Protein AF-0000000076117410 (afdb_homodimer)

Sequence (414 aa):
MFAVKLFKQPFDNLEGISAEAGLLKMLETTGITPKLFGILQRTSEGNHPGIVQELVQNSITLYQLIVGQPHFITKQKWYNIAYQLAFGLKSINEKGVLINDLKSDNVLVNINTDECRLTFIDMGHASYMHGKRFPMTTEEAIIYNHLAPEIKHGEETSESSEVFALGWIFKNIPLQELSFISHKCLSSIPLLRPSVYDILNFVEEIMMFAVKLFKQPFDNLEGISAEAGLLKMLETTGITPKLFGILQRTSEGNHPGIVQELVQNSITLYQLIVGQPHFITKQKWYNIAYQLAFGLKSINEKGVLINDLKSDNVLVNINTDECRLTFIDMGHASYMHGKRFPMTTEEAIIYNHLAPEIKHGEETSESSEVFALGWIFKNIPLQELSFISHKCLSSIPLLRPSVYDILNFVEEIM

Nearest PDB structures (foldseek):
  3a2c-assembly1_K  TM=7.048E-01  e=7.125E-08  Homo sapiens
  7nry-assembly1_X  TM=6.931E-01  e=5.122E-08  Homo sapiens
  8xu4-assembly8_H  TM=7.207E-01  e=1.379E-07  Homo sapiens
  8xu4-assembly9_I  TM=7.254E-01  e=2.026E-07  Homo sapiens
  6ru7-assembly2_B  TM=6.114E-01  e=2.978E-07  Homo sapiens

InterPro domains:
  IPR000719 Protein kinase domain [PF00069] (2-181)
  IPR000719 Protein kinase domain [PS50011] (1-207)
  IPR011009 Protein kinase-like domain superfamily [SSF56112] (2-205)
  IPR050167 Serine/threonine-protein kinase [PTHR23257] (35-170)

pLDDT: mean 84.95, std 16.06, range [35.19, 98.75]

Foldseek 3Di:
DKDKDFDDDAPPCVVLQVQLLVLQCVCVVVVQAWAWPDWADQDPVRRGIITITHDDPQKDFQVCCLVVVDPVCDPQLLLLVLLLLLSSLVSSVVSQKDQLDDARRQWIFNPVDPSRRIHGHDSSQMDGQPDDGDDDDLVRLVVDPLFAPVVNVPDDDDQLRVLSSSLVSLCSRPDPQSPVLSVQSNDNDSVSHDGSVVSSVSSVVVD/DKDKAFDPDDPPCVVLQVQLLVLQCVCVVVVQAWAWPDWADQDPVRRGIITITDDDPQKDFQVCCLVVVDPPCDPQLLLLVLLQLLSSLVSSVVSQKDQLDDARRQWIFNPVDPSRRIHGHDSSQMDGQPDDGDDDDLVRLVVDPLFAPVVNVPDDDDQLRVLSSSLVSLCSRPDPQSPVLSVQSNDNDSVSHDGSVVSSVSSVVVD

Structure (mmCIF, N/CA/C/O backbone):
data_AF-0000000076117410-model_v1
#
loop_
_entity.id
_entity.type
_entity.pdbx_description
1 polymer 'Protein kinase domain-containing protein'
#
loop_
_atom_site.group_PDB
_atom_site.id
_atom_site.type_symbol
_atom_site.label_atom_id
_atom_site.label_alt_id
_atom_site.label_comp_id
_atom_site.label_asym_id
_atom_site.label_entity_id
_atom_site.label_seq_id
_atom_site.pdbx_PDB_ins_code
_atom_site.Cartn_x
_atom_site.Cartn_y
_atom_site.Cartn_z
_atom_site.occupancy
_atom_site.B_iso_or_equiv
_atom_site.auth_seq_id
_atom_site.auth_comp_id
_atom_site.auth_asym_id
_atom_site.auth_atom_id
_atom_site.pdbx_PDB_model_num
ATOM 1 N N . MET A 1 1 ? 15.68 -8.969 9.734 1 35.19 1 MET A N 1
ATOM 2 C CA . MET A 1 1 ? 14.648 -7.992 10.07 1 35.19 1 MET A CA 1
ATOM 3 C C . MET A 1 1 ? 13.258 -8.625 10.031 1 35.19 1 MET A C 1
ATOM 5 O O . MET A 1 1 ? 13.031 -9.578 9.273 1 35.19 1 MET A O 1
ATOM 9 N N . PHE A 1 2 ? 12.602 -8.656 11.234 1 39.31 2 PHE A N 1
ATOM 10 C CA . PHE A 1 2 ? 11.32 -9.352 11.32 1 39.31 2 PHE A CA 1
ATOM 11 C C . PHE A 1 2 ? 10.156 -8.367 11.211 1 39.31 2 PHE A C 1
ATOM 13 O O . PHE A 1 2 ? 10.32 -7.18 11.5 1 39.31 2 PHE A O 1
ATOM 20 N N . ALA A 1 3 ? 9.164 -8.758 10.398 1 49.78 3 ALA A N 1
ATOM 21 C CA . ALA A 1 3 ? 7.891 -8.047 10.414 1 49.78 3 ALA A CA 1
ATOM 22 C C . ALA A 1 3 ? 6.84 -8.828 11.211 1 49.78 3 ALA A C 1
ATOM 24 O O . ALA A 1 3 ? 6.84 -10.062 11.203 1 49.78 3 ALA A O 1
ATOM 25 N N . VAL A 1 4 ? 6.27 -8.164 12.195 1 46.56 4 VAL A N 1
ATOM 26 C CA . VAL A 1 4 ? 5.16 -8.797 12.906 1 46.56 4 VAL A CA 1
ATOM 27 C C . VAL A 1 4 ? 3.834 -8.211 12.422 1 46.56 4 VAL A C 1
ATOM 29 O O . VAL A 1 4 ? 3.666 -6.992 12.375 1 46.56 4 VAL A O 1
ATOM 32 N N . LYS A 1 5 ? 3.129 -9.133 11.812 1 50.12 5 LYS A N 1
ATOM 33 C CA . LYS A 1 5 ? 1.744 -8.766 11.531 1 50.12 5 LYS A CA 1
ATOM 34 C C . LYS A 1 5 ? 0.828 -9.141 12.695 1 50.12 5 LYS A C 1
ATOM 36 O O . LYS A 1 5 ? 0.752 -10.305 13.078 1 50.12 5 LYS A O 1
ATOM 41 N N . LEU A 1 6 ? 0.407 -8.125 13.562 1 46.66 6 LEU A N 1
ATOM 42 C CA . LEU A 1 6 ? -0.492 -8.414 14.672 1 46.66 6 LEU A CA 1
ATOM 43 C C . LEU A 1 6 ? -1.949 -8.266 14.242 1 46.66 6 LEU A C 1
ATOM 45 O O . LEU A 1 6 ? -2.264 -7.469 13.359 1 46.66 6 LEU A O 1
ATOM 49 N N . PHE A 1 7 ? -2.77 -9.32 14.664 1 41.53 7 PHE A N 1
ATOM 50 C CA . PHE A 1 7 ? -4.191 -9.375 14.344 1 41.53 7 PHE A CA 1
ATOM 51 C C . PHE A 1 7 ? -5.016 -8.68 15.414 1 41.53 7 PHE A C 1
ATOM 53 O O . PHE A 1 7 ? -4.645 -8.68 16.594 1 41.53 7 PHE A O 1
ATOM 60 N N . LYS A 1 8 ? -6.016 -7.855 14.969 1 36.28 8 LYS A N 1
ATOM 61 C CA . LYS A 1 8 ? -6.938 -7.047 15.758 1 36.28 8 LYS A CA 1
ATOM 62 C C . LYS A 1 8 ? -7.414 -7.805 17 1 36.28 8 LYS A C 1
ATOM 64 O O . LYS A 1 8 ? -7.461 -7.242 18.094 1 36.28 8 LYS A O 1
ATOM 69 N N . GLN A 1 9 ? -8.75 -8.641 16.969 1 38.09 9 GLN A N 1
ATOM 70 C CA . GLN A 1 9 ? -9.664 -9.031 18.047 1 38.09 9 GLN A CA 1
ATOM 71 C C . GLN A 1 9 ? -9.086 -10.172 18.875 1 38.09 9 GLN A C 1
ATOM 73 O O . GLN A 1 9 ? -8.523 -11.117 18.328 1 38.09 9 GLN A O 1
ATOM 78 N N . PRO A 1 10 ? -9.211 -9.977 20.188 1 36.97 10 PRO A N 1
ATOM 79 C CA . PRO A 1 10 ? -8.93 -10.922 21.281 1 36.97 10 PRO A CA 1
ATOM 80 C C . PRO A 1 10 ? -9.242 -12.367 20.891 1 36.97 10 PRO A C 1
ATOM 82 O O . PRO A 1 10 ? -8.422 -13.258 21.109 1 36.97 10 PRO A O 1
ATOM 85 N N . PHE A 1 11 ? -10.531 -12.688 21.156 1 37.31 11 PHE A N 1
ATOM 86 C CA . PHE A 1 11 ? -11.18 -13.992 21.219 1 37.31 11 PHE A CA 1
ATOM 87 C C . PHE A 1 11 ? -11.203 -14.648 19.844 1 37.31 11 PHE A C 1
ATOM 89 O O . PHE A 1 11 ? -11.039 -15.867 19.719 1 37.31 11 PHE A O 1
ATOM 96 N N . ASP A 1 12 ? -11.906 -14.031 18.828 1 45.28 12 ASP A N 1
ATOM 97 C CA . ASP A 1 12 ? -12.359 -14.625 17.562 1 45.28 12 ASP A CA 1
ATOM 98 C C . ASP A 1 12 ? -11.195 -14.812 16.594 1 45.28 12 ASP A C 1
ATOM 100 O O . ASP A 1 12 ? -11.273 -15.633 15.68 1 45.28 12 ASP A O 1
ATOM 104 N N . ASN A 1 13 ? -9.914 -14.352 16.781 1 53.75 13 ASN A N 1
ATOM 105 C CA . ASN A 1 13 ? -8.906 -14.109 15.75 1 53.75 13 ASN A CA 1
ATOM 106 C C . ASN A 1 13 ? -7.695 -15.016 15.922 1 53.75 13 ASN A C 1
ATOM 108 O O . ASN A 1 13 ? -6.754 -14.961 15.125 1 53.75 13 ASN A O 1
ATOM 112 N N . LEU A 1 14 ? -7.832 -15.516 17.078 1 61.03 14 LEU A N 1
ATOM 113 C CA . LEU A 1 14 ? -6.777 -16.516 17.156 1 61.03 14 LEU A CA 1
ATOM 114 C C . LEU A 1 14 ? -6.902 -17.547 16.031 1 61.03 14 LEU A C 1
ATOM 116 O O . LEU A 1 14 ? -5.895 -18.016 15.508 1 61.03 14 LEU A O 1
ATOM 120 N N . GLU A 1 15 ? -8.203 -17.875 15.93 1 67.81 15 GLU A N 1
ATOM 121 C CA . GLU A 1 15 ? -8.414 -18.797 14.82 1 67.81 15 GLU A CA 1
ATOM 122 C C . GLU A 1 15 ? -7.879 -18.219 13.516 1 67.81 15 GLU A C 1
ATOM 124 O O . GLU A 1 15 ? -7.246 -18.938 12.727 1 67.81 15 GLU A O 1
ATOM 129 N N . GLY A 1 16 ? -8.141 -16.969 13.414 1 70.12 16 GLY A N 1
ATOM 130 C CA . GLY A 1 16 ? -7.617 -16.312 12.227 1 70.12 16 GLY A CA 1
ATOM 131 C C . GLY A 1 16 ? -6.102 -16.266 12.188 1 70.12 16 GLY A C 1
ATOM 132 O O . GLY A 1 16 ? -5.492 -16.5 11.148 1 70.12 16 GLY A O 1
ATOM 133 N N . ILE A 1 17 ? -5.605 -16.109 13.352 1 72.31 17 ILE A N 1
ATOM 134 C CA . ILE A 1 17 ? -4.152 -16.031 13.461 1 72.31 17 ILE A CA 1
ATOM 135 C C . ILE A 1 17 ? -3.537 -17.406 13.188 1 72.31 17 ILE A C 1
ATOM 137 O O . ILE A 1 17 ? -2.559 -17.516 12.445 1 72.31 17 ILE A O 1
ATOM 141 N N . SER A 1 18 ? -4.172 -18.344 13.766 1 76 18 SER A N 1
ATOM 142 C CA . SER A 1 18 ? -3.67 -19.703 13.594 1 76 18 SER A CA 1
ATOM 143 C C . SER A 1 18 ? -3.797 -20.141 12.141 1 76 18 SER A C 1
ATOM 145 O O . SER A 1 18 ? -2.908 -20.812 11.609 1 76 18 SER A O 1
ATOM 147 N N . ALA A 1 19 ? -4.891 -19.781 11.555 1 77.88 19 ALA A N 1
ATOM 148 C CA . ALA A 1 19 ? -5.102 -20.141 10.156 1 77.88 19 ALA A CA 1
ATOM 149 C C . ALA A 1 19 ? -4.062 -19.484 9.258 1 77.88 19 ALA A C 1
ATOM 151 O O . ALA A 1 19 ? -3.482 -20.141 8.391 1 77.88 19 ALA A O 1
ATOM 152 N N . GLU A 1 20 ? -3.875 -18.234 9.461 1 78.12 20 GLU A N 1
ATOM 153 C CA . GLU A 1 20 ? -2.877 -17.516 8.672 1 78.12 20 GLU A CA 1
ATOM 154 C C . GLU A 1 20 ? -1.48 -18.094 8.898 1 78.12 20 GLU A C 1
ATOM 156 O O . GLU A 1 20 ? -0.727 -18.297 7.941 1 78.12 20 GLU A O 1
ATOM 161 N N . ALA A 1 21 ? -1.205 -18.312 10.133 1 80.19 21 ALA A N 1
ATOM 162 C CA . ALA A 1 21 ? 0.096 -18.906 10.453 1 80.19 21 ALA A CA 1
ATOM 163 C C . ALA A 1 21 ? 0.272 -20.25 9.773 1 80.19 21 ALA A C 1
ATOM 165 O O . ALA A 1 21 ? 1.346 -20.562 9.242 1 80.19 21 ALA A O 1
ATOM 166 N N . GLY A 1 22 ? -0.758 -21.078 9.867 1 84.56 22 GLY A N 1
ATOM 167 C CA . GLY A 1 22 ? -0.725 -22.359 9.211 1 84.56 22 GLY A CA 1
ATOM 168 C C . GLY A 1 22 ? -0.5 -22.266 7.711 1 84.56 22 GLY A C 1
ATOM 169 O O . GLY A 1 22 ? 0.298 -23.016 7.145 1 84.56 22 GLY A O 1
ATOM 170 N N . LEU A 1 23 ? -1.146 -21.359 7.129 1 85.5 23 LEU A N 1
ATOM 171 C CA . LEU A 1 23 ? -1.013 -21.156 5.691 1 85.5 23 LEU A CA 1
ATOM 172 C C . LEU A 1 23 ? 0.391 -20.672 5.344 1 85.5 23 LEU A C 1
ATOM 174 O O . LEU A 1 23 ? 0.996 -21.156 4.383 1 85.5 23 LEU A O 1
ATOM 178 N N . LEU A 1 24 ? 0.879 -19.703 6.117 1 85.06 24 LEU A N 1
ATOM 179 C CA . LEU A 1 24 ? 2.219 -19.172 5.867 1 85.06 24 LEU A CA 1
ATOM 180 C C . LEU A 1 24 ? 3.264 -20.281 5.988 1 85.06 24 LEU A C 1
ATOM 182 O O . LEU A 1 24 ? 4.211 -20.328 5.199 1 85.06 24 LEU A O 1
ATOM 186 N N . LYS A 1 25 ? 3.082 -21.078 6.961 1 88.25 25 LYS A N 1
ATOM 187 C CA . LYS A 1 25 ? 4.004 -22.203 7.133 1 88.25 25 LYS A CA 1
ATOM 188 C C . LYS A 1 25 ? 3.996 -23.109 5.91 1 88.25 25 LYS A C 1
ATOM 190 O O . LYS A 1 25 ? 5.055 -23.516 5.426 1 88.25 25 LYS A O 1
ATOM 195 N N . MET A 1 26 ? 2.857 -23.391 5.457 1 88.75 26 MET A N 1
ATOM 196 C CA . MET A 1 26 ? 2.699 -24.25 4.289 1 88.75 26 MET A CA 1
ATOM 197 C C . MET A 1 26 ? 3.322 -23.609 3.053 1 88.75 26 MET A C 1
ATOM 199 O O . MET A 1 26 ? 3.918 -24.297 2.225 1 88.75 26 MET A O 1
ATOM 203 N N . LEU A 1 27 ? 3.271 -22.328 2.953 1 91.19 27 LEU A N 1
ATOM 204 C CA . LEU A 1 27 ? 3.707 -21.625 1.757 1 91.19 27 LEU A CA 1
ATOM 205 C C . LEU A 1 27 ? 5.203 -21.328 1.813 1 91.19 27 LEU A C 1
ATOM 207 O O . LEU A 1 27 ? 5.797 -20.906 0.814 1 91.19 27 LEU A O 1
ATOM 211 N N . GLU A 1 28 ? 5.785 -21.562 2.918 1 87.94 28 GLU A N 1
ATOM 212 C CA . GLU A 1 28 ? 7.207 -21.281 3.092 1 87.94 28 GLU A CA 1
ATOM 213 C C . GLU A 1 28 ? 8.039 -22 2.041 1 87.94 28 GLU A C 1
ATOM 215 O O . GLU A 1 28 ? 9.039 -21.469 1.56 1 87.94 28 GLU A O 1
ATOM 220 N N . THR A 1 29 ? 7.641 -23.109 1.704 1 87.38 29 THR A N 1
ATOM 221 C CA . THR A 1 29 ? 8.398 -23.953 0.787 1 87.38 29 THR A CA 1
ATOM 222 C C . THR A 1 29 ? 8.43 -23.344 -0.61 1 87.38 29 THR A C 1
ATOM 224 O O . THR A 1 29 ? 9.281 -23.703 -1.431 1 87.38 29 THR A O 1
ATOM 227 N N . THR A 1 30 ? 7.531 -22.5 -0.924 1 87.19 30 THR A N 1
ATOM 228 C CA . THR A 1 30 ? 7.488 -21.859 -2.24 1 87.19 30 THR A CA 1
ATOM 229 C C . THR A 1 30 ? 8.57 -20.797 -2.365 1 87.19 30 THR A C 1
ATOM 231 O O . THR A 1 30 ? 8.969 -20.438 -3.475 1 87.19 30 THR A O 1
ATOM 234 N N . GLY A 1 31 ? 8.984 -20.219 -1.237 1 88.06 31 GLY A N 1
ATOM 235 C CA . GLY A 1 31 ? 9.992 -19.172 -1.23 1 88.06 31 GLY A CA 1
ATOM 236 C C . GLY A 1 31 ? 9.453 -17.828 -1.673 1 88.06 31 GLY A C 1
ATOM 237 O O . GLY A 1 31 ? 10.219 -16.891 -1.903 1 88.06 31 GLY A O 1
ATOM 238 N N . ILE A 1 32 ? 8.117 -17.719 -1.751 1 90.19 32 ILE A N 1
ATOM 239 C CA . ILE A 1 32 ? 7.562 -16.5 -2.322 1 90.19 32 ILE A CA 1
ATOM 240 C C . ILE A 1 32 ? 6.789 -15.734 -1.25 1 90.19 32 ILE A C 1
ATOM 242 O O . ILE A 1 32 ? 6.121 -14.742 -1.548 1 90.19 32 ILE A O 1
ATOM 246 N N . THR A 1 33 ? 6.746 -16.172 -0.029 1 89.12 33 THR A N 1
ATOM 247 C CA . THR A 1 33 ? 6.148 -15.508 1.121 1 89.12 33 THR A CA 1
ATOM 248 C C . THR A 1 33 ? 7.164 -15.359 2.25 1 89.12 33 THR A C 1
ATOM 250 O O . THR A 1 33 ? 8.188 -16.047 2.266 1 89.12 33 THR A O 1
ATOM 253 N N . PRO A 1 34 ? 6.871 -14.453 3.135 1 83.5 34 PRO A N 1
ATOM 254 C CA . PRO A 1 34 ? 7.797 -14.328 4.262 1 83.5 34 PRO A CA 1
ATOM 255 C C . PRO A 1 34 ? 7.84 -15.586 5.133 1 83.5 34 PRO A C 1
ATOM 257 O O . PRO A 1 34 ? 6.82 -16.266 5.305 1 83.5 34 PRO A O 1
ATOM 260 N N . LYS A 1 35 ? 8.938 -15.766 5.656 1 82.56 35 LYS A N 1
ATOM 261 C CA . LYS A 1 35 ? 9.086 -16.875 6.594 1 82.56 35 LYS A CA 1
ATOM 262 C C . LYS A 1 35 ? 8.344 -16.594 7.898 1 82.56 35 LYS A C 1
ATOM 264 O O . LYS A 1 35 ? 8.375 -15.477 8.406 1 82.56 35 LYS A O 1
ATOM 269 N N . LEU A 1 36 ? 7.699 -17.609 8.344 1 80.44 36 LEU A N 1
ATOM 270 C CA . LEU A 1 36 ? 7.004 -17.516 9.625 1 80.44 36 LEU A CA 1
ATOM 271 C C . LEU A 1 36 ? 7.938 -17.891 10.773 1 80.44 36 LEU A C 1
ATOM 273 O O . LEU A 1 36 ? 8.594 -18.922 10.734 1 80.44 36 LEU A O 1
ATOM 277 N N . PHE A 1 37 ? 8.031 -17.031 11.75 1 72.81 37 PHE A N 1
ATOM 278 C CA . PHE A 1 37 ? 8.867 -17.328 12.898 1 72.81 37 PHE A CA 1
ATOM 279 C C . PHE A 1 37 ? 8.016 -17.812 14.07 1 72.81 37 PHE A C 1
ATOM 281 O O . PHE A 1 37 ? 8.5 -18.547 14.93 1 72.81 37 PHE A O 1
ATOM 288 N N . GLY A 1 38 ? 6.754 -17.453 14.094 1 72.44 38 GLY A N 1
ATOM 289 C CA . GLY A 1 38 ? 5.891 -17.953 15.148 1 72.44 38 GLY A CA 1
ATOM 290 C C . GLY A 1 38 ? 4.707 -17.047 15.43 1 72.44 38 GLY A C 1
ATOM 291 O O . GLY A 1 38 ? 4.414 -16.141 14.648 1 72.44 38 GLY A O 1
ATOM 292 N N . ILE A 1 39 ? 3.875 -17.531 16.359 1 70.81 39 ILE A N 1
ATOM 293 C CA . ILE A 1 39 ? 2.723 -16.75 16.797 1 70.81 39 ILE A CA 1
ATOM 294 C C . ILE A 1 39 ? 2.988 -16.172 18.188 1 70.81 39 ILE A C 1
ATOM 296 O O . ILE A 1 39 ? 3.539 -16.859 19.062 1 70.81 39 ILE A O 1
ATOM 300 N N . LEU A 1 40 ? 2.783 -14.867 18.234 1 64.75 40 LEU A N 1
ATOM 301 C CA . LEU A 1 40 ? 2.844 -14.234 19.547 1 64.75 40 LEU A CA 1
ATOM 302 C C . LEU A 1 40 ? 1.569 -14.5 20.328 1 64.75 40 LEU A C 1
ATOM 304 O O . LEU A 1 40 ? 0.464 -14.258 19.844 1 64.75 40 LEU A O 1
ATOM 308 N N . GLN A 1 41 ? 1.776 -15.219 21.375 1 60.38 41 GLN A N 1
ATOM 309 C CA . GLN A 1 41 ? 0.633 -15.523 22.219 1 60.38 41 GLN A CA 1
ATOM 310 C C . GLN A 1 41 ? 0.373 -14.391 23.219 1 60.38 41 GLN A C 1
ATOM 312 O O . GLN A 1 41 ? 1.288 -13.641 23.562 1 60.38 41 GLN A O 1
ATOM 317 N N . ARG A 1 42 ? -0.976 -14.203 23.422 1 55.44 42 ARG A N 1
ATOM 318 C CA . ARG A 1 42 ? -1.396 -13.219 24.422 1 55.44 42 ARG A CA 1
ATOM 319 C C . ARG A 1 42 ? -0.493 -13.258 25.641 1 55.44 42 ARG A C 1
ATOM 321 O O . ARG A 1 42 ? -0.119 -14.336 26.109 1 55.44 42 ARG A O 1
ATOM 328 N N . THR A 1 43 ? 0.28 -12.078 25.875 1 50.59 43 THR A N 1
ATOM 329 C CA . THR A 1 43 ? 0.988 -12.062 27.156 1 50.59 43 THR A CA 1
ATOM 330 C C . THR A 1 43 ? 0.015 -11.852 28.312 1 50.59 43 THR A C 1
ATOM 332 O O . THR A 1 43 ? -1.15 -11.508 28.094 1 50.59 43 THR A O 1
ATOM 335 N N . SER A 1 44 ? 0.338 -12.414 29.453 1 46.66 44 SER A N 1
ATOM 336 C CA . SER A 1 44 ? -0.4 -12.203 30.688 1 46.66 44 SER A CA 1
ATOM 337 C C . SER A 1 44 ? -0.846 -10.75 30.828 1 46.66 44 SER A C 1
ATOM 339 O O . SER A 1 44 ? -1.842 -10.461 31.5 1 46.66 44 SER A O 1
ATOM 341 N N . GLU A 1 45 ? -0.094 -9.875 30.328 1 47.84 45 GLU A N 1
ATOM 342 C CA . GLU A 1 45 ? -0.392 -8.461 30.547 1 47.84 45 GLU A CA 1
ATOM 343 C C . GLU A 1 45 ? -1.404 -7.941 29.531 1 47.84 45 GLU A C 1
ATOM 345 O O . GLU A 1 45 ? -1.652 -6.738 29.453 1 47.84 45 GLU A O 1
ATOM 350 N N . GLY A 1 46 ? -2.088 -8.922 28.875 1 48.84 46 GLY A N 1
ATOM 351 C CA . GLY A 1 46 ? -3.188 -8.492 28.031 1 48.84 46 GLY A CA 1
ATOM 352 C C . GLY A 1 46 ? -2.766 -8.219 26.594 1 48.84 46 GLY A C 1
ATOM 353 O O . GLY A 1 46 ? -3.445 -7.484 25.875 1 48.84 46 GLY A O 1
ATOM 354 N N . ASN A 1 47 ? -1.494 -8.805 26.391 1 53.59 47 ASN A N 1
ATOM 355 C CA . ASN A 1 47 ? -1.009 -8.461 25.062 1 53.59 47 ASN A CA 1
ATOM 356 C C . ASN A 1 47 ? -1.685 -9.297 23.969 1 53.59 47 ASN A C 1
ATOM 358 O O . ASN A 1 47 ? -2.131 -10.414 24.234 1 53.59 47 ASN A O 1
ATOM 362 N N . HIS A 1 48 ? -2.045 -8.703 22.797 1 58.16 48 HIS A N 1
ATOM 363 C CA . HIS A 1 48 ? -2.781 -9.281 21.672 1 58.16 48 HIS A CA 1
ATOM 364 C C . HIS A 1 48 ? -1.912 -10.266 20.891 1 58.16 48 HIS A C 1
ATOM 366 O O . HIS A 1 48 ? -0.705 -10.055 20.75 1 58.16 48 HIS A O 1
ATOM 372 N N . PRO A 1 49 ? -2.486 -11.492 20.656 1 63.88 49 PRO A N 1
ATOM 373 C CA . PRO A 1 49 ? -1.76 -12.453 19.828 1 63.88 49 PRO A CA 1
ATOM 374 C C . PRO A 1 49 ? -1.397 -11.883 18.453 1 63.88 49 PRO A C 1
ATOM 376 O O . PRO A 1 49 ? -1.997 -10.898 18.016 1 63.88 49 PRO A O 1
ATOM 379 N N . GLY A 1 50 ? -0.319 -12.336 17.922 1 69.62 50 GLY A N 1
ATOM 380 C CA . GLY A 1 50 ? 0.117 -11.906 16.609 1 69.62 50 GLY A CA 1
ATOM 381 C C . GLY A 1 50 ? 0.99 -12.93 15.906 1 69.62 50 GLY A C 1
ATOM 382 O O . GLY A 1 50 ? 1.271 -13.992 16.453 1 69.62 50 GLY A O 1
ATOM 383 N N . ILE A 1 51 ? 1.234 -12.617 14.555 1 72.06 51 ILE A N 1
ATOM 384 C CA . ILE A 1 51 ? 2.098 -13.461 13.734 1 72.06 51 ILE A CA 1
ATOM 385 C C . ILE A 1 51 ? 3.473 -12.812 13.594 1 72.06 51 ILE A C 1
ATOM 387 O O . ILE A 1 51 ? 3.576 -11.609 13.352 1 72.06 51 ILE A O 1
ATOM 391 N N . VAL A 1 52 ? 4.461 -13.523 13.977 1 70.62 52 VAL A N 1
ATOM 392 C CA . VAL A 1 52 ? 5.84 -13.078 13.797 1 70.62 52 VAL A CA 1
ATOM 393 C C . VAL A 1 52 ? 6.41 -13.648 12.5 1 70.62 52 VAL A C 1
ATOM 395 O O . VAL A 1 52 ? 6.512 -14.875 12.352 1 70.62 52 VAL A O 1
ATOM 398 N N . GLN A 1 53 ? 6.758 -12.727 11.562 1 74.56 53 GLN A N 1
ATOM 399 C CA . GLN A 1 53 ? 7.242 -13.195 10.273 1 74.56 53 GLN A CA 1
ATOM 400 C C . GLN A 1 53 ? 8.477 -12.414 9.828 1 74.56 53 GLN A C 1
ATOM 402 O O . GLN A 1 53 ? 8.859 -11.438 10.469 1 74.56 53 GLN A O 1
ATOM 407 N N . GLU A 1 54 ? 9.148 -12.891 8.844 1 74 54 GLU A N 1
ATOM 408 C CA . GLU A 1 54 ? 10.312 -12.266 8.227 1 74 54 GLU A CA 1
ATOM 409 C C . GLU A 1 54 ? 9.992 -10.859 7.742 1 74 54 GLU A C 1
ATOM 411 O O . GLU A 1 54 ? 8.93 -10.617 7.164 1 74 54 GLU A O 1
ATOM 416 N N . LEU A 1 55 ? 10.922 -9.977 8.117 1 70.19 55 LEU A N 1
ATOM 417 C CA . LEU A 1 55 ? 10.859 -8.641 7.535 1 70.19 55 LEU A CA 1
ATOM 418 C C . LEU A 1 55 ? 11.617 -8.586 6.215 1 70.19 55 LEU A C 1
ATOM 420 O O . LEU A 1 55 ? 12.836 -8.766 6.188 1 70.19 55 LEU A O 1
ATOM 424 N N . VAL A 1 56 ? 10.914 -8.383 5.211 1 74.38 56 VAL A N 1
ATOM 425 C CA . VAL A 1 56 ? 11.555 -8.297 3.902 1 74.38 56 VAL A CA 1
ATOM 426 C C . VAL A 1 56 ? 12.227 -6.934 3.744 1 74.38 56 VAL A C 1
ATOM 428 O O . VAL A 1 56 ? 11.555 -5.898 3.719 1 74.38 56 VAL A O 1
ATOM 431 N N . GLN A 1 57 ? 13.508 -6.918 3.727 1 70.56 57 GLN A N 1
ATOM 432 C CA . GLN A 1 57 ? 14.281 -5.684 3.67 1 70.56 57 GLN A CA 1
ATOM 433 C C . GLN A 1 57 ? 14.602 -5.301 2.227 1 70.56 57 GLN A C 1
ATOM 435 O O . GLN A 1 57 ? 14.492 -6.129 1.321 1 70.56 57 GLN A O 1
ATOM 440 N N . ASN A 1 58 ? 14.922 -4.051 2.111 1 76.25 58 ASN A N 1
ATOM 441 C CA . ASN A 1 58 ? 15.422 -3.527 0.844 1 76.25 58 ASN A CA 1
ATOM 442 C C . ASN A 1 58 ? 14.469 -3.836 -0.306 1 76.25 58 ASN A C 1
ATOM 444 O O . ASN A 1 58 ? 14.883 -4.34 -1.349 1 76.25 58 ASN A O 1
ATOM 448 N N . SER A 1 59 ? 13.258 -3.676 0.038 1 86.31 59 SER A N 1
ATOM 449 C CA . SER A 1 59 ? 12.25 -3.951 -0.979 1 86.31 59 SER A CA 1
ATOM 450 C C . SER A 1 59 ? 11.25 -2.805 -1.091 1 86.31 59 SER A C 1
ATOM 452 O O . SER A 1 59 ? 11.086 -2.025 -0.15 1 86.31 59 SER A O 1
ATOM 454 N N . ILE A 1 60 ? 10.758 -2.664 -2.25 1 87.56 60 ILE A N 1
ATOM 455 C CA . ILE A 1 60 ? 9.664 -1.742 -2.52 1 87.56 60 ILE A CA 1
ATOM 456 C C . ILE A 1 60 ? 8.445 -2.518 -3.027 1 87.56 60 ILE A C 1
ATOM 458 O O . ILE A 1 60 ? 8.57 -3.668 -3.453 1 87.56 60 ILE A O 1
ATOM 462 N N . THR A 1 61 ? 7.27 -1.913 -2.904 1 91.12 61 THR A N 1
ATOM 463 C CA . THR A 1 61 ? 6.105 -2.602 -3.451 1 91.12 61 THR A CA 1
ATOM 464 C C . THR A 1 61 ? 6.148 -2.609 -4.977 1 91.12 61 THR A C 1
ATOM 466 O O . THR A 1 61 ? 6.699 -1.694 -5.59 1 91.12 61 THR A O 1
ATOM 469 N N . LEU A 1 62 ? 5.605 -3.639 -5.535 1 95.44 62 LEU A N 1
ATOM 470 C CA . LEU A 1 62 ? 5.496 -3.703 -6.988 1 95.44 62 LEU A CA 1
ATOM 471 C C . LEU A 1 62 ? 4.723 -2.506 -7.527 1 95.44 62 LEU A C 1
ATOM 473 O O . LEU A 1 62 ? 5.047 -1.983 -8.594 1 95.44 62 LEU A O 1
ATOM 477 N N . TYR A 1 63 ? 3.789 -2.062 -6.863 1 92.44 63 TYR A N 1
ATOM 478 C CA . TYR A 1 63 ? 3.031 -0.88 -7.254 1 92.44 63 TYR A CA 1
ATOM 479 C C . TYR A 1 63 ? 3.949 0.323 -7.434 1 92.44 63 TYR A C 1
ATOM 481 O O . TYR A 1 63 ? 3.912 0.992 -8.469 1 92.44 63 TYR A O 1
ATOM 489 N N . GLN A 1 64 ? 4.762 0.548 -6.418 1 90.81 64 GLN A N 1
ATOM 490 C CA . GLN A 1 64 ? 5.68 1.681 -6.48 1 90.81 64 GLN A CA 1
ATOM 491 C C . GLN A 1 64 ? 6.645 1.542 -7.656 1 90.81 64 GLN A C 1
ATOM 493 O O . GLN A 1 64 ? 6.984 2.531 -8.305 1 90.81 64 GLN A O 1
ATOM 498 N N . LEU A 1 65 ? 7.066 0.385 -7.84 1 94.81 65 LEU A N 1
ATOM 499 C CA . LEU A 1 65 ? 7.98 0.133 -8.945 1 94.81 65 LEU A CA 1
ATOM 500 C C . LEU A 1 65 ? 7.309 0.424 -10.289 1 94.81 65 LEU A C 1
ATOM 502 O O . LEU A 1 65 ? 7.91 1.045 -11.164 1 94.81 65 LEU A O 1
ATOM 506 N N . ILE A 1 66 ? 6.062 -0.006 -10.383 1 95.38 66 ILE A N 1
ATOM 507 C CA . ILE A 1 66 ? 5.309 0.18 -11.625 1 95.38 66 ILE A CA 1
ATOM 508 C C . ILE A 1 66 ? 5.082 1.669 -11.867 1 95.38 66 ILE A C 1
ATOM 510 O O . ILE A 1 66 ? 5.266 2.154 -12.984 1 95.38 66 ILE A O 1
ATOM 514 N N . VAL A 1 67 ? 4.754 2.346 -10.844 1 90.56 67 VAL A N 1
ATOM 515 C CA . VAL A 1 67 ? 4.461 3.771 -10.969 1 90.56 67 VAL A CA 1
ATOM 516 C C . VAL A 1 67 ? 5.754 4.543 -11.219 1 90.56 67 VAL A C 1
ATOM 518 O O . VAL A 1 67 ? 5.773 5.488 -12.016 1 90.56 67 VAL A O 1
ATOM 521 N N . GLY A 1 68 ? 6.805 4.16 -10.594 1 91.94 68 GLY A N 1
ATOM 522 C CA . GLY A 1 68 ? 8.07 4.859 -10.711 1 91.94 68 GLY A CA 1
ATOM 523 C C . GLY A 1 68 ? 8.758 4.621 -12.047 1 91.94 68 GLY A C 1
ATOM 524 O O . GLY A 1 68 ? 9.469 5.5 -12.547 1 91.94 68 GLY A O 1
ATOM 525 N N . GLN A 1 69 ? 8.633 3.486 -12.523 1 93.31 69 GLN A N 1
ATOM 526 C CA . GLN A 1 69 ? 9.227 3.053 -13.781 1 93.31 69 GLN A CA 1
ATOM 527 C C . GLN A 1 69 ? 10.664 3.539 -13.906 1 93.31 69 GLN A C 1
ATOM 529 O O . GLN A 1 69 ? 11.023 4.188 -14.891 1 93.31 69 GLN A O 1
ATOM 534 N N . PRO A 1 70 ? 11.445 3.152 -12.984 1 92.88 70 PRO A N 1
ATOM 535 C CA . PRO A 1 70 ? 12.836 3.602 -13.047 1 92.88 70 PRO A CA 1
ATOM 536 C C . PRO A 1 70 ? 13.594 3.018 -14.234 1 92.88 70 PRO A C 1
ATOM 538 O O . PRO A 1 70 ? 13.367 1.865 -14.617 1 92.88 70 PRO A O 1
ATOM 541 N N . HIS A 1 71 ? 14.594 3.74 -14.711 1 91.81 71 HIS A N 1
ATOM 542 C CA . HIS A 1 71 ? 15.32 3.363 -15.922 1 91.81 71 HIS A CA 1
ATOM 543 C C . HIS A 1 71 ? 16.219 2.154 -15.672 1 91.81 71 HIS A C 1
ATOM 545 O O . HIS A 1 71 ? 16.578 1.441 -16.609 1 91.81 71 HIS A O 1
ATOM 551 N N . PHE A 1 72 ? 16.562 1.937 -14.438 1 92.5 72 PHE A N 1
ATOM 552 C CA . PHE A 1 72 ? 17.531 0.874 -14.18 1 92.5 72 PHE A CA 1
ATOM 553 C C . PHE A 1 72 ? 16.844 -0.483 -14.125 1 92.5 72 PHE A C 1
ATOM 555 O O . PHE A 1 72 ? 17.5 -1.521 -14.055 1 92.5 72 PHE A O 1
ATOM 562 N N . ILE A 1 73 ? 15.57 -0.481 -14.141 1 95.56 73 ILE A N 1
ATOM 563 C CA . ILE A 1 73 ? 14.852 -1.737 -14.336 1 95.56 73 ILE A CA 1
ATOM 564 C C . ILE A 1 73 ? 14.711 -2.029 -15.828 1 95.56 73 ILE A C 1
ATOM 566 O O . ILE A 1 73 ? 13.875 -1.428 -16.5 1 95.56 73 ILE A O 1
ATOM 570 N N . THR A 1 74 ? 15.453 -2.938 -16.281 1 95.38 74 THR A N 1
ATOM 571 C CA . THR A 1 74 ? 15.5 -3.279 -17.688 1 95.38 74 THR A CA 1
ATOM 572 C C . THR A 1 74 ? 14.281 -4.098 -18.094 1 95.38 74 THR A C 1
ATOM 574 O O . THR A 1 74 ? 13.516 -4.551 -17.234 1 95.38 74 THR A O 1
ATOM 577 N N . LYS A 1 75 ? 14.141 -4.262 -19.375 1 95.94 75 LYS A N 1
ATOM 578 C CA . LYS A 1 75 ? 13.07 -5.102 -19.906 1 95.94 75 LYS A CA 1
ATOM 579 C C . LYS A 1 75 ? 13.156 -6.52 -19.344 1 95.94 75 LYS A C 1
ATOM 581 O O . LYS A 1 75 ? 12.141 -7.117 -18.984 1 95.94 75 LYS A O 1
ATOM 586 N N . GLN A 1 76 ? 14.352 -7.027 -19.266 1 96.5 76 GLN A N 1
ATOM 587 C CA . GLN A 1 76 ? 14.562 -8.375 -18.75 1 96.5 76 GLN A CA 1
ATOM 588 C C . GLN A 1 76 ? 14.086 -8.492 -17.297 1 96.5 76 GLN A C 1
ATOM 590 O O . GLN A 1 76 ? 13.5 -9.5 -16.922 1 96.5 76 GLN A O 1
ATOM 595 N N . LYS A 1 77 ? 14.328 -7.465 -16.516 1 96.75 77 LYS A N 1
ATOM 596 C CA . LYS A 1 77 ? 13.883 -7.48 -15.117 1 96.75 77 LYS A CA 1
ATOM 597 C C . LYS A 1 77 ? 12.359 -7.473 -15.031 1 96.75 77 LYS A C 1
ATOM 599 O O . LYS A 1 77 ? 11.781 -8.141 -14.172 1 96.75 77 LYS A O 1
ATOM 604 N N . TRP A 1 78 ? 11.695 -6.766 -15.914 1 97.69 78 TRP A N 1
ATOM 605 C CA . TRP A 1 78 ? 10.242 -6.77 -15.961 1 97.69 78 TRP A CA 1
ATOM 606 C C . TRP A 1 78 ? 9.711 -8.141 -16.344 1 97.69 78 TRP A C 1
ATOM 608 O O . TRP A 1 78 ? 8.695 -8.602 -15.812 1 97.69 78 TRP A O 1
ATOM 618 N N . TYR A 1 79 ? 10.445 -8.812 -17.281 1 97.62 79 TYR A N 1
ATOM 619 C CA . TYR A 1 79 ? 10.078 -10.18 -17.625 1 97.62 79 TYR A CA 1
ATOM 620 C C . TYR A 1 79 ? 10.188 -11.102 -16.406 1 97.62 79 TYR A C 1
ATOM 622 O O . TYR A 1 79 ? 9.305 -11.922 -16.172 1 97.62 79 TYR A O 1
ATOM 630 N N . ASN A 1 80 ? 11.234 -10.922 -15.719 1 97.69 80 ASN A N 1
ATOM 631 C CA . ASN A 1 80 ? 11.43 -11.727 -14.523 1 97.69 80 ASN A CA 1
ATOM 632 C C . ASN A 1 80 ? 10.312 -11.523 -13.508 1 97.69 80 ASN A C 1
ATOM 634 O O . ASN A 1 80 ? 9.836 -12.477 -12.891 1 97.69 80 ASN A O 1
ATOM 638 N N . ILE A 1 81 ? 9.93 -10.305 -13.352 1 97.81 81 ILE A N 1
ATOM 639 C CA . ILE A 1 81 ? 8.859 -9.953 -12.43 1 97.81 81 ILE A CA 1
ATOM 640 C C . ILE A 1 81 ? 7.555 -10.625 -12.875 1 97.81 81 ILE A C 1
ATOM 642 O O . ILE A 1 81 ? 6.871 -11.258 -12.07 1 97.81 81 ILE A O 1
ATOM 646 N N . ALA A 1 82 ? 7.273 -10.539 -14.156 1 98.44 82 ALA A N 1
ATOM 647 C CA . ALA A 1 82 ? 6.062 -11.148 -14.695 1 98.44 82 ALA A CA 1
ATOM 648 C C . ALA A 1 82 ? 6.074 -12.664 -14.484 1 98.44 82 ALA A C 1
ATOM 650 O O . ALA A 1 82 ? 5.066 -13.25 -14.086 1 98.44 82 ALA A O 1
ATOM 651 N N . TYR A 1 83 ? 7.188 -13.242 -14.719 1 98.12 83 TYR A N 1
ATOM 652 C CA . TYR A 1 83 ? 7.352 -14.68 -14.539 1 98.12 83 TYR A CA 1
ATOM 653 C C . TYR A 1 83 ? 7.113 -15.086 -13.086 1 98.12 83 TYR A C 1
ATOM 655 O O . TYR A 1 83 ? 6.363 -16.031 -12.812 1 98.12 83 TYR A O 1
ATOM 663 N N . GLN A 1 84 ? 7.734 -14.414 -12.234 1 97.69 84 GLN A N 1
ATOM 664 C CA . GLN A 1 84 ? 7.629 -14.734 -10.812 1 97.69 84 GLN A CA 1
ATOM 665 C C . GLN A 1 84 ? 6.199 -14.562 -10.312 1 97.69 84 GLN A C 1
ATOM 667 O O . GLN A 1 84 ? 5.75 -15.297 -9.438 1 97.69 84 GLN A O 1
ATOM 672 N N . LEU A 1 85 ? 5.449 -13.57 -10.844 1 98.25 85 LEU A N 1
ATOM 673 C CA . LEU A 1 85 ? 4.047 -13.391 -10.484 1 98.25 85 LEU A CA 1
ATOM 674 C 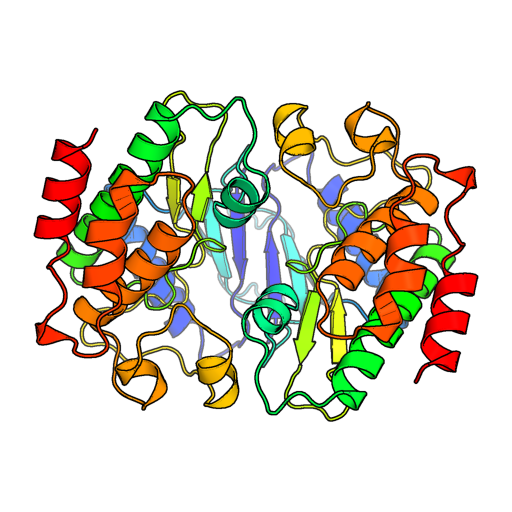C . LEU A 1 85 ? 3.225 -14.617 -10.883 1 98.25 85 LEU A C 1
ATOM 676 O O . LEU A 1 85 ? 2.496 -15.172 -10.062 1 98.25 85 LEU A O 1
ATOM 680 N N . ALA A 1 86 ? 3.395 -15.008 -12.125 1 98.31 86 ALA A N 1
ATOM 681 C CA . ALA A 1 86 ? 2.652 -16.156 -12.633 1 98.31 86 ALA A CA 1
ATOM 682 C C . ALA A 1 86 ? 3.066 -17.438 -11.906 1 98.31 86 ALA A C 1
ATOM 684 O O . ALA A 1 86 ? 2.217 -18.219 -11.492 1 98.31 86 ALA A O 1
ATOM 685 N N . PHE A 1 87 ? 4.336 -17.609 -11.766 1 97.75 87 PHE A N 1
ATOM 686 C CA . PHE A 1 87 ? 4.879 -18.781 -11.102 1 97.75 87 PHE A CA 1
ATOM 687 C C . PHE A 1 87 ? 4.43 -18.844 -9.648 1 97.75 87 PHE A C 1
ATOM 689 O O . PHE A 1 87 ? 4.059 -19.906 -9.141 1 97.75 87 PHE A O 1
ATOM 696 N N . GLY A 1 88 ? 4.512 -17.703 -9 1 97.19 88 GLY A N 1
ATOM 697 C CA . GLY A 1 88 ? 4.07 -17.641 -7.613 1 97.19 88 GLY A CA 1
ATOM 698 C C . GLY A 1 88 ? 2.609 -18 -7.438 1 97.19 88 GLY A C 1
ATOM 699 O O . GLY A 1 88 ? 2.268 -18.797 -6.555 1 97.19 88 GLY A O 1
ATOM 700 N N . LEU A 1 89 ? 1.775 -17.406 -8.25 1 97.12 89 LEU A N 1
ATOM 701 C CA . LEU A 1 89 ? 0.353 -17.719 -8.188 1 97.12 89 LEU A CA 1
ATOM 702 C C . LEU A 1 89 ? 0.111 -19.203 -8.422 1 97.12 89 LEU A C 1
ATOM 704 O O . LEU A 1 89 ? -0.642 -19.844 -7.688 1 97.12 89 LEU A O 1
ATOM 708 N N . LYS A 1 90 ? 0.741 -19.75 -9.414 1 97.12 90 LYS A N 1
ATOM 709 C CA . LYS A 1 90 ? 0.635 -21.188 -9.703 1 97.12 90 LYS A CA 1
ATOM 710 C C . LYS A 1 90 ? 1.029 -22.016 -8.484 1 97.12 90 LYS A C 1
ATOM 712 O O . LYS A 1 90 ? 0.313 -22.953 -8.109 1 97.12 90 LYS A O 1
ATOM 717 N N . SER A 1 91 ? 2.133 -21.688 -7.891 1 96.25 91 SER A N 1
ATOM 718 C CA . SER A 1 91 ? 2.672 -22.438 -6.762 1 96.25 91 SER A CA 1
ATOM 719 C C . SER A 1 91 ? 1.719 -22.406 -5.574 1 96.25 91 SER A C 1
ATOM 721 O O . SER A 1 91 ? 1.537 -23.422 -4.891 1 96.25 91 SER A O 1
ATOM 723 N N . ILE A 1 92 ? 1.141 -21.312 -5.344 1 94.81 92 ILE A N 1
ATOM 724 C CA . ILE A 1 92 ? 0.21 -21.156 -4.23 1 94.81 92 ILE A CA 1
ATOM 725 C C . ILE A 1 92 ? -1.072 -21.938 -4.52 1 94.81 92 ILE A C 1
ATOM 727 O O . ILE A 1 92 ? -1.573 -22.656 -3.66 1 94.81 92 ILE A O 1
ATOM 731 N N . ASN A 1 93 ? -1.567 -21.797 -5.754 1 94.62 93 ASN A N 1
ATOM 732 C CA . ASN A 1 93 ? -2.771 -22.516 -6.152 1 94.62 93 ASN A CA 1
ATOM 733 C C . ASN A 1 93 ? -2.57 -24.031 -6.074 1 94.62 93 ASN A C 1
ATOM 735 O O . ASN A 1 93 ? -3.475 -24.75 -5.66 1 94.62 93 ASN A O 1
ATOM 739 N N . GLU A 1 94 ? -1.444 -24.484 -6.426 1 94.62 94 GLU A N 1
ATOM 740 C CA . GLU A 1 94 ? -1.137 -25.906 -6.414 1 94.62 94 GLU A CA 1
ATOM 741 C C . GLU A 1 94 ? -1.175 -26.469 -4.996 1 94.62 94 GLU A C 1
ATOM 743 O O . GLU A 1 94 ? -1.353 -27.672 -4.805 1 94.62 94 GLU A O 1
ATOM 748 N N . LYS A 1 95 ? -1.031 -25.641 -4.035 1 92.81 95 LYS A N 1
ATOM 749 C CA . LYS A 1 95 ? -1.104 -26.062 -2.639 1 92.81 95 LYS A CA 1
ATOM 750 C C . LYS A 1 95 ? -2.533 -25.984 -2.113 1 92.81 95 LYS A C 1
ATOM 752 O O . LYS A 1 95 ? -2.775 -26.188 -0.922 1 92.81 95 LYS A O 1
ATOM 757 N N . GLY A 1 96 ? -3.436 -25.625 -2.998 1 92.25 96 GLY A N 1
ATOM 758 C CA . GLY A 1 96 ? -4.84 -25.531 -2.625 1 92.25 96 GLY A CA 1
ATOM 759 C C . GLY A 1 96 ? -5.184 -24.25 -1.896 1 92.25 96 GLY A C 1
ATOM 760 O O . GLY A 1 96 ? -6.129 -24.219 -1.104 1 92.25 96 GLY A O 1
ATOM 761 N N . VAL A 1 97 ? -4.391 -23.25 -2.074 1 92.38 97 VAL A N 1
ATOM 762 C CA . VAL A 1 97 ? -4.578 -22 -1.371 1 92.38 97 VAL A CA 1
ATOM 763 C C . VAL A 1 97 ? -4.941 -20.891 -2.367 1 92.38 97 VAL A C 1
ATOM 765 O O . VAL A 1 97 ? -4.375 -20.828 -3.463 1 92.38 97 VAL A O 1
ATOM 768 N N . LEU A 1 98 ? -5.871 -20.094 -2.027 1 92.94 98 LEU A N 1
ATOM 769 C CA . LEU A 1 98 ? -6.184 -18.859 -2.727 1 92.94 98 LEU A CA 1
ATOM 770 C C . LEU A 1 98 ? -5.664 -17.641 -1.953 1 92.94 98 LEU A C 1
ATOM 772 O O . LEU A 1 98 ? -5.77 -17.594 -0.726 1 92.94 98 LEU A O 1
ATOM 776 N N . ILE A 1 99 ? -5.105 -16.703 -2.646 1 90.44 99 ILE A N 1
ATOM 777 C CA . ILE A 1 99 ? -4.516 -15.523 -2.025 1 90.44 99 ILE A CA 1
ATOM 778 C C . ILE A 1 99 ? -5.621 -14.57 -1.575 1 90.44 99 ILE A C 1
ATOM 780 O O . ILE A 1 99 ? -5.512 -13.938 -0.521 1 90.44 99 ILE A O 1
ATOM 784 N N . ASN A 1 100 ? -6.688 -14.422 -2.455 1 89.31 100 ASN A N 1
ATOM 785 C CA . ASN A 1 100 ? -7.898 -13.641 -2.211 1 89.31 100 ASN A CA 1
ATOM 786 C C . ASN A 1 100 ? -7.641 -12.141 -2.361 1 89.31 100 ASN A C 1
ATOM 788 O O . ASN A 1 100 ? -8.562 -11.375 -2.654 1 89.31 100 ASN A O 1
ATOM 792 N N . ASP A 1 101 ? -6.449 -11.648 -2.188 1 88.5 101 ASP A N 1
ATOM 793 C CA . ASP A 1 101 ? -6.176 -10.219 -2.309 1 88.5 101 ASP A CA 1
ATOM 794 C C . ASP A 1 101 ? -4.879 -9.977 -3.072 1 88.5 101 ASP A C 1
ATOM 796 O O . ASP A 1 101 ? -4.023 -9.203 -2.623 1 88.5 101 ASP A O 1
ATOM 800 N N . LEU A 1 102 ? -4.758 -10.602 -4.16 1 93.69 102 LEU A N 1
ATOM 801 C CA . LEU A 1 102 ? -3.6 -10.414 -5.027 1 93.69 102 LEU A CA 1
ATOM 802 C C . LEU A 1 102 ? -3.664 -9.055 -5.723 1 93.69 102 LEU A C 1
ATOM 804 O O . LEU A 1 102 ? -4.594 -8.789 -6.488 1 93.69 102 LEU A O 1
ATOM 808 N N . LYS A 1 103 ? -2.68 -8.219 -5.402 1 93.38 103 LYS A N 1
ATOM 809 C CA . LYS A 1 103 ? -2.51 -6.902 -6.012 1 93.38 103 LYS A CA 1
ATOM 810 C C . LYS A 1 103 ? -1.069 -6.418 -5.883 1 93.38 103 LYS A C 1
ATOM 812 O O . LYS A 1 103 ? -0.29 -6.973 -5.105 1 93.38 103 LYS A O 1
ATOM 817 N N . SER A 1 104 ? -0.736 -5.406 -6.652 1 95.06 104 SER A N 1
ATOM 818 C CA . SER A 1 104 ? 0.65 -4.957 -6.746 1 95.06 104 SER A CA 1
ATOM 819 C C . SER A 1 104 ? 1.129 -4.363 -5.426 1 95.06 104 SER A C 1
ATOM 821 O O . SER A 1 104 ? 2.324 -4.395 -5.125 1 95.06 104 SER A O 1
ATOM 823 N N . ASP A 1 105 ? 0.167 -3.838 -4.578 1 89.19 105 ASP A N 1
ATOM 824 C CA . ASP A 1 105 ? 0.552 -3.268 -3.291 1 89.19 105 ASP A CA 1
ATOM 825 C C . ASP A 1 105 ? 0.943 -4.363 -2.301 1 89.19 105 ASP A C 1
ATOM 827 O O . ASP A 1 105 ? 1.599 -4.09 -1.293 1 89.19 105 ASP A O 1
ATOM 831 N N . ASN A 1 106 ? 0.595 -5.594 -2.607 1 89.19 106 ASN A N 1
ATOM 832 C CA . ASN A 1 106 ? 0.871 -6.711 -1.715 1 89.19 106 ASN A CA 1
ATOM 833 C C . ASN A 1 106 ? 2.031 -7.562 -2.223 1 89.19 106 ASN A C 1
ATOM 835 O O . ASN A 1 106 ? 2.174 -8.727 -1.836 1 89.19 106 ASN A O 1
ATOM 839 N N . VAL A 1 107 ? 2.82 -7.008 -3.074 1 94.12 107 VAL A N 1
ATOM 840 C CA . VAL A 1 107 ? 4.004 -7.68 -3.604 1 94.12 107 VAL A CA 1
ATOM 841 C C . VAL A 1 107 ? 5.23 -6.793 -3.412 1 94.12 107 VAL A C 1
ATOM 843 O O . VAL A 1 107 ? 5.258 -5.648 -3.875 1 94.12 107 VAL A O 1
ATOM 846 N N . LEU A 1 108 ? 6.172 -7.355 -2.715 1 93.12 108 LEU A N 1
ATOM 847 C CA . LEU A 1 108 ? 7.445 -6.656 -2.555 1 93.12 108 LEU A CA 1
ATOM 848 C C . LEU A 1 108 ? 8.453 -7.113 -3.604 1 93.12 108 LEU A C 1
ATOM 850 O O . LEU A 1 108 ? 8.469 -8.289 -3.988 1 93.12 108 LEU A O 1
ATOM 854 N N . VAL A 1 109 ? 9.266 -6.172 -4.027 1 94.56 109 VAL A N 1
ATOM 855 C CA . VAL A 1 109 ? 10.305 -6.438 -5.016 1 94.56 109 VAL A CA 1
ATOM 856 C C . VAL A 1 109 ? 11.664 -6.039 -4.453 1 94.56 109 VAL A C 1
ATOM 858 O O . VAL A 1 109 ? 11.859 -4.898 -4.031 1 94.56 109 VAL A O 1
ATOM 861 N N . ASN A 1 110 ? 12.539 -6.98 -4.418 1 93.06 110 ASN A N 1
ATOM 862 C CA . ASN A 1 110 ? 13.93 -6.652 -4.129 1 93.06 110 ASN A CA 1
ATOM 863 C C . ASN A 1 110 ? 14.672 -6.203 -5.383 1 93.06 110 ASN A C 1
ATOM 865 O O . ASN A 1 110 ? 15.102 -7.035 -6.184 1 93.06 110 ASN A O 1
ATOM 869 N N . ILE A 1 111 ? 14.844 -4.953 -5.516 1 89.94 111 ILE A N 1
ATOM 870 C CA . ILE A 1 111 ? 15.352 -4.383 -6.758 1 89.94 111 ILE A CA 1
ATOM 871 C C . ILE A 1 111 ? 16.875 -4.477 -6.785 1 89.94 111 ILE A C 1
ATOM 873 O O . ILE A 1 111 ? 17.516 -4.164 -7.797 1 89.94 111 ILE A O 1
ATOM 877 N N . ASN A 1 112 ? 17.438 -4.918 -5.68 1 87.5 112 ASN A N 1
ATOM 878 C CA . ASN A 1 112 ? 18.891 -5.016 -5.598 1 87.5 112 ASN A CA 1
ATOM 879 C C . ASN A 1 112 ? 19.406 -6.348 -6.145 1 87.5 112 ASN A C 1
ATOM 881 O O . ASN A 1 112 ? 20.609 -6.562 -6.246 1 87.5 112 ASN A O 1
ATOM 885 N N . THR A 1 113 ? 18.531 -7.23 -6.438 1 88.5 113 THR A N 1
ATOM 886 C CA . THR A 1 113 ? 18.906 -8.508 -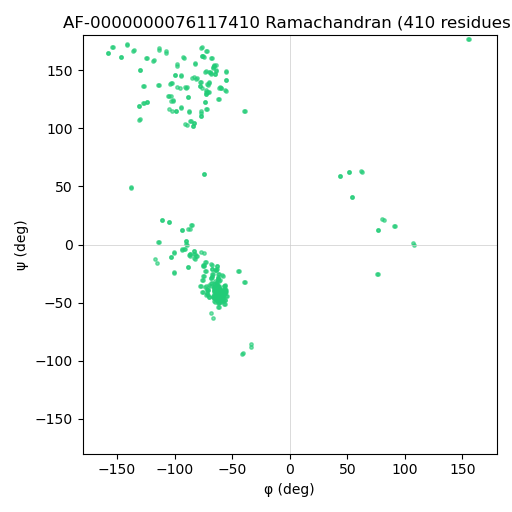7.031 1 88.5 113 THR A CA 1
ATOM 887 C C . THR A 1 113 ? 18.734 -8.477 -8.547 1 88.5 113 THR A C 1
ATOM 889 O O . THR A 1 113 ? 17.859 -7.777 -9.055 1 88.5 113 THR A O 1
ATOM 892 N N . ASP A 1 114 ? 19.453 -9.25 -9.18 1 89 114 ASP A N 1
ATOM 893 C CA . ASP A 1 114 ? 19.375 -9.32 -10.641 1 89 114 ASP A CA 1
ATOM 894 C C . ASP A 1 114 ? 18 -9.805 -11.102 1 89 114 ASP A C 1
ATOM 896 O O . ASP A 1 114 ? 17.5 -9.359 -12.133 1 89 114 ASP A O 1
ATOM 900 N N . GLU A 1 115 ? 17.406 -10.609 -10.352 1 92.5 115 GLU A N 1
ATOM 901 C CA . GLU A 1 115 ? 16.141 -11.211 -10.758 1 92.5 115 GLU A CA 1
ATOM 902 C C . GLU A 1 115 ? 14.961 -10.406 -10.242 1 92.5 115 GLU A C 1
ATOM 904 O O . GLU A 1 115 ? 13.812 -10.703 -10.57 1 92.5 115 GLU A O 1
ATOM 909 N N . CYS A 1 116 ? 15.195 -9.32 -9.422 1 93.94 116 CYS A N 1
ATOM 910 C CA . CYS A 1 116 ? 14.094 -8.594 -8.797 1 93.94 116 CYS A CA 1
ATOM 911 C C . CYS A 1 116 ? 13.156 -9.547 -8.07 1 93.94 116 CYS A C 1
ATOM 913 O O . CYS A 1 116 ? 11.969 -9.625 -8.398 1 93.94 116 CYS A O 1
ATOM 915 N N . ARG A 1 117 ? 13.68 -10.195 -7.109 1 94.44 117 ARG A N 1
ATOM 916 C CA . ARG A 1 117 ? 12.945 -11.25 -6.406 1 94.44 117 ARG A CA 1
ATOM 917 C C . ARG A 1 117 ? 11.672 -10.703 -5.773 1 94.44 117 ARG A C 1
ATOM 919 O O . ARG A 1 117 ? 11.703 -9.664 -5.113 1 94.44 117 ARG A O 1
ATOM 926 N N . LEU A 1 118 ? 10.57 -11.445 -5.957 1 96.19 118 LEU A N 1
ATOM 927 C CA . LEU A 1 118 ? 9.273 -11.031 -5.434 1 96.19 118 LEU A CA 1
ATOM 928 C C . LEU A 1 118 ? 8.953 -11.766 -4.137 1 96.19 118 LEU A C 1
ATOM 930 O O . LEU A 1 118 ? 9.352 -12.922 -3.959 1 96.19 118 LEU A O 1
ATOM 934 N N . THR A 1 119 ? 8.289 -11.102 -3.24 1 92.88 119 THR A N 1
ATOM 935 C CA . THR A 1 119 ? 7.699 -11.703 -2.047 1 92.88 119 THR A CA 1
ATOM 936 C C . THR A 1 119 ? 6.25 -11.258 -1.885 1 92.88 119 THR A C 1
ATOM 938 O O . THR A 1 119 ? 5.961 -10.062 -1.839 1 92.88 119 THR A O 1
ATOM 941 N N . PHE A 1 120 ? 5.316 -12.211 -1.896 1 92.56 120 PHE A N 1
ATOM 942 C CA . PHE A 1 120 ? 3.92 -11.906 -1.604 1 92.56 120 PHE A CA 1
ATOM 943 C C . PHE A 1 120 ? 3.723 -11.641 -0.116 1 92.56 120 PHE A C 1
ATOM 945 O O . PHE A 1 120 ? 4.07 -12.484 0.719 1 92.56 120 PHE A O 1
ATOM 952 N N . ILE A 1 121 ? 3.197 -10.453 0.09 1 84.94 121 ILE A N 1
ATOM 953 C CA . ILE A 1 121 ? 2.969 -10.102 1.487 1 84.94 121 ILE A CA 1
ATOM 954 C C . ILE A 1 121 ? 1.468 -9.992 1.752 1 84.94 121 ILE A C 1
ATOM 956 O O . ILE A 1 121 ? 0.659 -10.078 0.825 1 84.94 121 ILE A O 1
ATOM 960 N N . ASP A 1 122 ? 1.04 -9.898 3.014 1 77.62 122 ASP A N 1
ATOM 961 C CA . ASP A 1 122 ? -0.343 -9.773 3.463 1 77.62 122 ASP A CA 1
ATOM 962 C C . ASP A 1 122 ? -1.165 -10.992 3.062 1 77.62 122 ASP A C 1
ATOM 964 O O . ASP A 1 122 ? -2.143 -10.875 2.32 1 77.62 122 ASP A O 1
ATOM 968 N N . MET A 1 123 ? -0.832 -12.078 3.547 1 79.31 123 MET A N 1
ATOM 969 C CA . MET A 1 123 ? -1.53 -13.336 3.314 1 79.31 123 MET A CA 1
ATOM 970 C C . MET A 1 123 ? -2.646 -13.539 4.336 1 79.31 123 MET A C 1
ATOM 972 O O . MET A 1 123 ? -3.148 -14.648 4.504 1 79.31 123 MET A O 1
ATOM 976 N N . GLY A 1 124 ? -2.943 -12.516 5 1 75.56 124 GLY A N 1
ATOM 977 C CA . GLY A 1 124 ? -3.994 -12.562 6.004 1 75.56 124 GLY A CA 1
ATOM 978 C C . GLY A 1 124 ? -5.359 -12.875 5.426 1 75.56 124 GLY A C 1
ATOM 979 O O . GLY A 1 124 ? -6.246 -13.352 6.137 1 75.56 124 GLY A O 1
ATOM 980 N N . HIS A 1 125 ? -5.523 -12.695 4.152 1 79.25 125 HIS A N 1
ATOM 981 C CA . HIS A 1 125 ? -6.797 -12.961 3.488 1 79.25 125 HIS A CA 1
ATOM 982 C C . HIS A 1 125 ? -6.781 -14.305 2.781 1 79.25 125 HIS A C 1
ATOM 984 O O . HIS A 1 125 ? -7.809 -14.75 2.258 1 79.25 125 HIS A O 1
ATOM 990 N N . ALA A 1 126 ? -5.648 -14.914 2.775 1 84.62 126 ALA A N 1
ATOM 991 C CA . ALA A 1 126 ? -5.535 -16.188 2.08 1 84.62 126 ALA A CA 1
ATOM 992 C C . ALA A 1 126 ? -6.402 -17.25 2.744 1 84.62 126 ALA A C 1
ATOM 994 O O . ALA A 1 126 ? -6.648 -17.203 3.951 1 84.62 126 ALA A O 1
ATOM 995 N N . SER A 1 127 ? -6.891 -18.109 1.921 1 85.5 127 SER A N 1
ATOM 996 C CA . SER A 1 127 ? -7.723 -19.219 2.402 1 85.5 127 SER A CA 1
ATOM 997 C C . SER A 1 127 ? -7.535 -20.469 1.552 1 85.5 127 SER A C 1
ATOM 999 O O . SER A 1 127 ? -7.023 -20.391 0.432 1 85.5 127 SER A O 1
ATOM 1001 N N . TYR A 1 128 ? -7.941 -21.469 2.186 1 78.31 128 TYR A N 1
ATOM 1002 C CA . TYR A 1 128 ? -8.023 -22.688 1.385 1 78.31 128 TYR A CA 1
ATOM 1003 C C . TYR A 1 128 ? -9.156 -22.594 0.368 1 78.31 128 TYR A C 1
ATOM 1005 O O . TYR A 1 128 ? -10.18 -21.953 0.622 1 78.31 128 TYR A O 1
ATOM 1013 N N . MET A 1 129 ? -9.062 -23.016 -0.83 1 71.12 129 MET A N 1
ATOM 1014 C CA . MET A 1 129 ? -9.969 -22.938 -1.973 1 71.12 129 MET A CA 1
ATOM 1015 C C . MET A 1 129 ? -11.398 -23.281 -1.56 1 71.12 129 MET A C 1
ATOM 1017 O O . MET A 1 129 ? -12.359 -22.75 -2.123 1 71.12 129 MET A O 1
ATOM 1021 N N . HIS A 1 130 ? -11.539 -23.922 -0.594 1 66.25 130 HIS A N 1
ATOM 1022 C CA . HIS A 1 130 ? -12.891 -24.25 -0.171 1 66.25 130 HIS A CA 1
ATOM 1023 C C . HIS A 1 130 ? -13.266 -23.516 1.113 1 66.25 130 HIS A C 1
ATOM 1025 O O . HIS A 1 130 ? -14.305 -23.797 1.71 1 66.25 130 HIS A O 1
ATOM 1031 N N . GLY A 1 131 ? -12.57 -22.484 1.333 1 62.47 131 GLY A N 1
ATOM 1032 C CA . GLY A 1 131 ? -12.82 -21.734 2.559 1 62.47 131 GLY A CA 1
ATOM 1033 C C . GLY A 1 131 ? -13.516 -20.406 2.322 1 62.47 131 GLY A C 1
ATOM 1034 O O . GLY A 1 131 ? -13.75 -20.016 1.177 1 62.47 131 GLY A O 1
ATOM 1035 N N . LYS A 1 132 ? -14.047 -19.859 3.49 1 59 132 LYS A N 1
ATOM 1036 C CA . LYS A 1 132 ? -14.781 -18.594 3.443 1 59 132 LYS A CA 1
ATOM 1037 C C . LYS A 1 132 ? -13.844 -17.422 3.203 1 59 132 LYS A C 1
ATOM 1039 O O . LYS A 1 132 ? -12.734 -17.391 3.738 1 59 132 LYS A O 1
ATOM 1044 N N . ARG A 1 133 ? -14.266 -16.594 2.209 1 59.69 133 ARG A N 1
ATOM 1045 C CA . ARG A 1 133 ? -13.531 -15.375 1.883 1 59.69 133 ARG A CA 1
ATOM 1046 C C . ARG A 1 133 ? -13.586 -14.375 3.037 1 59.69 133 ARG A C 1
ATOM 1048 O O . ARG A 1 133 ? -14.5 -14.422 3.859 1 59.69 133 ARG A O 1
ATOM 1055 N N . PHE A 1 134 ? -12.57 -13.555 3.037 1 60.81 134 PHE A N 1
ATOM 1056 C CA . PHE A 1 134 ? -12.625 -12.398 3.926 1 60.81 134 PHE A CA 1
ATOM 1057 C C . PHE A 1 134 ? -13.812 -11.508 3.582 1 60.81 134 PHE A C 1
ATOM 1059 O O . PHE A 1 134 ? -14.125 -11.305 2.408 1 60.81 134 PHE A O 1
ATOM 1066 N N . PRO A 1 135 ? -14.438 -11.125 4.602 1 63.81 135 PRO A N 1
ATOM 1067 C CA . PRO A 1 135 ? -15.578 -10.234 4.375 1 63.81 135 PRO A CA 1
ATOM 1068 C C . PRO A 1 135 ? -15.172 -8.906 3.73 1 63.81 135 PRO A C 1
ATOM 1070 O O . PRO A 1 135 ? -14.125 -8.352 4.066 1 63.81 135 PRO A O 1
ATOM 1073 N N . MET A 1 136 ? -15.758 -8.602 2.684 1 75 136 MET A N 1
ATOM 1074 C CA . MET A 1 136 ? -15.617 -7.312 2.008 1 75 136 MET A CA 1
ATOM 1075 C C . MET A 1 136 ? -16.984 -6.68 1.766 1 75 136 MET A C 1
ATOM 1077 O O . MET A 1 136 ? -17.938 -7.371 1.406 1 75 136 MET A O 1
ATOM 1081 N N . THR A 1 137 ? -17 -5.328 2.053 1 79.12 137 THR A N 1
ATOM 1082 C CA . THR A 1 137 ? -18.266 -4.637 1.803 1 79.12 137 THR A CA 1
ATOM 1083 C C . THR A 1 137 ? -18.469 -4.418 0.307 1 79.12 137 THR A C 1
ATOM 1085 O O . THR A 1 137 ? -17.531 -4.523 -0.479 1 79.12 137 THR A O 1
ATOM 1088 N N . THR A 1 138 ? -19.672 -4.16 -0.024 1 83.06 138 THR A N 1
ATOM 1089 C CA . THR A 1 138 ? -20 -3.85 -1.409 1 83.06 138 THR A CA 1
ATOM 1090 C C . THR A 1 138 ? -19.25 -2.613 -1.882 1 83.06 138 THR A C 1
ATOM 1092 O O . THR A 1 138 ? -18.766 -2.566 -3.018 1 83.06 138 THR A O 1
ATOM 1095 N N . GLU A 1 139 ? -19.109 -1.627 -1.04 1 84.75 139 GLU A N 1
ATOM 1096 C CA . GLU A 1 139 ? -18.406 -0.393 -1.374 1 84.75 139 GLU A CA 1
ATOM 1097 C C . GLU A 1 139 ? -16.922 -0.656 -1.646 1 84.75 139 GLU A C 1
ATOM 1099 O O . GLU A 1 139 ? -16.359 -0.121 -2.602 1 84.75 139 GLU A O 1
ATOM 1104 N N . GLU A 1 140 ? -16.359 -1.472 -0.813 1 85.94 140 GLU A N 1
ATOM 1105 C CA . GLU A 1 140 ? -14.953 -1.825 -1.002 1 85.94 140 GLU A CA 1
ATOM 1106 C C . GLU A 1 140 ? -14.742 -2.58 -2.312 1 85.94 140 GLU A C 1
ATOM 1108 O O . GLU A 1 140 ? -13.773 -2.326 -3.035 1 85.94 140 GLU A O 1
ATOM 1113 N N . ALA A 1 141 ? -15.664 -3.461 -2.58 1 86.56 141 ALA A N 1
ATOM 1114 C CA . ALA A 1 141 ? -15.586 -4.258 -3.803 1 86.56 141 ALA A CA 1
ATOM 1115 C C . ALA A 1 141 ? -15.625 -3.365 -5.039 1 86.56 141 ALA A C 1
ATOM 1117 O O . ALA A 1 141 ? -14.922 -3.623 -6.02 1 86.56 141 ALA A O 1
ATOM 1118 N N . ILE A 1 142 ? -16.375 -2.338 -5 1 88.44 142 ILE A N 1
ATOM 1119 C CA . ILE A 1 142 ? -16.5 -1.402 -6.113 1 88.44 142 ILE A CA 1
ATOM 1120 C C . ILE A 1 142 ? -15.188 -0.65 -6.309 1 88.44 142 ILE A C 1
ATOM 1122 O O . ILE A 1 142 ? -14.797 -0.356 -7.441 1 88.44 142 ILE A O 1
ATOM 1126 N N . ILE A 1 143 ? -14.484 -0.403 -5.266 1 91 143 ILE A N 1
ATOM 1127 C CA . ILE A 1 143 ? -13.266 0.404 -5.285 1 91 143 ILE A CA 1
ATOM 1128 C C . ILE A 1 143 ? -12.109 -0.42 -5.848 1 91 143 ILE A C 1
ATOM 1130 O O . ILE A 1 143 ? -11.258 0.102 -6.57 1 91 143 ILE A O 1
ATOM 1134 N N . TYR A 1 144 ? -12.109 -1.673 -5.547 1 91.31 144 TYR A N 1
ATOM 1135 C CA . TYR A 1 144 ? -10.969 -2.523 -5.871 1 91.31 144 TYR A CA 1
ATOM 1136 C C . TYR A 1 144 ? -11.047 -3.018 -7.309 1 91.31 144 TYR A C 1
ATOM 1138 O O . TYR A 1 144 ? -11.734 -3.998 -7.598 1 91.31 144 TYR A O 1
ATOM 1146 N N . ASN A 1 145 ? -10.273 -2.461 -8.156 1 91.56 145 ASN A N 1
ATOM 1147 C CA . ASN A 1 145 ? -10.336 -2.742 -9.586 1 91.56 145 ASN A CA 1
ATOM 1148 C C . ASN A 1 145 ? -9.727 -4.098 -9.922 1 91.56 145 ASN A C 1
ATOM 1150 O O . ASN A 1 145 ? -9.984 -4.66 -10.984 1 91.56 145 ASN A O 1
ATOM 1154 N N . HIS A 1 146 ? -8.938 -4.594 -8.984 1 93.5 146 HIS A N 1
ATOM 1155 C CA . HIS A 1 146 ? -8.281 -5.867 -9.266 1 93.5 146 HIS A CA 1
ATOM 1156 C C . HIS A 1 146 ? -9.227 -7.039 -9.016 1 93.5 146 HIS A C 1
ATOM 1158 O O . HIS A 1 146 ? -8.906 -8.18 -9.352 1 93.5 146 HIS A O 1
ATOM 1164 N N . LEU A 1 147 ? -10.383 -6.785 -8.414 1 94 147 LEU A N 1
ATOM 1165 C CA . LEU A 1 147 ? -11.352 -7.848 -8.164 1 94 147 LEU A CA 1
ATOM 1166 C C . LEU A 1 147 ? -12.109 -8.195 -9.438 1 94 147 LEU A C 1
ATOM 1168 O O . LEU A 1 147 ? -12.547 -7.309 -10.172 1 94 147 LEU A O 1
ATOM 1172 N N . ALA A 1 148 ? -12.258 -9.43 -9.633 1 95.31 148 ALA A N 1
ATOM 1173 C CA . ALA A 1 148 ? -13.023 -9.914 -10.781 1 95.31 148 ALA A CA 1
ATOM 1174 C C . ALA A 1 148 ? -14.492 -9.531 -10.656 1 95.31 148 ALA A C 1
ATOM 1176 O O . ALA A 1 148 ? -15.023 -9.406 -9.555 1 95.31 148 ALA A O 1
ATOM 1177 N N . PRO A 1 149 ? -15.164 -9.414 -11.852 1 95.44 149 PRO A N 1
ATOM 1178 C CA . PRO A 1 149 ? -16.578 -9.023 -11.844 1 95.44 149 PRO A CA 1
ATOM 1179 C C . PRO A 1 149 ? -17.438 -9.961 -11 1 95.44 149 PRO A C 1
ATOM 1181 O O . PRO A 1 149 ? -18.312 -9.508 -10.25 1 95.44 149 PRO A O 1
ATOM 1184 N N . GLU A 1 150 ? -17.219 -11.289 -11.047 1 94.25 150 GLU A N 1
ATOM 1185 C CA . GLU A 1 150 ? -18.031 -12.234 -10.289 1 94.25 150 GLU A CA 1
ATOM 1186 C C . GLU A 1 150 ? -17.812 -12.078 -8.789 1 94.25 150 GLU A C 1
ATOM 1188 O O . GLU A 1 150 ? -18.719 -12.352 -7.996 1 94.25 150 GLU A O 1
ATOM 1193 N N . ILE A 1 151 ? -16.656 -11.633 -8.375 1 91.5 151 ILE A N 1
ATOM 1194 C CA . ILE A 1 151 ? -16.391 -11.383 -6.961 1 91.5 151 ILE A CA 1
ATOM 1195 C C . ILE A 1 151 ? -17.156 -10.148 -6.5 1 91.5 151 ILE A C 1
ATOM 1197 O O . ILE A 1 151 ? -17.75 -10.148 -5.414 1 91.5 151 ILE A O 1
ATOM 1201 N N . LYS A 1 152 ? -17.156 -9.141 -7.324 1 90.38 152 LYS A N 1
ATOM 1202 C CA . LYS A 1 152 ? -17.891 -7.918 -7.016 1 90.38 152 LYS A CA 1
ATOM 1203 C C . LYS A 1 152 ? -19.391 -8.195 -6.895 1 90.38 152 LYS A C 1
ATOM 1205 O O . LYS A 1 152 ? -20.094 -7.488 -6.184 1 90.38 152 LYS A O 1
ATOM 1210 N N . HIS A 1 153 ? -19.812 -9.234 -7.547 1 89.44 153 HIS A N 1
ATOM 1211 C CA . HIS A 1 153 ? -21.219 -9.617 -7.52 1 89.44 153 HIS A CA 1
ATOM 1212 C C . HIS A 1 153 ? -21.516 -10.578 -6.371 1 89.44 153 HIS A C 1
ATOM 1214 O O . HIS A 1 153 ? -22.641 -11.07 -6.238 1 89.44 153 HIS A O 1
ATOM 1220 N N . GLY A 1 154 ? -20.516 -10.891 -5.629 1 86.19 154 GLY A N 1
ATOM 1221 C CA . GLY A 1 154 ? -20.766 -11.625 -4.398 1 86.19 154 GLY A CA 1
ATOM 1222 C C . GLY A 1 154 ? -20.344 -13.078 -4.473 1 86.19 154 GLY A C 1
ATOM 1223 O O . GLY A 1 154 ? -20.516 -13.836 -3.518 1 86.19 154 GLY A O 1
ATOM 1224 N N . GLU A 1 155 ? -19.797 -13.508 -5.582 1 88.19 155 GLU A N 1
ATOM 1225 C CA . GLU A 1 155 ? -19.328 -14.891 -5.684 1 88.19 155 GLU A CA 1
ATOM 1226 C C . GLU A 1 155 ? -18.047 -15.094 -4.871 1 88.19 155 GLU A C 1
ATOM 1228 O O . GLU A 1 155 ? -17.438 -14.133 -4.414 1 88.19 155 GLU A O 1
ATOM 1233 N N . GLU A 1 156 ? -17.75 -16.328 -4.703 1 87.31 156 GLU A N 1
ATOM 1234 C CA . GLU A 1 156 ? -16.516 -16.672 -3.988 1 87.31 156 GLU A CA 1
ATOM 1235 C C . GLU A 1 156 ? -15.305 -16.609 -4.906 1 87.31 156 GLU A C 1
ATOM 1237 O O . GLU A 1 156 ? -15.43 -16.781 -6.121 1 87.31 156 GLU A O 1
ATOM 1242 N N . THR A 1 157 ? -14.195 -16.406 -4.266 1 90.19 157 THR A N 1
ATOM 1243 C CA . THR A 1 157 ? -12.953 -16.359 -5.023 1 90.19 157 THR A CA 1
ATOM 1244 C C . THR A 1 157 ? -12.602 -17.734 -5.594 1 90.19 157 THR A C 1
ATOM 1246 O O . THR A 1 157 ? -12.953 -18.75 -5.008 1 90.19 157 THR A O 1
ATOM 1249 N N . SER A 1 158 ? -12 -17.75 -6.715 1 93 158 SER A N 1
ATOM 1250 C CA . SER A 1 158 ? -11.539 -18.953 -7.418 1 93 158 SER A CA 1
ATOM 1251 C C . SER A 1 158 ? -10.188 -18.719 -8.078 1 93 158 SER A C 1
ATOM 1253 O O . SER A 1 158 ? -9.656 -17.609 -8.039 1 93 158 SER A O 1
ATOM 1255 N N . GLU A 1 159 ? -9.672 -19.797 -8.578 1 95.69 159 GLU A N 1
ATOM 1256 C CA . GLU A 1 159 ? -8.438 -19.656 -9.352 1 95.69 159 GLU A CA 1
ATOM 1257 C C . GLU A 1 159 ? -8.625 -18.672 -10.508 1 95.69 159 GLU A C 1
ATOM 1259 O O . GLU A 1 159 ? -7.734 -17.875 -10.805 1 95.69 159 GLU A O 1
ATOM 1264 N N . SER A 1 160 ? -9.773 -18.781 -11.109 1 96.62 160 SER A N 1
ATOM 1265 C CA . SER A 1 160 ? -10.07 -17.906 -12.242 1 96.62 160 SER A CA 1
ATOM 1266 C C . SER A 1 160 ? -10.133 -16.438 -11.82 1 96.62 160 SER A C 1
ATOM 1268 O O . SER A 1 160 ? -9.688 -15.562 -12.562 1 96.62 160 SER A O 1
ATOM 1270 N N . SER A 1 161 ? -10.703 -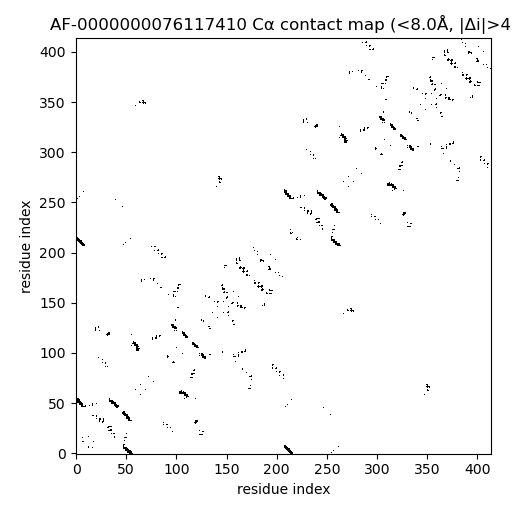16.141 -10.672 1 95.5 161 SER A N 1
ATOM 1271 C CA . SER A 1 161 ? -10.773 -14.758 -10.203 1 95.5 161 SER A CA 1
ATOM 1272 C C . SER A 1 161 ? -9.383 -14.234 -9.844 1 95.5 161 SER A C 1
ATOM 1274 O O . SER A 1 161 ? -9.125 -13.031 -9.945 1 95.5 161 SER A O 1
ATOM 1276 N N . GLU A 1 162 ? -8.484 -15.125 -9.438 1 96.5 162 GLU A N 1
ATOM 1277 C CA . GLU A 1 162 ? -7.117 -14.703 -9.141 1 96.5 162 GLU A CA 1
ATOM 1278 C C . GLU A 1 162 ? -6.328 -14.453 -10.422 1 96.5 162 GLU A C 1
ATOM 1280 O O . GLU A 1 162 ? -5.457 -13.586 -10.461 1 96.5 162 GLU A O 1
ATOM 1285 N N . VAL A 1 163 ? -6.695 -15.172 -11.398 1 98.5 163 VAL A N 1
ATOM 1286 C CA . VAL A 1 163 ? -6.137 -14.898 -12.719 1 98.5 163 VAL A CA 1
ATOM 1287 C C . VAL A 1 163 ? -6.535 -13.5 -13.18 1 98.5 163 VAL A C 1
ATOM 1289 O O . VAL A 1 163 ? -5.727 -12.773 -13.758 1 98.5 163 VAL A O 1
ATOM 1292 N N . PHE A 1 164 ? -7.746 -13.133 -12.922 1 98.56 164 PHE A N 1
ATOM 1293 C CA . PHE A 1 164 ? -8.188 -11.773 -13.211 1 98.56 164 PHE A CA 1
ATOM 1294 C C . PHE A 1 164 ? -7.32 -10.758 -12.484 1 98.56 164 PHE A C 1
ATOM 1296 O O . PHE A 1 164 ? -6.852 -9.789 -13.086 1 98.56 164 PHE A O 1
ATOM 1303 N N . ALA A 1 165 ? -7.102 -10.969 -11.195 1 97.62 165 ALA A N 1
ATOM 1304 C CA . ALA A 1 165 ? -6.258 -10.078 -10.398 1 97.62 165 ALA A CA 1
ATOM 1305 C C . ALA A 1 165 ? -4.852 -9.992 -10.984 1 97.62 165 ALA A C 1
ATOM 1307 O O . ALA A 1 165 ? -4.277 -8.898 -11.062 1 97.62 165 ALA A O 1
ATOM 1308 N N . LEU A 1 166 ? -4.328 -11.109 -11.375 1 98.62 166 LEU A N 1
ATOM 1309 C CA . LEU A 1 166 ? -3.018 -11.133 -12.016 1 98.62 166 LEU A CA 1
ATOM 1310 C C . LEU A 1 166 ? -3.027 -10.312 -13.305 1 98.62 166 LEU A C 1
ATOM 1312 O O . LEU A 1 166 ? -2.09 -9.555 -13.57 1 98.62 166 LEU A O 1
ATOM 1316 N N . GLY A 1 167 ? -4.039 -10.484 -14.102 1 98.56 167 GLY A N 1
ATOM 1317 C CA . GLY A 1 167 ? -4.191 -9.695 -15.32 1 98.56 167 GLY A CA 1
ATOM 1318 C C . GLY A 1 167 ? -4.176 -8.203 -15.07 1 98.56 167 GLY A C 1
ATOM 1319 O O . GLY A 1 167 ? -3.6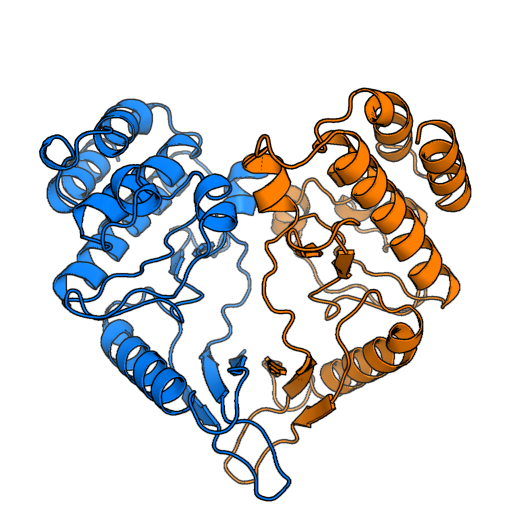04 -7.441 -15.852 1 98.56 167 GLY A O 1
ATOM 1320 N N . TRP A 1 168 ? -4.797 -7.836 -14 1 97.69 168 TRP A N 1
ATOM 1321 C CA . TRP A 1 168 ? -4.824 -6.422 -13.633 1 97.69 168 TRP A CA 1
ATOM 1322 C C . TRP A 1 168 ? -3.42 -5.91 -13.336 1 97.69 168 TRP A C 1
ATOM 1324 O O . TRP A 1 168 ? -3.066 -4.793 -13.711 1 97.69 168 TRP A O 1
ATOM 1334 N N . ILE A 1 169 ? -2.621 -6.707 -12.664 1 98.19 169 ILE A N 1
ATOM 1335 C CA . ILE A 1 169 ? -1.236 -6.328 -12.406 1 98.19 169 ILE A CA 1
ATOM 1336 C C . ILE A 1 169 ? -0.473 -6.238 -13.727 1 98.19 169 ILE A C 1
ATOM 1338 O O . ILE A 1 169 ? 0.229 -5.258 -13.977 1 98.19 169 ILE A O 1
ATOM 1342 N N . PHE A 1 170 ? -0.646 -7.246 -14.578 1 98.5 170 PHE A N 1
ATOM 1343 C CA . PHE A 1 170 ? 0.05 -7.316 -15.859 1 98.5 170 PHE A CA 1
ATOM 1344 C C . PHE A 1 170 ? -0.251 -6.09 -16.703 1 98.5 170 PHE A C 1
ATOM 1346 O O . PHE A 1 170 ? 0.634 -5.566 -17.391 1 98.5 170 PHE A O 1
ATOM 1353 N N . LYS A 1 171 ? -1.435 -5.656 -16.656 1 97.5 171 LYS A N 1
ATOM 1354 C CA . LYS A 1 171 ? -1.881 -4.52 -17.453 1 97.5 171 LYS A CA 1
ATOM 1355 C C . LYS A 1 171 ? -1.054 -3.275 -17.156 1 97.5 171 LYS A C 1
ATOM 1357 O O . LYS A 1 171 ? -0.857 -2.428 -18.031 1 97.5 171 LYS A O 1
ATOM 1362 N N . ASN A 1 172 ? -0.514 -3.178 -16.016 1 95.75 172 ASN A N 1
ATOM 1363 C CA . ASN A 1 172 ? 0.164 -1.959 -15.586 1 95.75 172 ASN A CA 1
ATOM 1364 C C . ASN A 1 172 ? 1.682 -2.107 -15.656 1 95.75 172 ASN A C 1
ATOM 1366 O O . ASN A 1 172 ? 2.414 -1.135 -15.461 1 95.75 172 ASN A O 1
ATOM 1370 N N . ILE A 1 173 ? 2.162 -3.314 -15.859 1 97.31 173 ILE A N 1
ATOM 1371 C CA . ILE A 1 173 ? 3.592 -3.527 -16.062 1 97.31 173 ILE A CA 1
ATOM 1372 C C . ILE A 1 173 ? 4.012 -2.975 -17.422 1 97.31 173 ILE A C 1
ATOM 1374 O O . ILE A 1 173 ? 3.346 -3.221 -18.422 1 97.31 173 ILE A O 1
ATOM 1378 N N . PRO A 1 174 ? 5.113 -2.16 -17.453 1 96.5 174 PRO A N 1
ATOM 1379 C CA . PRO A 1 174 ? 5.508 -1.522 -18.719 1 96.5 174 PRO A CA 1
ATOM 1380 C C . PRO A 1 174 ? 6.164 -2.496 -19.688 1 96.5 174 PRO A C 1
ATOM 1382 O O . PRO A 1 174 ? 7.312 -2.287 -20.094 1 96.5 174 PRO A O 1
ATOM 1385 N N . LEU A 1 175 ? 5.488 -3.488 -20.078 1 96.44 175 LEU A N 1
ATOM 1386 C CA . LEU A 1 175 ? 5.84 -4.48 -21.094 1 96.44 175 LEU A CA 1
ATOM 1387 C C . LEU A 1 175 ? 4.699 -4.672 -22.094 1 96.44 175 LEU A C 1
ATOM 1389 O O . LEU A 1 175 ? 3.668 -5.258 -21.75 1 96.44 175 LEU A O 1
ATOM 1393 N N . GLN A 1 176 ? 4.898 -4.188 -23.219 1 95.69 176 GLN A N 1
ATOM 1394 C CA . GLN A 1 176 ? 3.854 -4.25 -24.234 1 95.69 176 GLN A CA 1
ATOM 1395 C 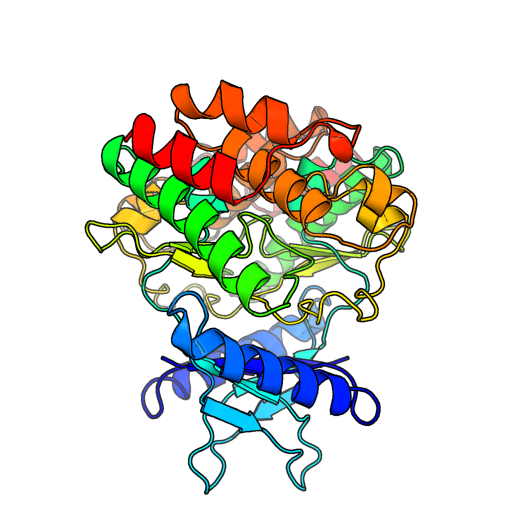C . GLN A 1 176 ? 3.473 -5.691 -24.562 1 95.69 176 GLN A C 1
ATOM 1397 O O . GLN A 1 176 ? 2.311 -5.984 -24.844 1 95.69 176 GLN A O 1
ATOM 1402 N N . GLU A 1 177 ? 4.398 -6.598 -24.453 1 96.12 177 GLU A N 1
ATOM 1403 C CA . GLU A 1 177 ? 4.207 -8 -24.797 1 96.12 177 GLU A CA 1
ATOM 1404 C C . GLU A 1 177 ? 3.176 -8.656 -23.875 1 96.12 177 GLU A C 1
ATOM 1406 O O . GLU A 1 177 ? 2.584 -9.68 -24.219 1 96.12 177 GLU A O 1
ATOM 1411 N N . LEU A 1 178 ? 2.951 -8.07 -22.688 1 97.5 178 LEU A N 1
ATOM 1412 C CA . LEU A 1 178 ? 2.041 -8.664 -21.719 1 97.5 178 LEU A CA 1
ATOM 1413 C C . LEU A 1 178 ? 0.595 -8.297 -22.031 1 97.5 178 LEU A C 1
ATOM 1415 O O . LEU A 1 178 ? -0.334 -8.875 -21.469 1 97.5 178 LEU A O 1
ATOM 1419 N N . SER A 1 179 ? 0.386 -7.34 -22.922 1 96.75 179 SER A N 1
ATOM 1420 C CA . SER A 1 179 ? -0.942 -6.801 -23.203 1 96.75 179 SER A CA 1
ATOM 1421 C C . SER A 1 179 ? -1.907 -7.902 -23.625 1 96.75 179 SER A C 1
ATOM 1423 O O . SER A 1 179 ? -3.053 -7.941 -23.172 1 96.75 179 SER A O 1
ATOM 1425 N N . PHE A 1 180 ? -1.418 -8.797 -24.438 1 97.12 180 PHE A N 1
ATOM 1426 C CA . PHE A 1 180 ? -2.258 -9.867 -24.969 1 97.12 180 PHE A CA 1
ATOM 1427 C C . PHE A 1 180 ? -2.791 -10.75 -23.844 1 97.12 180 PHE A C 1
ATOM 1429 O O . PHE A 1 180 ? -4.004 -10.93 -23.719 1 97.12 180 PHE A O 1
ATOM 1436 N N . ILE A 1 181 ? -1.919 -11.234 -23.062 1 98.06 181 ILE A N 1
ATOM 1437 C CA . ILE A 1 181 ? -2.316 -12.172 -22.031 1 98.06 181 ILE A CA 1
ATOM 1438 C C . ILE A 1 181 ? -3.094 -11.445 -20.938 1 98.06 181 ILE A C 1
ATOM 1440 O O . ILE A 1 181 ? -4.02 -12 -20.344 1 98.06 181 ILE A O 1
ATOM 1444 N N . SER A 1 182 ? -2.678 -10.242 -20.594 1 98.25 182 SER A N 1
ATOM 1445 C CA . SER A 1 182 ? -3.412 -9.438 -19.625 1 98.25 182 SER A CA 1
ATOM 1446 C C . SER A 1 182 ? -4.867 -9.266 -20.031 1 98.25 182 SER A C 1
ATOM 1448 O O . SER A 1 182 ? -5.777 -9.422 -19.219 1 98.25 182 SER A O 1
ATOM 1450 N N . HIS A 1 183 ? -5.117 -8.977 -21.281 1 98.06 183 HIS A N 1
ATOM 1451 C CA . HIS A 1 183 ? -6.473 -8.797 -21.797 1 98.06 183 HIS A CA 1
ATOM 1452 C C . HIS A 1 183 ? -7.297 -10.07 -21.625 1 98.06 183 HIS A C 1
ATOM 1454 O O . HIS A 1 183 ? -8.469 -10.016 -21.25 1 98.06 183 HIS A O 1
ATOM 1460 N N . LYS A 1 184 ? -6.703 -11.203 -21.922 1 98.5 184 LYS A N 1
ATOM 1461 C CA . LYS A 1 184 ? -7.391 -12.484 -21.766 1 98.5 184 LYS A CA 1
ATOM 1462 C C . LYS A 1 184 ? -7.738 -12.75 -20.297 1 98.5 184 LYS A C 1
ATOM 1464 O O . LYS A 1 184 ? -8.828 -13.227 -19.984 1 98.5 184 LYS A O 1
ATOM 1469 N N . CYS A 1 185 ? -6.824 -12.43 -19.422 1 98.75 185 CYS A N 1
ATOM 1470 C CA . CYS A 1 185 ? -7.031 -12.617 -18 1 98.75 185 CYS A CA 1
ATOM 1471 C C . CYS A 1 185 ? -8.195 -11.773 -17.5 1 98.75 185 CYS A C 1
ATOM 1473 O O . CYS A 1 185 ? -8.898 -12.164 -16.562 1 98.75 185 CYS A O 1
ATOM 1475 N N . LEU A 1 186 ? -8.445 -10.625 -18.141 1 98.38 186 LEU A N 1
ATOM 1476 C CA . LEU A 1 186 ? -9.391 -9.625 -17.641 1 98.38 186 LEU A CA 1
ATOM 1477 C C . LEU A 1 186 ? -10.773 -9.836 -18.25 1 98.38 186 LEU A C 1
ATOM 1479 O O . LEU A 1 186 ? -11.641 -8.969 -18.125 1 98.38 186 LEU A O 1
ATOM 1483 N N . SER A 1 187 ? -10.961 -10.984 -18.891 1 98.44 187 SER A N 1
ATOM 1484 C CA . SER A 1 187 ? -12.297 -11.297 -19.391 1 98.44 187 SER A CA 1
ATOM 1485 C C . SER A 1 187 ? -13.336 -11.25 -18.281 1 98.44 187 SER A C 1
ATOM 1487 O O . SER A 1 187 ? -13.094 -11.719 -17.172 1 98.44 187 SER A O 1
ATOM 1489 N N . SER A 1 188 ? -14.531 -10.727 -18.625 1 97.44 188 SER A N 1
ATOM 1490 C CA . SER A 1 188 ? -15.625 -10.68 -17.656 1 97.44 188 SER A CA 1
ATOM 1491 C C . SER A 1 188 ? -16.234 -12.062 -17.438 1 97.44 188 SER A C 1
ATOM 1493 O O . SER A 1 188 ? -16.953 -12.281 -16.469 1 97.44 188 SER A O 1
ATOM 1495 N N . ILE A 1 189 ? -15.953 -12.938 -18.375 1 97.44 189 ILE A N 1
ATOM 1496 C CA . ILE A 1 189 ? -16.438 -14.312 -18.297 1 97.44 189 ILE A CA 1
ATOM 1497 C C . ILE A 1 189 ? -15.336 -15.219 -17.766 1 97.44 189 ILE A C 1
ATOM 1499 O O . ILE A 1 189 ? -14.336 -15.469 -18.438 1 97.44 189 ILE A O 1
ATOM 1503 N N . PRO A 1 190 ? -15.492 -15.797 -16.641 1 97.38 190 PRO A N 1
ATOM 1504 C CA . PRO A 1 190 ? -14.43 -16.562 -15.984 1 97.38 190 PRO A CA 1
ATOM 1505 C C . PRO A 1 190 ? -13.922 -17.719 -16.844 1 97.38 190 PRO A C 1
ATOM 1507 O O . PRO A 1 190 ? -12.711 -17.938 -16.922 1 97.38 190 PRO A O 1
ATOM 1510 N N . LEU A 1 191 ? -14.773 -18.406 -17.547 1 96.81 191 LEU A N 1
ATOM 1511 C CA . LEU A 1 191 ? -14.414 -19.594 -18.312 1 96.81 191 LEU A CA 1
ATOM 1512 C C . LEU A 1 191 ? -13.523 -19.234 -19.5 1 96.81 191 LEU A C 1
ATOM 1514 O O . LEU A 1 191 ? -12.859 -20.094 -20.078 1 96.81 191 LEU A O 1
ATOM 1518 N N . LEU A 1 192 ? -13.5 -17.969 -19.859 1 98.06 192 LEU A N 1
ATOM 1519 C CA . LEU A 1 192 ? -12.711 -17.531 -21 1 98.06 192 LEU A CA 1
ATOM 1520 C C . LEU A 1 192 ? -11.312 -17.109 -20.562 1 98.06 192 LEU A C 1
ATOM 1522 O O . LEU A 1 192 ? -10.453 -16.828 -21.406 1 98.06 192 LEU A O 1
ATOM 1526 N N . ARG A 1 193 ? -11.047 -17.109 -19.328 1 98.56 193 ARG A N 1
ATOM 1527 C CA . ARG A 1 193 ? -9.719 -16.75 -18.828 1 98.56 193 ARG A CA 1
ATOM 1528 C C . ARG A 1 193 ? -8.758 -17.922 -18.938 1 98.56 193 ARG A C 1
ATOM 1530 O O . ARG A 1 193 ? -9.156 -19.078 -18.766 1 98.56 193 ARG A O 1
ATOM 1537 N N . PRO A 1 194 ? -7.543 -17.625 -19.25 1 98.62 194 PRO A N 1
ATOM 1538 C CA . PRO A 1 194 ? -6.559 -18.719 -19.266 1 98.62 194 PRO A CA 1
ATOM 1539 C C . PRO A 1 194 ? -6.262 -19.281 -17.891 1 98.62 194 PRO A C 1
ATOM 1541 O O . PRO A 1 194 ? -6.566 -18.641 -16.875 1 98.62 194 PRO A O 1
ATOM 1544 N N . SER A 1 195 ? -5.711 -20.5 -17.859 1 97.94 195 SER A N 1
ATOM 1545 C CA . SER A 1 195 ? -5.207 -21.031 -16.594 1 97.94 195 SER A CA 1
ATOM 1546 C C . SER A 1 195 ? -3.877 -20.391 -16.219 1 97.94 195 SER A C 1
ATOM 1548 O O . SER A 1 195 ? -3.207 -19.797 -17.062 1 97.94 195 SER A O 1
ATOM 1550 N N . VAL A 1 196 ? -3.5 -20.5 -14.984 1 97.5 196 VAL A N 1
ATOM 1551 C CA . VAL A 1 196 ? -2.219 -19.953 -14.539 1 97.5 196 VAL A CA 1
ATOM 1552 C C . VAL A 1 196 ? -1.079 -20.656 -15.281 1 97.5 196 VAL A C 1
ATOM 1554 O O . VAL A 1 196 ? -0.043 -20.047 -15.555 1 97.5 196 VAL A O 1
ATOM 1557 N N . TYR A 1 197 ? -1.263 -21.891 -15.703 1 97.44 197 TYR A N 1
ATOM 1558 C CA . TYR A 1 197 ? -0.275 -22.625 -16.484 1 97.44 197 TYR A CA 1
ATOM 1559 C C . TYR A 1 197 ? -0.098 -22 -17.859 1 97.44 197 TYR A C 1
ATOM 1561 O O . TYR A 1 197 ? 1.028 -21.828 -18.344 1 97.44 197 TYR A O 1
ATOM 1569 N N . ASP A 1 198 ? -1.227 -21.688 -18.438 1 98.12 198 ASP A N 1
ATOM 1570 C CA . ASP A 1 198 ? -1.185 -21.016 -19.734 1 98.12 198 ASP A CA 1
ATOM 1571 C C . ASP A 1 198 ? -0.442 -19.688 -19.641 1 98.12 198 ASP A C 1
ATOM 1573 O O . ASP A 1 198 ? 0.334 -19.344 -20.531 1 98.12 198 ASP A O 1
ATOM 1577 N N . ILE A 1 199 ? -0.676 -19 -18.609 1 98.56 199 ILE A N 1
ATOM 1578 C CA . ILE A 1 199 ? -0.055 -17.688 -18.391 1 98.56 199 ILE A CA 1
ATOM 1579 C C . ILE A 1 199 ? 1.454 -17.859 -18.234 1 98.56 199 ILE A C 1
ATOM 1581 O O . ILE A 1 199 ? 2.238 -17.141 -18.844 1 98.56 199 ILE A O 1
ATOM 1585 N N . LEU A 1 200 ? 1.849 -18.797 -17.375 1 98.19 200 LEU A N 1
ATOM 1586 C CA . LEU A 1 200 ? 3.264 -19.062 -17.125 1 98.19 200 LEU A CA 1
ATOM 1587 C C . LEU A 1 200 ? 3.975 -19.438 -18.422 1 98.19 200 LEU A C 1
ATOM 1589 O O . LEU A 1 200 ? 5.051 -18.906 -18.719 1 98.19 200 LEU A O 1
ATOM 1593 N N . ASN A 1 201 ? 3.334 -20.297 -19.219 1 97.81 201 ASN A N 1
ATOM 1594 C CA . ASN A 1 201 ? 3.898 -20.688 -20.5 1 97.81 201 ASN A CA 1
ATOM 1595 C C . ASN A 1 201 ? 4.059 -19.484 -21.438 1 97.81 201 ASN A C 1
ATOM 1597 O O . ASN A 1 201 ? 5.078 -19.359 -22.109 1 97.81 201 ASN A O 1
ATOM 1601 N N . PHE A 1 202 ? 3.086 -18.672 -21.469 1 98.38 202 PHE A N 1
ATOM 1602 C CA . PHE A 1 202 ? 3.135 -17.484 -22.312 1 98.38 202 PHE A CA 1
ATOM 1603 C C . PHE A 1 202 ? 4.293 -16.578 -21.906 1 98.38 202 PHE A C 1
ATOM 1605 O O . PHE A 1 202 ? 5.059 -16.125 -22.75 1 98.38 202 PHE A O 1
ATOM 1612 N N . VAL A 1 203 ? 4.422 -16.328 -20.578 1 98 203 VAL A N 1
ATOM 1613 C CA . VAL A 1 203 ? 5.469 -15.43 -20.094 1 98 203 VAL A CA 1
ATOM 1614 C C . VAL A 1 203 ? 6.84 -16.016 -20.422 1 98 203 VAL A C 1
ATOM 1616 O O . VAL A 1 203 ? 7.758 -15.289 -20.812 1 98 203 VAL A O 1
ATOM 1619 N N . GLU A 1 204 ? 6.977 -17.281 -20.297 1 97.06 204 GLU A N 1
ATOM 1620 C CA . GLU A 1 204 ? 8.227 -17.953 -20.625 1 97.06 204 GLU A CA 1
ATOM 1621 C C . GLU A 1 204 ? 8.57 -17.766 -22.109 1 97.06 204 GLU A C 1
ATOM 1623 O O . GLU A 1 204 ? 9.734 -17.578 -22.453 1 97.06 204 GLU A O 1
ATOM 1628 N N . GLU A 1 205 ? 7.59 -17.781 -22.906 1 96.88 205 GLU A N 1
ATOM 1629 C CA . GLU A 1 205 ? 7.781 -17.672 -24.344 1 96.88 205 GLU A CA 1
ATOM 1630 C C . GLU A 1 205 ? 8.266 -16.281 -24.75 1 96.88 205 GLU A C 1
ATOM 1632 O O . GLU A 1 205 ? 9.062 -16.141 -25.672 1 96.88 205 GLU A O 1
ATOM 1637 N N . ILE A 1 206 ? 7.809 -15.281 -24.078 1 95.12 206 ILE A N 1
ATOM 1638 C CA . ILE A 1 206 ? 8.133 -13.922 -24.5 1 95.12 206 ILE A CA 1
ATOM 1639 C C . ILE A 1 206 ? 9.445 -13.477 -23.844 1 95.12 206 ILE A C 1
ATOM 1641 O O . ILE A 1 206 ? 10.031 -12.469 -24.234 1 95.12 206 ILE A O 1
ATOM 1645 N N . MET A 1 207 ? 9.82 -14.164 -22.781 1 91.88 207 MET A N 1
ATOM 1646 C CA . MET A 1 207 ? 11.062 -13.844 -22.078 1 91.88 207 MET A CA 1
ATOM 1647 C C . MET A 1 207 ? 12.273 -14.164 -22.953 1 91.88 207 MET A C 1
ATOM 1649 O O . MET A 1 207 ? 13.258 -13.43 -22.953 1 91.88 207 MET A O 1
ATOM 1653 N N . MET B 1 1 ? -10.125 -3.223 17.375 1 36.41 1 MET B N 1
ATOM 1654 C CA . MET B 1 1 ? -9.195 -3.998 16.562 1 36.41 1 MET B CA 1
ATOM 1655 C C . MET B 1 1 ? -7.812 -3.355 16.562 1 36.41 1 MET B C 1
ATOM 1657 O O . MET B 1 1 ? -7.688 -2.139 16.703 1 36.41 1 MET B O 1
ATOM 1661 N N . PHE B 1 2 ? -6.801 -4.113 17.078 1 40.56 2 PHE B N 1
ATOM 1662 C CA . PHE B 1 2 ? -5.473 -3.527 17.219 1 40.56 2 PHE B CA 1
ATOM 1663 C C . PHE B 1 2 ? -4.551 -4.004 16.109 1 40.56 2 PHE B C 1
ATOM 1665 O O . PHE B 1 2 ? -4.785 -5.059 15.516 1 40.56 2 PHE B O 1
ATOM 1672 N N . ALA B 1 3 ? -3.752 -3.059 15.594 1 50.94 3 ALA B N 1
ATOM 1673 C CA . ALA B 1 3 ? -2.645 -3.398 14.703 1 50.94 3 ALA B CA 1
ATOM 1674 C C . ALA B 1 3 ? -1.309 -3.328 15.438 1 50.94 3 ALA B C 1
ATOM 1676 O O . ALA B 1 3 ? -1.124 -2.49 16.328 1 50.94 3 ALA B O 1
ATOM 1677 N N . VAL B 1 4 ? -0.539 -4.43 15.328 1 49.16 4 VAL B N 1
ATOM 1678 C CA . VAL B 1 4 ? 0.803 -4.387 15.906 1 49.16 4 VAL B CA 1
ATOM 1679 C C . VAL B 1 4 ? 1.838 -4.254 14.789 1 49.16 4 VAL B C 1
ATOM 1681 O O . VAL B 1 4 ? 1.824 -5.023 13.828 1 49.16 4 VAL B O 1
ATOM 1684 N N . LYS B 1 5 ? 2.49 -3.115 14.891 1 51.62 5 LYS B N 1
ATOM 1685 C CA . LYS B 1 5 ? 3.664 -2.963 14.039 1 51.62 5 LYS B CA 1
ATOM 1686 C C . LYS B 1 5 ? 4.926 -3.441 14.75 1 51.62 5 LYS B C 1
ATOM 1688 O O . LYS B 1 5 ? 5.281 -2.924 15.812 1 51.62 5 LYS B O 1
ATOM 1693 N N . LEU B 1 6 ? 5.48 -4.691 14.391 1 47.78 6 LEU B N 1
ATOM 1694 C CA . LEU B 1 6 ? 6.695 -5.199 15.016 1 47.78 6 LEU B CA 1
ATOM 1695 C C . LEU B 1 6 ? 7.93 -4.781 14.227 1 47.78 6 LEU B C 1
ATOM 1697 O O . LEU B 1 6 ? 7.867 -4.617 13.008 1 47.78 6 LEU B O 1
ATOM 1701 N N . PHE B 1 7 ? 8.961 -4.32 15 1 42.97 7 PHE B N 1
ATOM 1702 C CA . PHE B 1 7 ? 10.211 -3.842 14.422 1 42.97 7 PHE B CA 1
ATOM 1703 C C . PHE B 1 7 ? 11.25 -4.957 14.391 1 42.97 7 PHE B C 1
ATOM 1705 O O . PHE B 1 7 ? 11.258 -5.832 15.258 1 42.97 7 PHE B O 1
ATOM 1712 N N . LYS B 1 8 ? 11.977 -5.133 13.234 1 37.19 8 LYS B N 1
ATOM 1713 C CA . LYS B 1 8 ? 12.992 -6.141 12.945 1 37.19 8 LYS B CA 1
ATOM 1714 C C . LYS B 1 8 ? 13.906 -6.355 14.148 1 37.19 8 LYS B C 1
ATOM 1716 O O . LYS B 1 8 ? 14.188 -7.492 14.531 1 37.19 8 LYS B O 1
ATOM 1721 N N . GLN B 1 9 ? 15.258 -5.559 14.227 1 39.38 9 GLN B N 1
ATOM 1722 C CA . GLN B 1 9 ? 16.484 -5.875 14.945 1 39.38 9 GLN B CA 1
ATOM 1723 C C . GLN B 1 9 ? 16.312 -5.668 16.453 1 39.38 9 GLN B C 1
ATOM 1725 O O . GLN B 1 9 ? 15.719 -4.676 16.875 1 39.38 9 GLN B O 1
ATOM 1730 N N . PRO B 1 10 ? 16.781 -6.703 17.156 1 37.56 10 PRO B N 1
ATOM 1731 C CA . PRO B 1 10 ? 16.906 -6.77 18.625 1 37.56 10 PRO B CA 1
ATOM 1732 C C . PRO B 1 10 ? 17.25 -5.418 19.25 1 37.56 10 PRO B C 1
ATOM 1734 O O . PRO B 1 10 ? 16.609 -5.004 20.219 1 37.56 10 PRO B O 1
ATOM 1737 N N . PHE B 1 11 ? 18.578 -5.199 19.25 1 38.28 11 PHE B N 1
ATOM 1738 C CA . PHE B 1 11 ? 19.328 -4.207 20.016 1 38.28 11 PHE B CA 1
ATOM 1739 C C . PHE B 1 11 ? 19.016 -2.799 19.516 1 38.28 11 PHE B C 1
ATOM 1741 O O . PHE B 1 11 ? 18.906 -1.867 20.312 1 38.28 11 PHE B O 1
ATOM 1748 N N . ASP B 1 12 ? 19.266 -2.48 18.203 1 45.41 12 ASP B N 1
ATOM 1749 C CA . ASP B 1 12 ? 19.359 -1.157 17.594 1 45.41 12 ASP B CA 1
ATOM 1750 C C . ASP B 1 12 ? 17.969 -0.559 17.391 1 45.41 12 ASP B C 1
ATOM 1752 O O . ASP B 1 12 ? 17.812 0.663 17.344 1 45.41 12 ASP B O 1
ATOM 1756 N N . ASN B 1 13 ? 16.812 -1.243 17.625 1 54.5 13 ASN B N 1
ATOM 1757 C CA . ASN B 1 13 ? 15.461 -0.97 17.125 1 54.5 13 ASN B CA 1
ATOM 1758 C C . ASN B 1 13 ? 14.508 -0.616 18.266 1 54.5 13 ASN B C 1
ATOM 1760 O O . ASN B 1 13 ? 13.477 0.015 18.031 1 54.5 13 ASN B O 1
ATOM 1764 N N . LEU B 1 14 ? 15.094 -0.994 19.344 1 61.25 14 LEU B N 1
ATOM 1765 C CA . LEU B 1 14 ? 14.25 -0.535 20.453 1 61.25 14 LEU B CA 1
ATOM 1766 C C . LEU B 1 14 ? 14.156 0.987 20.469 1 61.25 14 LEU B C 1
ATOM 1768 O O . LEU B 1 14 ? 13.109 1.547 20.781 1 61.25 14 LEU B O 1
ATOM 1772 N N . GLU B 1 15 ? 15.391 1.51 20.219 1 67.81 15 GLU B N 1
ATOM 1773 C CA . GLU B 1 15 ? 15.375 2.967 20.141 1 67.81 15 GLU B CA 1
ATOM 1774 C C . GLU B 1 15 ? 14.391 3.453 19.078 1 67.81 15 GLU B C 1
ATOM 1776 O O . GLU B 1 15 ? 13.648 4.41 19.297 1 67.81 15 GLU B O 1
ATOM 1781 N N . GLY B 1 16 ? 14.438 2.727 18.016 1 70.31 16 GLY B N 1
ATOM 1782 C CA . GLY B 1 16 ? 13.5 3.078 16.969 1 70.31 16 GLY B CA 1
ATOM 1783 C C . GLY B 1 16 ? 12.047 2.859 17.359 1 70.31 16 GLY B C 1
ATOM 1784 O O . GLY B 1 16 ? 11.188 3.693 17.062 1 70.31 16 GLY B O 1
ATOM 1785 N N . ILE B 1 17 ? 11.906 1.873 18.125 1 72.25 17 ILE B N 1
ATOM 1786 C CA . ILE B 1 17 ? 10.555 1.536 18.562 1 72.25 17 ILE B CA 1
ATOM 1787 C C . ILE B 1 17 ? 10.07 2.576 19.578 1 72.25 17 ILE B C 1
ATOM 1789 O O . ILE B 1 17 ? 8.938 3.053 19.484 1 72.25 17 ILE B O 1
ATOM 1793 N N . SER B 1 18 ? 10.969 2.863 20.422 1 76.06 18 SER B N 1
ATOM 1794 C CA . SER B 1 18 ? 10.617 3.844 21.453 1 76.06 18 SER B CA 1
ATOM 1795 C C . SER B 1 18 ? 10.359 5.215 20.844 1 76.06 18 SER B C 1
ATOM 1797 O O . SER B 1 18 ? 9.453 5.93 21.266 1 76.06 18 SER B O 1
ATOM 1799 N N . ALA B 1 19 ? 11.172 5.543 19.875 1 78 19 ALA B N 1
ATOM 1800 C CA . ALA B 1 19 ? 11 6.828 19.203 1 78 19 ALA B CA 1
ATOM 1801 C C . ALA B 1 19 ? 9.656 6.895 18.484 1 78 19 ALA B C 1
ATOM 1803 O O . ALA B 1 19 ? 8.938 7.887 18.594 1 78 19 ALA B O 1
ATOM 1804 N N . GLU B 1 20 ? 9.375 5.883 17.766 1 78.31 20 GLU B N 1
ATOM 1805 C CA . GLU B 1 20 ? 8.102 5.832 17.062 1 78.31 20 GLU B CA 1
ATOM 1806 C C . GLU B 1 20 ? 6.926 5.871 18.031 1 78.31 20 GLU B C 1
ATOM 1808 O O . GLU B 1 20 ? 5.953 6.594 17.812 1 78.31 20 GLU B O 1
ATOM 1813 N N . ALA B 1 21 ? 7.062 5.094 19.047 1 80.56 21 ALA B N 1
ATOM 1814 C CA . ALA B 1 21 ? 6.004 5.082 20.047 1 80.56 21 ALA B CA 1
ATOM 1815 C C . ALA B 1 21 ? 5.812 6.465 20.656 1 80.56 21 ALA B C 1
ATOM 1817 O O . ALA B 1 21 ? 4.68 6.906 20.875 1 80.56 21 ALA B O 1
ATOM 1818 N N . GLY B 1 22 ? 6.93 7.082 21 1 84.69 22 GLY B N 1
ATOM 1819 C CA . GLY B 1 22 ? 6.871 8.43 21.547 1 84.69 22 GLY B CA 1
ATOM 1820 C C . GLY B 1 22 ? 6.195 9.414 20.609 1 84.69 22 GLY B C 1
ATOM 1821 O O . GLY B 1 22 ? 5.371 10.227 21.031 1 84.69 22 GLY B O 1
ATOM 1822 N N . LEU B 1 23 ? 6.52 9.32 19.391 1 85.69 23 LEU B N 1
ATOM 1823 C CA . LEU B 1 23 ? 5.934 10.203 18.391 1 85.69 23 LEU B CA 1
ATOM 1824 C C . LEU B 1 23 ? 4.438 9.938 18.25 1 85.69 23 LEU B C 1
ATOM 1826 O O . LEU B 1 23 ? 3.643 10.883 18.172 1 85.69 23 LEU B O 1
ATOM 1830 N N . LEU B 1 24 ? 4.066 8.664 18.172 1 85.31 24 LEU B N 1
ATOM 1831 C CA . LEU B 1 24 ? 2.658 8.312 18.047 1 85.31 24 LEU B CA 1
ATOM 1832 C C . LEU B 1 24 ? 1.854 8.828 19.234 1 85.31 24 LEU B C 1
ATOM 1834 O O . LEU B 1 24 ? 0.731 9.312 19.062 1 85.31 24 LEU B O 1
ATOM 1838 N N . LYS B 1 25 ? 2.426 8.695 20.359 1 88.31 25 LYS B N 1
ATOM 1839 C CA . LYS B 1 25 ? 1.755 9.211 21.547 1 88.31 25 LYS B CA 1
ATOM 1840 C C . LYS B 1 25 ? 1.521 10.711 21.438 1 88.31 25 LYS B C 1
ATOM 1842 O O . LYS B 1 25 ? 0.432 11.203 21.75 1 88.31 25 LYS B O 1
ATOM 1847 N N . MET B 1 26 ? 2.5 11.375 21.016 1 88.81 26 MET B N 1
ATOM 1848 C CA . MET B 1 26 ? 2.416 12.82 20.875 1 88.81 26 MET B CA 1
ATOM 1849 C C . MET B 1 26 ? 1.371 13.203 19.828 1 88.81 26 MET B C 1
ATOM 1851 O O . MET B 1 26 ? 0.653 14.188 20 1 88.81 26 MET B O 1
ATOM 1855 N N . LEU B 1 27 ? 1.22 12.406 18.828 1 91.31 27 LEU B N 1
ATOM 1856 C CA . LEU B 1 27 ? 0.355 12.734 17.688 1 91.31 27 LEU B CA 1
ATOM 1857 C C . LEU B 1 27 ? -1.08 12.297 17.969 1 91.31 27 LEU B C 1
ATOM 1859 O O . LEU B 1 27 ? -1.995 12.656 17.219 1 91.31 27 LEU B O 1
ATOM 1863 N N . GLU B 1 28 ? -1.269 11.578 19 1 88 28 GLU B N 1
ATOM 1864 C CA . GLU B 1 28 ? -2.598 11.07 19.328 1 88 28 GLU B CA 1
ATOM 1865 C C . GLU B 1 28 ? -3.607 12.211 19.453 1 88 28 GLU B C 1
ATOM 1867 O O . GLU B 1 28 ? -4.77 12.062 19.062 1 88 28 GLU B O 1
ATOM 1872 N N . THR B 1 29 ? -3.184 13.266 19.922 1 87.38 29 THR B N 1
ATOM 1873 C CA . THR B 1 29 ? -4.07 14.391 20.188 1 87.38 29 THR B CA 1
ATOM 1874 C C . THR B 1 29 ? -4.598 14.977 18.875 1 87.38 29 THR B C 1
ATOM 1876 O O . THR B 1 29 ? -5.602 15.695 18.875 1 87.38 29 THR B O 1
ATOM 1879 N N . THR B 1 30 ? -3.945 14.75 17.797 1 87.38 30 THR B N 1
ATOM 1880 C CA . THR B 1 30 ? -4.383 15.281 16.516 1 87.38 30 THR B CA 1
ATOM 1881 C C . THR B 1 30 ? -5.586 14.5 15.992 1 87.38 30 THR B C 1
ATOM 1883 O O . THR B 1 30 ? -6.348 15.008 15.156 1 87.38 30 THR B O 1
ATOM 1886 N N . GLY B 1 31 ? -5.707 13.242 16.391 1 88.25 31 GLY B N 1
ATOM 1887 C CA . GLY B 1 31 ? -6.789 12.383 15.938 1 88.25 31 GLY B CA 1
ATOM 1888 C C . GLY B 1 31 ? -6.59 11.859 14.531 1 88.25 31 GLY B C 1
ATOM 1889 O O . GLY B 1 31 ? -7.504 11.289 13.938 1 88.25 31 GLY B O 1
ATOM 1890 N N . ILE B 1 32 ? -5.367 12.031 14.008 1 90.31 32 ILE B N 1
ATOM 1891 C CA . ILE B 1 32 ? -5.18 11.695 12.602 1 90.31 32 ILE B CA 1
ATOM 1892 C C . ILE B 1 32 ? -4.234 10.5 12.484 1 90.31 32 ILE B C 1
ATO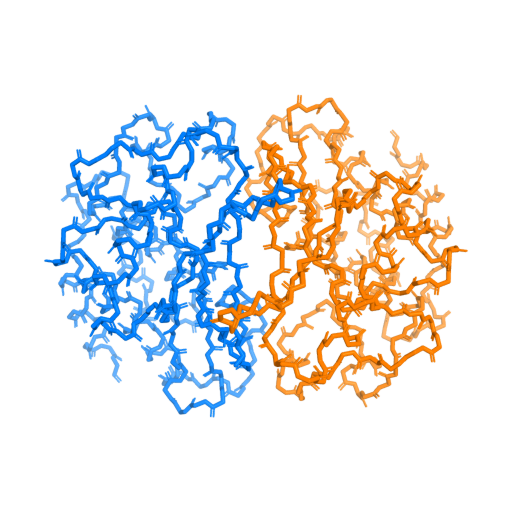M 1894 O O . ILE B 1 32 ? -3.822 10.133 11.383 1 90.31 32 ILE B O 1
ATOM 1898 N N . THR B 1 33 ? -3.764 9.922 13.547 1 89.31 33 THR B N 1
ATOM 1899 C CA . THR B 1 33 ? -2.947 8.711 13.602 1 89.31 33 THR B CA 1
ATOM 1900 C C . THR B 1 33 ? -3.592 7.66 14.5 1 89.31 33 THR B C 1
ATOM 1902 O O . THR B 1 33 ? -4.465 7.98 15.312 1 89.31 33 THR B O 1
ATOM 1905 N N . PRO B 1 34 ? -3.168 6.449 14.312 1 84 34 PRO B N 1
ATOM 1906 C CA . PRO B 1 34 ? -3.723 5.43 15.203 1 84 34 PRO B CA 1
ATOM 1907 C C . PRO B 1 34 ? -3.338 5.648 16.672 1 84 34 PRO B C 1
ATOM 1909 O O . PRO B 1 34 ? -2.232 6.117 16.953 1 84 34 PRO B O 1
ATOM 1912 N N . LYS B 1 35 ? -4.191 5.234 17.453 1 83.06 35 LYS B N 1
ATOM 1913 C CA . LYS B 1 35 ? -3.906 5.293 18.875 1 83.06 35 LYS B CA 1
ATOM 1914 C C . LYS B 1 35 ? -2.85 4.262 19.266 1 83.06 35 LYS B C 1
ATOM 1916 O O . LYS B 1 35 ? -2.871 3.129 18.781 1 83.06 35 LYS B O 1
ATOM 1921 N N . LEU B 1 36 ? -1.972 4.703 20.094 1 80.81 36 LEU B N 1
ATOM 1922 C CA . LEU B 1 36 ? -0.945 3.812 20.609 1 80.81 36 LEU B CA 1
ATOM 1923 C C . LEU B 1 36 ? -1.433 3.109 21.875 1 80.81 36 LEU B C 1
ATOM 1925 O O . LEU B 1 36 ? -1.926 3.758 22.797 1 80.81 36 LEU B O 1
ATOM 1929 N N . PHE B 1 37 ? -1.345 1.812 21.891 1 73.25 37 PHE B N 1
ATOM 1930 C CA . PHE B 1 37 ? -1.749 1.076 23.078 1 73.25 37 PHE B CA 1
ATOM 1931 C C . PHE B 1 37 ? -0.533 0.671 23.906 1 73.25 37 PHE B C 1
ATOM 1933 O O . PHE B 1 37 ? -0.633 0.483 25.125 1 73.25 37 PHE B O 1
ATOM 1940 N N . GLY B 1 38 ? 0.622 0.572 23.266 1 72.88 38 GLY B N 1
ATOM 1941 C CA . GLY B 1 38 ? 1.821 0.253 24.031 1 72.88 38 GLY B CA 1
ATOM 1942 C C . GLY B 1 38 ? 2.902 -0.401 23.188 1 72.88 38 GLY B C 1
ATOM 1943 O O . GLY B 1 38 ? 2.82 -0.408 21.953 1 72.88 38 GLY B O 1
ATOM 1944 N N . ILE B 1 39 ? 4.023 -0.639 23.875 1 71 39 ILE B N 1
ATOM 1945 C CA . ILE B 1 39 ? 5.145 -1.321 23.234 1 71 39 ILE B CA 1
ATOM 1946 C C . ILE B 1 39 ? 5.234 -2.758 23.734 1 71 39 ILE B C 1
ATOM 1948 O O . ILE B 1 39 ? 5.066 -3.008 24.938 1 71 39 ILE B O 1
ATOM 1952 N N . LEU B 1 40 ? 5.273 -3.631 22.75 1 64.88 40 LEU B N 1
ATOM 1953 C CA . LEU B 1 40 ? 5.539 -5.02 23.109 1 64.88 40 LEU B CA 1
ATOM 1954 C C . LEU B 1 40 ? 7.02 -5.23 23.406 1 64.88 40 LEU B C 1
ATOM 1956 O O . LEU B 1 40 ? 7.875 -4.887 22.578 1 64.88 40 LEU B O 1
ATOM 1960 N N . GLN B 1 41 ? 7.242 -5.516 24.625 1 60.47 41 GLN B N 1
ATOM 1961 C CA . GLN B 1 41 ? 8.625 -5.773 25.016 1 60.47 41 GLN B CA 1
ATOM 1962 C C . GLN B 1 41 ? 9.023 -7.215 24.719 1 60.47 41 GLN B C 1
ATOM 1964 O O . GLN B 1 41 ? 8.164 -8.102 24.656 1 60.47 41 GLN B O 1
ATOM 1969 N N . ARG B 1 42 ? 10.336 -7.316 24.312 1 55.47 42 ARG B N 1
ATOM 1970 C CA . ARG B 1 42 ? 10.906 -8.641 24.094 1 55.47 42 ARG B CA 1
ATOM 1971 C C . ARG B 1 42 ? 10.445 -9.625 25.156 1 55.47 42 ARG B C 1
ATOM 1973 O O . ARG B 1 42 ? 10.375 -9.281 26.344 1 55.47 42 ARG B O 1
ATOM 1980 N N . THR B 1 43 ? 9.641 -10.695 24.672 1 50.22 43 THR B N 1
ATOM 1981 C CA . THR B 1 43 ? 9.375 -11.727 25.672 1 50.22 43 THR B CA 1
ATOM 1982 C C . THR B 1 43 ? 10.625 -12.57 25.922 1 50.22 43 THR B C 1
ATOM 1984 O O . THR B 1 43 ? 11.594 -12.5 25.156 1 50.22 43 THR B O 1
ATOM 1987 N N . SER B 1 44 ? 10.773 -13.047 27.125 1 46.19 44 SER B N 1
ATOM 1988 C CA . SER B 1 44 ? 11.828 -13.984 27.5 1 46.19 44 SER B CA 1
ATOM 1989 C C . SER B 1 44 ? 12.07 -15.008 26.406 1 46.19 44 SER B C 1
ATOM 1991 O O . SER B 1 44 ? 13.172 -15.555 26.297 1 46.19 44 SER B O 1
ATOM 1993 N N . GLU B 1 45 ? 11.086 -15.352 25.703 1 47.5 45 GLU B N 1
ATOM 1994 C CA . GLU B 1 45 ? 11.227 -16.438 24.734 1 47.5 45 GLU B CA 1
ATOM 1995 C C . GLU B 1 45 ? 11.773 -15.922 23.406 1 47.5 45 GLU B C 1
ATOM 1997 O O . GLU B 1 45 ? 11.797 -16.641 22.406 1 47.5 45 GLU B O 1
ATOM 2002 N N . GLY B 1 46 ? 12.352 -14.68 23.484 1 48.69 46 GLY B N 1
ATOM 2003 C CA . GLY B 1 46 ? 13.055 -14.227 22.297 1 48.69 46 GLY B CA 1
ATOM 2004 C C . GLY B 1 46 ? 12.172 -13.43 21.359 1 48.69 46 GLY B C 1
ATOM 2005 O O . GLY B 1 46 ? 12.477 -13.312 20.156 1 48.69 46 GLY B O 1
ATOM 2006 N N . ASN B 1 47 ? 11.016 -13.047 22.062 1 53.75 47 ASN B N 1
ATOM 2007 C CA . ASN B 1 47 ? 10.086 -12.383 21.141 1 53.75 47 ASN B CA 1
ATOM 2008 C C . ASN B 1 47 ? 10.516 -10.945 20.859 1 53.75 47 ASN B C 1
ATOM 2010 O O . ASN B 1 47 ? 11.195 -10.32 21.672 1 53.75 47 ASN B O 1
ATOM 2014 N N . HIS B 1 48 ? 10.398 -10.445 19.594 1 58.41 48 HIS B N 1
ATOM 2015 C CA . HIS B 1 48 ? 10.812 -9.141 19.094 1 58.41 48 HIS B CA 1
ATOM 2016 C C . HIS B 1 48 ? 9.898 -8.031 19.609 1 58.41 48 HIS B C 1
ATOM 2018 O O . HIS B 1 48 ? 8.695 -8.242 19.781 1 58.41 48 HIS B O 1
ATOM 2024 N N . PRO B 1 49 ? 10.547 -6.957 20.172 1 64.12 49 PRO B N 1
ATOM 2025 C CA . PRO B 1 49 ? 9.734 -5.809 20.578 1 64.12 49 PRO B CA 1
ATOM 2026 C C . PRO B 1 49 ? 8.891 -5.25 19.438 1 64.12 49 PRO B C 1
ATOM 2028 O O . PRO B 1 49 ? 9.18 -5.5 18.266 1 64.12 49 PRO B O 1
ATOM 2031 N N . GLY B 1 50 ? 7.773 -4.727 19.781 1 69.75 50 GLY B N 1
ATOM 2032 C CA . GLY B 1 50 ? 6.895 -4.121 18.797 1 69.75 50 GLY B CA 1
ATOM 2033 C C . GLY B 1 50 ? 6 -3.041 19.375 1 69.75 50 GLY B C 1
ATOM 2034 O O . GLY B 1 50 ? 6.062 -2.752 20.578 1 69.75 50 GLY B O 1
ATOM 2035 N N . ILE B 1 51 ? 5.312 -2.307 18.406 1 72.62 51 ILE B N 1
ATOM 2036 C CA . ILE B 1 51 ? 4.367 -1.26 18.781 1 72.62 51 ILE B CA 1
ATOM 2037 C C . ILE B 1 51 ? 2.939 -1.781 18.625 1 72.62 51 ILE B C 1
ATOM 2039 O O . ILE B 1 51 ? 2.604 -2.424 17.641 1 72.62 51 ILE B O 1
ATOM 2043 N N . VAL B 1 52 ? 2.211 -1.71 19.688 1 71.19 52 VAL B N 1
ATOM 2044 C CA . VAL B 1 52 ? 0.796 -2.066 19.656 1 71.19 52 VAL B CA 1
ATOM 2045 C C . VAL B 1 52 ? -0.05 -0.814 19.438 1 71.19 52 VAL B C 1
ATOM 2047 O O . VAL B 1 52 ? -0.023 0.11 20.25 1 71.19 52 VAL B O 1
ATOM 2050 N N . GLN B 1 53 ? -0.791 -0.821 18.297 1 75.12 53 GLN B N 1
ATOM 2051 C CA . GLN B 1 53 ? -1.566 0.371 17.969 1 75.12 53 GLN B CA 1
ATOM 2052 C C . GLN B 1 53 ? -2.969 0.002 17.5 1 75.12 53 GLN B C 1
ATOM 2054 O O . GLN B 1 53 ? -3.281 -1.178 17.328 1 75.12 53 GLN B O 1
ATOM 2059 N N . GLU B 1 54 ? -3.824 0.962 17.438 1 74.81 54 GLU B N 1
ATOM 2060 C CA . GLU B 1 54 ? -5.191 0.836 16.938 1 74.81 54 GLU B CA 1
ATOM 2061 C C . GLU B 1 54 ? -5.219 0.269 15.523 1 74.81 54 GLU B C 1
ATOM 2063 O O . GLU B 1 54 ? -4.422 0.67 14.68 1 74.81 54 GLU B O 1
ATOM 2068 N N . LEU B 1 55 ? -6.102 -0.727 15.398 1 71 55 LEU B N 1
ATOM 2069 C CA . LEU B 1 55 ? -6.395 -1.202 14.047 1 71 55 LEU B CA 1
ATOM 2070 C C . LEU B 1 55 ? -7.512 -0.383 13.414 1 71 55 LEU B C 1
ATOM 2072 O O . LEU B 1 55 ? -8.648 -0.404 13.891 1 71 55 LEU B O 1
ATOM 2076 N N . VAL B 1 56 ? -7.176 0.299 12.422 1 74.94 56 VAL B N 1
ATOM 2077 C CA . VAL B 1 56 ? -8.18 1.104 11.734 1 74.94 56 VAL B CA 1
ATOM 2078 C C . VAL B 1 56 ? -9.047 0.208 10.852 1 74.94 56 VAL B C 1
ATOM 2080 O O . VAL B 1 56 ? -8.555 -0.382 9.883 1 74.94 56 VAL B O 1
ATOM 2083 N N . GLN B 1 57 ? -10.258 0.046 11.211 1 71.25 57 GLN B N 1
ATOM 2084 C CA . GLN B 1 57 ? -11.172 -0.852 10.516 1 71.25 57 GLN B CA 1
ATOM 2085 C C . GLN B 1 57 ? -11.961 -0.113 9.43 1 71.25 57 GLN B C 1
ATOM 2087 O O . GLN B 1 57 ? -12.016 1.118 9.438 1 71.25 57 GLN B O 1
ATOM 2092 N N . ASN B 1 58 ? -12.469 -0.919 8.555 1 76.69 58 ASN B N 1
ATOM 2093 C CA . ASN B 1 58 ? -13.391 -0.425 7.535 1 76.69 58 ASN B CA 1
ATOM 2094 C C . ASN B 1 58 ? -12.789 0.739 6.754 1 76.69 58 ASN B C 1
ATOM 2096 O O . ASN B 1 58 ? -13.43 1.779 6.59 1 76.69 58 ASN B O 1
ATOM 2100 N N . SER B 1 59 ? -11.57 0.534 6.496 1 86.62 59 SER B N 1
ATOM 2101 C CA . SER B 1 59 ? -10.883 1.589 5.762 1 86.62 59 SER B CA 1
ATOM 2102 C C . SER B 1 59 ? -10.125 1.024 4.562 1 86.62 59 SER B C 1
ATOM 2104 O O . SER B 1 59 ? -9.781 -0.159 4.539 1 86.62 59 SER B O 1
ATOM 2106 N N . ILE B 1 60 ? -10.023 1.836 3.586 1 87.69 60 ILE B N 1
ATOM 2107 C CA . ILE B 1 60 ? -9.195 1.553 2.42 1 87.69 60 ILE B CA 1
ATOM 2108 C C . ILE B 1 60 ? -8.102 2.609 2.299 1 87.69 60 ILE B C 1
ATOM 2110 O O . ILE B 1 60 ? -8.188 3.682 2.902 1 87.69 60 ILE B O 1
ATOM 2114 N N . THR B 1 61 ? -7.027 2.26 1.595 1 91.19 61 THR B N 1
ATOM 2115 C CA . THR B 1 61 ? -5.996 3.275 1.405 1 91.19 61 THR B CA 1
ATOM 2116 C C . THR B 1 61 ? -6.492 4.379 0.474 1 91.19 61 THR B C 1
ATOM 2118 O O . THR B 1 61 ? -7.316 4.129 -0.409 1 91.19 61 THR B O 1
ATOM 2121 N N . LEU B 1 62 ? -6.008 5.555 0.714 1 95.38 62 LEU B N 1
ATOM 2122 C CA . LEU B 1 62 ? -6.332 6.664 -0.178 1 95.38 62 LEU B CA 1
ATOM 2123 C C . LEU B 1 62 ? -5.918 6.348 -1.611 1 95.38 62 LEU B C 1
ATOM 2125 O O . LEU B 1 62 ? -6.609 6.727 -2.559 1 95.38 62 LEU B O 1
ATOM 2129 N N . TYR B 1 63 ? -4.895 5.691 -1.799 1 92.5 63 TYR B N 1
ATOM 2130 C CA . TYR B 1 63 ? -4.453 5.277 -3.125 1 92.5 63 TYR B CA 1
ATOM 2131 C C . TYR B 1 63 ? -5.535 4.469 -3.832 1 92.5 63 TYR B C 1
ATOM 2133 O O . TYR B 1 63 ? -5.898 4.77 -4.969 1 92.5 63 TYR B O 1
ATOM 2141 N N . GLN B 1 64 ? -6.027 3.471 -3.117 1 90.69 64 GLN B N 1
ATOM 2142 C CA . GLN B 1 64 ? -7.062 2.627 -3.703 1 90.69 64 GLN B CA 1
ATOM 2143 C C . GLN B 1 64 ? -8.305 3.439 -4.047 1 90.69 64 GLN B C 1
ATOM 2145 O O . GLN B 1 64 ? -8.953 3.193 -5.062 1 90.69 64 GLN B O 1
ATOM 2150 N N . LEU B 1 65 ? -8.609 4.301 -3.195 1 94.69 65 LEU B N 1
ATOM 2151 C CA . LEU B 1 65 ? -9.773 5.148 -3.43 1 94.69 65 LEU B CA 1
ATOM 2152 C C . LEU B 1 65 ? -9.578 6.008 -4.676 1 94.69 65 LEU B C 1
ATOM 2154 O O . LEU B 1 65 ? -10.492 6.137 -5.496 1 94.69 65 LEU B O 1
ATOM 2158 N N . ILE B 1 66 ? -8.375 6.543 -4.797 1 95.38 66 ILE B N 1
ATOM 2159 C CA . ILE B 1 66 ? -8.055 7.41 -5.926 1 95.38 66 ILE B CA 1
ATOM 2160 C C . ILE B 1 66 ? -8.109 6.609 -7.227 1 95.38 66 ILE B C 1
ATOM 2162 O O . ILE B 1 66 ? -8.688 7.062 -8.219 1 95.38 66 ILE B O 1
ATOM 2166 N N . VAL B 1 67 ? -7.59 5.453 -7.176 1 90.56 67 VAL B N 1
ATOM 2167 C CA . VAL B 1 67 ? -7.535 4.613 -8.367 1 90.56 67 VAL B CA 1
ATOM 2168 C C . VAL B 1 67 ? -8.938 4.105 -8.703 1 90.56 67 VAL B C 1
ATOM 2170 O O . VAL B 1 67 ? -9.312 4.035 -9.875 1 90.56 67 VAL B O 1
ATOM 2173 N N . GLY B 1 68 ? -9.688 3.764 -7.727 1 91.94 68 GLY B N 1
ATOM 2174 C CA . GLY B 1 68 ? -11.016 3.209 -7.93 1 91.94 68 GLY B CA 1
ATOM 2175 C C . GLY B 1 68 ? -12.031 4.242 -8.383 1 91.94 68 GLY B C 1
ATOM 2176 O O . GLY B 1 68 ? -12.969 3.918 -9.117 1 91.94 68 GLY B O 1
ATOM 2177 N N . GLN B 1 69 ? -11.906 5.379 -7.898 1 93.31 69 GLN B N 1
ATOM 2178 C CA . GLN B 1 69 ? -12.789 6.504 -8.195 1 93.31 69 GLN B CA 1
ATOM 2179 C C . GLN B 1 69 ? -14.25 6.07 -8.188 1 93.31 69 GLN B C 1
ATOM 2181 O O . GLN B 1 69 ? -14.977 6.289 -9.164 1 93.31 69 GLN B O 1
ATOM 2186 N N . PRO B 1 70 ? -14.656 5.566 -7.098 1 92.81 70 PRO B N 1
ATOM 2187 C CA . PRO B 1 70 ? -16.047 5.117 -7.043 1 92.81 70 PRO B CA 1
ATOM 2188 C C . PRO B 1 70 ? -17.047 6.273 -7.141 1 92.81 70 PRO B C 1
ATOM 2190 O O . PRO B 1 70 ? -16.781 7.355 -6.613 1 92.81 70 PRO B O 1
ATOM 2193 N N . HIS B 1 71 ? -18.234 5.98 -7.648 1 91.81 71 HIS B N 1
ATOM 2194 C CA . HIS B 1 71 ? -19.219 7.016 -7.918 1 91.81 71 HIS B CA 1
ATOM 2195 C C . HIS B 1 71 ? -19.828 7.543 -6.625 1 91.81 71 HIS B C 1
ATOM 2197 O O . HIS B 1 71 ? -20.359 8.656 -6.594 1 91.81 71 HIS B O 1
ATOM 2203 N N . PHE B 1 72 ? -19.766 6.75 -5.594 1 92.44 72 PHE B N 1
ATOM 2204 C CA . PHE B 1 72 ? -20.453 7.156 -4.375 1 92.44 72 PHE B CA 1
ATOM 2205 C C . PHE B 1 72 ? -19.594 8.125 -3.568 1 92.44 72 PHE B C 1
ATOM 2207 O O . PHE B 1 72 ? -20.062 8.688 -2.572 1 92.44 72 PHE B O 1
ATOM 2214 N N . ILE B 1 73 ? -18.406 8.312 -3.961 1 95.56 73 ILE B N 1
ATOM 2215 C CA . ILE B 1 73 ? -17.625 9.398 -3.389 1 95.56 73 ILE B CA 1
ATOM 2216 C C . ILE B 1 73 ? -17.891 10.695 -4.148 1 95.56 73 ILE B C 1
ATOM 2218 O O . ILE B 1 73 ? -17.391 10.891 -5.258 1 95.56 73 ILE B O 1
ATOM 2222 N N . THR B 1 74 ? -18.609 11.547 -3.543 1 95.31 74 THR B N 1
ATOM 2223 C CA . THR B 1 74 ? -19.047 12.797 -4.164 1 95.31 74 THR B CA 1
ATOM 2224 C C . THR B 1 74 ? -17.891 13.805 -4.191 1 95.31 74 THR B C 1
ATOM 2226 O O . THR B 1 74 ? -16.859 13.594 -3.562 1 95.31 74 THR B O 1
ATOM 2229 N N . LYS B 1 75 ? -18.125 14.859 -4.922 1 95.88 75 LYS B N 1
ATOM 2230 C CA . LYS B 1 75 ? -17.156 15.953 -4.961 1 95.88 75 LYS B CA 1
ATOM 2231 C C . LYS B 1 75 ? -16.891 16.5 -3.564 1 95.88 75 LYS B C 1
ATOM 2233 O O . LYS B 1 75 ? -15.742 16.781 -3.213 1 95.88 75 LYS B O 1
ATOM 2238 N N . GLN B 1 76 ? -17.922 16.609 -2.787 1 96.44 76 GLN B N 1
ATOM 2239 C CA . GLN B 1 76 ? -17.797 17.125 -1.427 1 96.44 76 GLN B CA 1
ATOM 2240 C C . GLN B 1 76 ? -16.891 16.219 -0.584 1 96.44 76 GLN B C 1
ATOM 2242 O O . GLN B 1 76 ? -16.094 16.719 0.212 1 96.44 76 GLN B O 1
ATOM 2247 N N . LYS B 1 77 ? -17.016 14.93 -0.759 1 96.69 77 LYS B N 1
ATOM 2248 C CA . LYS B 1 77 ? -16.188 13.992 -0.018 1 96.69 77 LYS B CA 1
ATOM 2249 C C . LYS B 1 77 ? -14.719 14.125 -0.426 1 96.69 77 LYS B C 1
ATOM 2251 O O . LYS B 1 77 ? -13.82 14.031 0.417 1 96.69 77 LYS B O 1
ATOM 2256 N N . TRP B 1 78 ? -14.453 14.375 -1.684 1 97.62 78 TRP B N 1
ATOM 2257 C CA . TRP B 1 78 ? -13.086 14.602 -2.15 1 97.62 78 TRP B CA 1
ATOM 2258 C C . TRP B 1 78 ? -12.516 15.883 -1.556 1 97.62 78 TRP B C 1
ATOM 2260 O O . TRP B 1 78 ? -11.344 15.938 -1.19 1 97.62 78 TRP B O 1
ATOM 2270 N N . TYR B 1 79 ? -13.406 16.922 -1.422 1 97.62 79 TYR B N 1
ATOM 2271 C CA . TYR B 1 79 ? -12.984 18.141 -0.757 1 97.62 79 TYR B CA 1
ATOM 2272 C C . TYR B 1 79 ? -12.602 17.875 0.693 1 97.62 79 TYR B C 1
ATOM 2274 O O . TYR B 1 79 ? -11.578 18.375 1.176 1 97.62 79 TYR B O 1
ATOM 2282 N N . ASN B 1 80 ? -13.398 17.109 1.298 1 97.62 80 ASN B N 1
ATOM 2283 C CA . ASN B 1 80 ? -13.125 16.766 2.689 1 97.62 80 ASN B CA 1
ATOM 2284 C C . ASN B 1 80 ? -11.789 16.047 2.838 1 97.62 80 ASN B C 1
ATOM 2286 O O . ASN B 1 80 ? -11.031 16.312 3.77 1 97.62 80 ASN B O 1
ATOM 2290 N N . ILE B 1 81 ? -11.547 15.156 1.943 1 97.81 81 ILE B N 1
ATOM 2291 C CA . ILE B 1 81 ? -10.297 14.398 1.946 1 97.81 81 ILE B CA 1
ATOM 2292 C C . ILE B 1 81 ? -9.117 15.344 1.763 1 97.81 81 ILE B C 1
ATOM 2294 O O . ILE B 1 81 ? -8.141 15.281 2.518 1 97.81 81 ILE B O 1
ATOM 2298 N N . ALA B 1 82 ? -9.242 16.25 0.819 1 98.44 82 ALA B N 1
ATOM 2299 C CA . ALA B 1 82 ? -8.18 17.219 0.565 1 98.44 82 ALA B CA 1
ATOM 2300 C C . ALA B 1 82 ? -7.922 18.094 1.793 1 98.44 82 ALA B C 1
ATOM 2302 O O . ALA B 1 82 ? -6.773 18.328 2.164 1 98.44 82 ALA B O 1
ATOM 2303 N N . TYR B 1 83 ? -8.969 18.5 2.41 1 98.12 83 TYR B N 1
ATOM 2304 C CA . TYR B 1 83 ? -8.883 19.328 3.609 1 98.12 83 TYR B CA 1
ATOM 2305 C C . TYR B 1 83 ? -8.172 18.578 4.73 1 98.12 83 TYR B C 1
ATOM 2307 O O . TYR B 1 83 ? -7.254 19.109 5.359 1 98.12 83 TYR B O 1
ATOM 2315 N N . GLN B 1 84 ? -8.578 17.422 4.949 1 97.69 84 GLN B N 1
ATOM 2316 C CA . GLN B 1 84 ? -8.016 16.625 6.035 1 97.69 84 GLN B CA 1
ATOM 2317 C C . GLN B 1 84 ? -6.539 16.344 5.793 1 97.69 84 GLN B C 1
ATOM 2319 O O . GLN B 1 84 ? -5.754 16.266 6.742 1 97.69 84 GLN B O 1
ATOM 2324 N N . LEU B 1 85 ? -6.129 16.156 4.535 1 98.25 85 LEU B N 1
ATOM 2325 C CA . LEU B 1 85 ? -4.719 15.953 4.207 1 98.25 85 LEU B CA 1
ATOM 2326 C C . LEU B 1 85 ? -3.896 17.172 4.602 1 98.25 85 LEU B C 1
ATOM 2328 O O . LEU B 1 85 ? -2.889 17.047 5.301 1 98.25 85 LEU B O 1
ATOM 2332 N N . ALA B 1 86 ? -4.375 18.328 4.16 1 98.31 86 ALA B N 1
ATOM 2333 C CA . ALA B 1 86 ? -3.67 19.562 4.461 1 98.31 86 ALA B CA 1
ATOM 2334 C C . ALA B 1 86 ? -3.678 19.859 5.961 1 98.31 86 ALA B C 1
ATOM 2336 O O . ALA B 1 86 ? -2.645 20.203 6.539 1 98.31 86 ALA B O 1
ATOM 2337 N N . PHE B 1 87 ? -4.816 19.688 6.547 1 97.75 87 PHE B N 1
ATOM 2338 C CA . PHE B 1 87 ? -4.973 19.938 7.977 1 97.75 87 PHE B CA 1
ATOM 2339 C C . PHE B 1 87 ? -4.109 18.984 8.789 1 97.75 87 PHE B C 1
ATOM 2341 O O . PHE B 1 87 ? -3.469 19.391 9.758 1 97.75 87 PHE B O 1
ATOM 2348 N N . GLY B 1 88 ? -4.141 17.734 8.383 1 97.19 88 GLY B N 1
ATOM 2349 C CA . GLY B 1 88 ? -3.318 16.734 9.07 1 97.19 88 GLY B CA 1
ATOM 2350 C C . GLY B 1 88 ? -1.837 17.062 9.016 1 97.19 88 GLY B C 1
ATOM 2351 O O . GLY B 1 88 ? -1.147 17 10.039 1 97.19 88 GLY B O 1
ATOM 2352 N N . LEU B 1 89 ? -1.371 17.359 7.832 1 97.12 89 LEU B N 1
ATOM 2353 C CA . LEU B 1 89 ? 0.035 17.703 7.676 1 97.12 89 LEU B CA 1
ATOM 2354 C C . LEU B 1 89 ? 0.388 18.922 8.531 1 97.12 89 LEU B C 1
ATOM 2356 O O . LEU B 1 89 ? 1.404 18.922 9.227 1 97.12 89 LEU B O 1
ATOM 2360 N N . LYS B 1 90 ? -0.429 19.922 8.492 1 97.12 90 LYS B N 1
ATOM 2361 C CA . LYS B 1 90 ? -0.226 21.125 9.312 1 97.12 90 LYS B CA 1
ATOM 2362 C C . LYS B 1 90 ? -0.128 20.75 10.789 1 97.12 90 LYS B C 1
ATOM 2364 O O . LYS B 1 90 ? 0.784 21.203 11.484 1 97.12 90 LYS B O 1
ATOM 2369 N N . SER B 1 91 ? -1.032 19.953 11.25 1 96.31 91 SER B N 1
ATOM 2370 C CA . SER B 1 91 ? -1.106 19.578 12.664 1 96.31 91 SER B CA 1
ATOM 2371 C C . SER B 1 91 ? 0.145 18.828 13.102 1 96.31 91 SER B C 1
ATOM 2373 O O . SER B 1 91 ? 0.653 19.047 14.203 1 96.31 91 SER B O 1
ATOM 2375 N N . ILE B 1 92 ? 0.614 17.984 12.273 1 94.88 92 ILE B N 1
ATOM 2376 C CA . ILE B 1 92 ? 1.805 17.203 12.578 1 94.88 92 ILE B CA 1
ATOM 2377 C C . ILE B 1 92 ? 3.033 18.109 12.586 1 94.88 92 ILE B C 1
ATOM 2379 O O . ILE B 1 92 ? 3.859 18.031 13.492 1 94.88 92 ILE B O 1
ATOM 2383 N N . ASN B 1 93 ? 3.111 18.969 11.562 1 94.56 93 ASN B N 1
ATOM 2384 C CA . ASN B 1 93 ? 4.227 19.906 11.477 1 94.56 93 ASN B CA 1
ATOM 2385 C C . ASN B 1 93 ? 4.262 20.844 12.68 1 94.56 93 ASN B C 1
ATOM 2387 O O . ASN B 1 93 ? 5.336 21.156 13.195 1 94.56 93 ASN B O 1
ATOM 2391 N N . GLU B 1 94 ? 3.156 21.266 13.133 1 94.62 94 GLU B N 1
ATOM 2392 C CA . GLU B 1 94 ? 3.057 22.172 14.258 1 94.62 94 GLU B CA 1
ATOM 2393 C C . GLU B 1 94 ? 3.588 21.531 15.539 1 94.62 94 GLU B C 1
ATOM 2395 O O . GLU B 1 94 ? 3.971 22.234 16.484 1 94.62 94 GLU B O 1
ATOM 2400 N N . LYS B 1 95 ? 3.631 20.266 15.578 1 92.81 95 LYS B N 1
ATOM 2401 C CA . LYS B 1 95 ? 4.172 19.562 16.734 1 92.81 95 LYS B CA 1
ATOM 2402 C C . LYS B 1 95 ? 5.668 19.312 16.578 1 92.81 95 LYS B C 1
ATOM 2404 O O . LYS B 1 95 ? 6.281 18.625 17.391 1 92.81 95 LYS B O 1
ATOM 2409 N N . GLY B 1 96 ? 6.203 19.812 15.492 1 92.19 96 GLY B N 1
ATOM 2410 C CA . GLY B 1 96 ? 7.633 19.672 15.25 1 92.19 96 GLY B CA 1
ATOM 2411 C C . GLY B 1 96 ? 8.008 18.328 14.664 1 92.19 96 GLY B C 1
ATOM 2412 O O . GLY B 1 96 ? 9.133 17.859 14.852 1 92.19 96 GLY B O 1
ATOM 2413 N N . VAL B 1 97 ? 7.082 17.672 14.07 1 92.31 97 VAL B N 1
ATOM 2414 C CA . VAL B 1 97 ? 7.305 16.344 13.539 1 92.31 97 VAL B CA 1
ATOM 2415 C C . VAL B 1 97 ? 7.203 16.359 12.016 1 92.31 97 VAL B C 1
ATOM 2417 O O . VAL B 1 97 ? 6.336 17.031 11.461 1 92.31 97 VAL B O 1
ATOM 2420 N N . LEU B 1 98 ? 8.086 15.695 11.367 1 92.94 98 LEU B N 1
ATOM 2421 C CA . LEU B 1 98 ? 8.008 15.398 9.945 1 92.94 98 LEU B CA 1
ATOM 2422 C C . LEU B 1 98 ? 7.586 13.953 9.711 1 92.94 98 LEU B C 1
ATOM 2424 O O . LEU B 1 98 ? 8.039 13.047 10.406 1 92.94 98 LEU B O 1
ATOM 2428 N N . ILE B 1 99 ? 6.727 13.742 8.75 1 90.56 99 ILE B N 1
ATOM 2429 C CA . ILE B 1 99 ? 6.199 12.414 8.461 1 90.56 99 ILE B CA 1
ATOM 2430 C C . ILE B 1 99 ? 7.25 11.586 7.727 1 90.56 99 ILE B C 1
ATOM 2432 O O . ILE B 1 99 ? 7.383 10.383 7.965 1 90.56 99 ILE B O 1
ATOM 2436 N N . ASN B 1 100 ? 7.98 12.273 6.754 1 89.31 100 ASN B N 1
ATOM 2437 C CA . ASN B 1 100 ? 9.094 11.727 5.977 1 89.31 100 ASN B CA 1
ATOM 2438 C C . ASN B 1 100 ? 8.602 10.789 4.879 1 89.31 100 ASN B C 1
ATOM 2440 O O . ASN B 1 100 ? 9.281 10.609 3.865 1 89.31 100 ASN B O 1
ATOM 2444 N N . ASP B 1 101 ? 7.461 10.172 4.988 1 88.44 101 ASP B N 1
ATOM 2445 C CA . ASP B 1 101 ? 6.973 9.258 3.959 1 88.44 101 ASP B CA 1
ATOM 2446 C C . ASP B 1 101 ? 5.484 9.469 3.695 1 88.44 101 ASP B C 1
ATOM 2448 O O . ASP B 1 101 ? 4.707 8.516 3.674 1 88.44 101 ASP B O 1
ATOM 2452 N N . LEU B 1 102 ? 5.129 10.672 3.518 1 93.62 102 LEU B N 1
ATOM 2453 C CA . LEU B 1 102 ? 3.752 11.008 3.184 1 93.62 102 LEU B CA 1
ATOM 2454 C C . LEU B 1 102 ? 3.422 10.602 1.752 1 93.62 102 LEU B C 1
ATOM 2456 O O . LEU B 1 102 ? 4.031 11.109 0.804 1 93.62 102 LEU B O 1
ATOM 2460 N N . LYS B 1 103 ? 2.477 9.68 1.635 1 93.31 103 LYS B N 1
ATOM 2461 C CA . LYS B 1 103 ? 1.96 9.203 0.353 1 93.31 103 LYS B CA 1
ATOM 2462 C C . LYS B 1 103 ? 0.574 8.586 0.514 1 93.31 103 LYS B C 1
ATOM 2464 O O . LYS B 1 103 ? 0.142 8.305 1.632 1 93.31 103 LYS B O 1
ATOM 2469 N N . SER B 1 104 ? -0.103 8.406 -0.604 1 95.06 104 SER B N 1
ATOM 2470 C CA . SER B 1 104 ? -1.501 7.992 -0.574 1 95.06 104 SER B CA 1
ATOM 2471 C C . SER B 1 104 ? -1.642 6.566 -0.041 1 95.06 104 SER B C 1
ATOM 2473 O O . SER B 1 104 ? -2.678 6.211 0.525 1 95.06 104 SER B O 1
ATOM 2475 N N . ASP B 1 105 ? -0.556 5.727 -0.185 1 89.12 105 ASP B N 1
ATOM 2476 C CA . ASP B 1 105 ? -0.619 4.359 0.319 1 89.12 105 ASP B CA 1
ATOM 2477 C C . ASP B 1 105 ? -0.541 4.328 1.844 1 89.12 105 ASP B C 1
ATOM 2479 O O . ASP B 1 105 ? -0.882 3.324 2.469 1 89.12 105 ASP B O 1
ATOM 2483 N N . ASN B 1 106 ? -0.132 5.434 2.443 1 89.19 106 ASN B N 1
ATOM 2484 C CA . ASN B 1 106 ? 0.023 5.512 3.891 1 89.19 106 ASN B CA 1
ATOM 2485 C C . ASN B 1 106 ? -1.111 6.301 4.535 1 89.19 106 ASN B C 1
ATOM 2487 O O . ASN B 1 106 ? -0.975 6.785 5.66 1 89.19 106 ASN B O 1
ATOM 2491 N N . VAL B 1 107 ? -2.184 6.438 3.842 1 94.12 107 VAL B N 1
ATOM 2492 C CA . VAL B 1 107 ? -3.369 7.113 4.352 1 94.12 107 VAL B CA 1
ATOM 2493 C C . VAL B 1 107 ? -4.59 6.211 4.199 1 94.12 107 VAL B C 1
ATOM 2495 O O . VAL B 1 107 ? -4.902 5.762 3.094 1 94.12 107 VAL B O 1
ATOM 2498 N N . LEU B 1 108 ? -5.195 5.969 5.328 1 93.19 108 LEU B N 1
ATOM 2499 C CA . LEU B 1 108 ? -6.441 5.211 5.305 1 93.19 108 LEU B CA 1
ATOM 2500 C C . LEU B 1 108 ? -7.645 6.145 5.281 1 93.19 108 LEU B C 1
ATOM 2502 O O . LEU B 1 108 ? -7.621 7.211 5.898 1 93.19 108 LEU B O 1
ATOM 2506 N N . VAL B 1 109 ? -8.664 5.691 4.586 1 94.62 109 VAL B N 1
ATOM 2507 C CA . VAL B 1 109 ? -9.906 6.449 4.469 1 94.62 109 VAL B CA 1
ATOM 2508 C C . VAL B 1 109 ? -11.078 5.59 4.938 1 94.62 109 VAL B C 1
ATOM 2510 O O . VAL B 1 109 ? -11.289 4.488 4.43 1 94.62 109 VAL B O 1
ATOM 2513 N N . ASN B 1 110 ? -11.773 6.086 5.891 1 93.19 110 ASN B N 1
ATOM 2514 C CA . ASN B 1 110 ? -13.047 5.469 6.246 1 93.19 110 ASN B CA 1
ATOM 2515 C C . ASN B 1 110 ? -14.18 5.977 5.363 1 93.19 110 ASN B C 1
ATOM 2517 O O . ASN B 1 110 ? -14.719 7.062 5.598 1 93.19 110 ASN B O 1
ATOM 2521 N N . ILE B 1 111 ? -14.562 5.203 4.426 1 89.88 111 ILE B N 1
ATOM 2522 C CA . ILE B 1 111 ? -15.492 5.648 3.391 1 89.88 111 ILE B CA 1
ATOM 2523 C C . ILE B 1 111 ? -16.922 5.527 3.898 1 89.88 111 ILE B C 1
ATOM 2525 O O . ILE B 1 111 ? -17.859 5.969 3.23 1 89.88 111 ILE B O 1
ATOM 2529 N N . ASN B 1 112 ? -17.062 4.957 5.07 1 87.62 112 ASN B N 1
ATOM 2530 C CA . ASN B 1 112 ? -18.391 4.766 5.625 1 87.62 112 ASN B CA 1
ATOM 2531 C C . ASN B 1 112 ? -18.859 5.996 6.398 1 87.62 112 ASN B C 1
ATOM 2533 O O . ASN B 1 112 ? -20 6.051 6.855 1 87.62 112 ASN B O 1
ATOM 2537 N N . THR B 1 113 ? -18.016 6.922 6.594 1 88.62 113 THR B N 1
ATOM 2538 C CA . THR B 1 113 ? -18.391 8.164 7.262 1 88.62 113 THR B CA 1
ATOM 2539 C C . THR B 1 113 ? -18.672 9.258 6.238 1 88.62 113 THR B C 1
ATOM 2541 O O . THR B 1 113 ? -18.094 9.273 5.156 1 88.62 113 THR B O 1
ATOM 2544 N N . ASP B 1 114 ? -19.422 10.156 6.633 1 89.06 114 ASP B N 1
ATOM 2545 C CA . ASP B 1 114 ? -19.781 11.266 5.754 1 89.06 114 ASP B CA 1
ATOM 2546 C C . ASP B 1 114 ? -18.562 12.109 5.406 1 89.06 114 ASP B C 1
ATOM 2548 O O . ASP B 1 114 ? -18.453 12.625 4.289 1 89.06 114 ASP B O 1
ATOM 2552 N N . GLU B 1 115 ? -17.672 12.188 6.273 1 92.44 115 GLU B N 1
ATOM 2553 C CA . GLU B 1 115 ? -16.516 13.062 6.074 1 92.44 115 GLU B CA 1
ATOM 2554 C C . GLU B 1 115 ? -15.352 12.297 5.453 1 92.44 115 GLU B C 1
ATOM 2556 O O . GLU B 1 115 ? -14.32 12.891 5.121 1 92.44 115 GLU B O 1
ATOM 2561 N N . CYS B 1 116 ? -15.477 10.93 5.25 1 93.94 116 CYS B N 1
ATOM 2562 C CA . CYS B 1 116 ? -14.344 10.141 4.785 1 93.94 116 CYS B CA 1
ATOM 2563 C C . CYS B 1 116 ? -13.117 10.391 5.645 1 93.94 116 CYS B C 1
ATOM 2565 O O . CYS B 1 116 ? -12.078 10.836 5.141 1 93.94 116 CYS B O 1
ATOM 2567 N N . ARG B 1 117 ? -13.234 10.062 6.875 1 94.5 117 ARG B N 1
ATOM 2568 C CA . ARG B 1 117 ? -12.188 10.367 7.852 1 94.5 117 ARG B CA 1
ATOM 2569 C C . ARG B 1 117 ? -10.875 9.703 7.469 1 94.5 117 ARG B C 1
ATOM 2571 O O . ARG B 1 117 ? -10.836 8.516 7.141 1 94.5 117 ARG B O 1
ATOM 2578 N N . LEU B 1 118 ? -9.781 10.492 7.559 1 96.19 118 LEU B N 1
ATOM 2579 C CA . LEU B 1 118 ? -8.453 10 7.203 1 96.19 118 LEU B CA 1
ATOM 2580 C C . LEU B 1 118 ? -7.668 9.609 8.445 1 96.19 118 LEU B C 1
ATOM 2582 O O . LEU B 1 118 ? -7.84 10.211 9.508 1 96.19 118 LEU B O 1
ATOM 2586 N N . THR B 1 119 ? -6.859 8.602 8.336 1 93.06 119 THR B N 1
ATOM 2587 C CA . THR B 1 119 ? -5.863 8.227 9.336 1 93.06 119 THR B CA 1
ATOM 2588 C C . THR B 1 119 ? -4.504 8 8.68 1 93.06 119 THR B C 1
ATOM 2590 O O . THR B 1 119 ? -4.375 7.188 7.762 1 93.06 119 THR B O 1
ATOM 2593 N N . PHE B 1 120 ? -3.5 8.781 9.086 1 92.62 120 PHE B N 1
ATOM 2594 C CA . PHE B 1 120 ? -2.135 8.547 8.633 1 92.62 120 PHE B CA 1
ATOM 2595 C C . PHE B 1 120 ? -1.538 7.316 9.305 1 92.62 120 PHE B C 1
ATOM 2597 O O . PHE B 1 120 ? -1.503 7.234 10.539 1 92.62 120 PHE B O 1
ATOM 2604 N N . ILE B 1 121 ? -1.136 6.434 8.414 1 84.75 121 ILE B N 1
ATOM 2605 C CA . ILE B 1 121 ? -0.551 5.211 8.961 1 84.75 121 ILE B CA 1
ATOM 2606 C C . ILE B 1 121 ? 0.932 5.145 8.602 1 84.75 121 ILE B C 1
ATOM 2608 O O . ILE B 1 121 ? 1.429 5.973 7.832 1 84.75 121 ILE B O 1
ATOM 2612 N N . ASP B 1 122 ? 1.708 4.23 9.219 1 77.38 122 ASP B N 1
ATOM 2613 C CA . ASP B 1 122 ? 3.133 4 9 1 77.38 122 ASP B CA 1
ATOM 2614 C C . ASP B 1 122 ? 3.953 5.23 9.383 1 77.38 122 ASP B C 1
ATOM 2616 O O . ASP B 1 122 ? 4.641 5.812 8.547 1 77.38 122 ASP B O 1
ATOM 2620 N N . MET B 1 123 ? 3.912 5.586 10.562 1 79.25 123 MET B N 1
ATOM 2621 C CA . MET B 1 123 ? 4.672 6.699 11.125 1 79.25 123 MET B CA 1
ATOM 2622 C C . MET B 1 123 ? 6.059 6.242 11.57 1 79.25 123 MET B C 1
ATOM 2624 O O . MET B 1 123 ? 6.73 6.941 12.328 1 79.25 123 MET B O 1
ATOM 2628 N N . GLY B 1 124 ? 6.41 5.113 11.148 1 75.5 124 GLY B N 1
ATOM 2629 C CA . GLY B 1 124 ? 7.707 4.555 11.492 1 75.5 124 GLY B CA 1
ATOM 2630 C C . GLY B 1 124 ? 8.875 5.363 10.953 1 75.5 124 GLY B C 1
ATOM 2631 O O . GLY B 1 124 ? 9.984 5.293 11.484 1 75.5 124 GLY B O 1
ATOM 2632 N N . HIS B 1 125 ? 8.617 6.184 9.984 1 79.19 125 HIS B N 1
ATOM 2633 C CA . HIS B 1 125 ? 9.656 7.008 9.375 1 79.19 125 HIS B CA 1
ATOM 2634 C C . HIS B 1 125 ? 9.617 8.43 9.914 1 79.19 125 HIS B C 1
ATOM 2636 O O . HIS B 1 125 ? 10.484 9.242 9.602 1 79.19 125 HIS B O 1
ATOM 2642 N N . ALA B 1 126 ? 8.617 8.695 10.68 1 84.81 126 ALA B N 1
ATOM 2643 C CA . ALA B 1 126 ? 8.469 10.055 11.203 1 84.81 126 ALA B CA 1
ATOM 2644 C C . ALA B 1 126 ? 9.633 10.406 12.133 1 84.81 126 ALA B C 1
ATOM 2646 O O . ALA B 1 126 ? 10.219 9.531 12.766 1 84.81 126 ALA B O 1
ATOM 2647 N N . SER B 1 127 ? 9.961 11.641 12.094 1 85.62 127 SER B N 1
ATOM 2648 C CA . SER B 1 127 ? 11.039 12.148 12.938 1 85.62 127 SER B CA 1
ATOM 2649 C C . SER B 1 127 ? 10.766 13.586 13.375 1 85.62 127 SER B C 1
ATOM 2651 O O . SER B 1 127 ? 9.938 14.273 12.773 1 85.62 127 SER B O 1
ATOM 2653 N N . TYR B 1 128 ? 11.477 13.859 14.375 1 78.38 128 TYR B N 1
ATOM 2654 C CA . TYR B 1 128 ? 11.469 15.273 14.734 1 78.38 128 TYR B CA 1
ATOM 2655 C C . TYR B 1 128 ? 12.219 16.094 13.695 1 78.38 128 TYR B C 1
ATOM 2657 O O . TYR B 1 128 ? 13.172 15.617 13.078 1 78.38 128 TYR B O 1
ATOM 2665 N N . MET B 1 129 ? 11.828 17.234 13.281 1 70.94 129 MET B N 1
ATOM 2666 C CA . MET B 1 129 ? 12.328 18.125 12.242 1 70.94 129 MET B CA 1
ATOM 2667 C C . MET B 1 129 ? 13.852 18.234 12.312 1 70.94 129 MET B C 1
ATOM 2669 O O . MET B 1 129 ? 14.508 18.406 11.281 1 70.94 129 MET B O 1
ATOM 2673 N N . HIS B 1 130 ? 14.375 17.984 13.328 1 65.12 130 HIS B N 1
ATOM 2674 C CA . HIS B 1 130 ? 15.828 18.078 13.414 1 65.12 130 HIS B CA 1
ATOM 2675 C C . HIS B 1 130 ? 16.469 16.703 13.562 1 65.12 130 HIS B C 1
ATOM 2677 O O . HIS B 1 130 ? 17.656 16.594 13.82 1 65.12 130 HIS B O 1
ATOM 2683 N N . GLY B 1 131 ? 15.727 15.758 13.164 1 62.19 131 GLY B N 1
ATOM 2684 C CA . GLY B 1 131 ? 16.234 14.406 13.312 1 62.19 131 GLY B CA 1
ATOM 2685 C C . GLY B 1 131 ? 16.641 13.773 11.992 1 62.19 131 GLY B C 1
ATOM 2686 O O . GLY B 1 131 ? 16.484 14.383 10.93 1 62.19 131 GLY B O 1
ATOM 2687 N N . LYS B 1 132 ? 17.406 12.609 12.156 1 58.69 132 LYS B N 1
ATOM 2688 C CA . LYS B 1 132 ? 17.922 11.891 11 1 58.69 132 LYS B CA 1
ATOM 2689 C C . LYS B 1 132 ? 16.812 11.156 10.258 1 58.69 132 LYS B C 1
ATOM 2691 O O . LYS B 1 132 ? 15.906 10.602 10.883 1 58.69 132 LYS B O 1
ATOM 2696 N N . ARG B 1 133 ? 16.828 11.375 8.922 1 59.5 133 ARG B N 1
ATOM 2697 C CA . ARG B 1 133 ? 15.891 10.695 8.039 1 59.5 133 ARG B CA 1
ATOM 2698 C C . ARG B 1 133 ? 16.125 9.188 8.039 1 59.5 133 ARG B C 1
ATOM 2700 O O . ARG B 1 133 ? 17.234 8.727 8.328 1 59.5 133 ARG B O 1
ATOM 2707 N N . PHE B 1 134 ? 15.047 8.531 7.723 1 60.78 134 PHE B N 1
ATOM 2708 C CA . PHE B 1 134 ? 15.18 7.105 7.426 1 60.78 134 PHE B CA 1
ATOM 2709 C C . PHE B 1 134 ? 16.094 6.887 6.23 1 60.78 134 PHE B C 1
ATOM 2711 O O . PHE B 1 134 ? 16.062 7.648 5.262 1 60.78 134 PHE B O 1
ATOM 2718 N N . PRO B 1 135 ? 16.922 5.969 6.418 1 63.94 135 PRO B N 1
ATOM 2719 C CA . PRO B 1 135 ? 17.828 5.66 5.301 1 63.94 135 PRO B CA 1
ATOM 2720 C C . PRO B 1 135 ? 17.078 5.191 4.055 1 63.94 135 PRO B C 1
ATOM 2722 O O . PRO B 1 135 ? 16.078 4.461 4.16 1 63.94 135 PRO B O 1
ATOM 2725 N N . MET B 1 136 ? 17.297 5.805 3.002 1 75.19 136 MET B N 1
ATOM 2726 C CA . MET B 1 136 ? 16.797 5.418 1.687 1 75.19 136 MET B CA 1
ATOM 2727 C C . MET B 1 136 ? 17.922 5.344 0.672 1 75.19 136 MET B C 1
ATOM 2729 O O . MET B 1 136 ? 18.812 6.195 0.667 1 75.19 136 MET B O 1
ATOM 2733 N N . THR B 1 137 ? 17.859 4.23 -0.137 1 79.44 137 THR B N 1
ATOM 2734 C CA . THR B 1 137 ? 18.875 4.113 -1.169 1 79.44 137 THR B CA 1
ATOM 2735 C C . THR B 1 137 ? 18.594 5.074 -2.322 1 79.44 137 THR B C 1
ATOM 2737 O O . THR B 1 137 ? 17.484 5.59 -2.451 1 79.44 137 THR B O 1
ATOM 2740 N N . THR B 1 138 ? 19.594 5.305 -3.072 1 83.44 138 THR B N 1
ATOM 2741 C CA . THR B 1 138 ? 19.453 6.137 -4.258 1 83.44 138 THR B CA 1
ATOM 2742 C C . THR B 1 138 ? 18.422 5.539 -5.219 1 83.44 138 THR B C 1
ATOM 2744 O O . THR B 1 138 ? 17.625 6.266 -5.816 1 83.44 138 THR B O 1
ATOM 2747 N N . GLU B 1 139 ? 18.422 4.25 -5.363 1 85 139 GLU B N 1
ATOM 2748 C CA . GLU B 1 139 ? 17.484 3.562 -6.254 1 85 139 GLU B CA 1
ATOM 2749 C C . GLU B 1 139 ? 16.047 3.742 -5.789 1 85 139 GLU B C 1
ATOM 2751 O O . GLU B 1 139 ? 15.148 3.998 -6.602 1 85 139 GLU B O 1
ATOM 2756 N N . GLU B 1 140 ? 15.867 3.615 -4.508 1 86.06 140 GLU B N 1
ATOM 2757 C CA . GLU B 1 140 ? 14.531 3.811 -3.947 1 86.06 140 GLU B CA 1
ATOM 2758 C C . GLU B 1 140 ? 14.047 5.242 -4.156 1 86.06 140 GLU B C 1
ATOM 2760 O O . GLU B 1 140 ? 12.883 5.469 -4.496 1 86.06 140 GLU B O 1
ATOM 2765 N N . ALA B 1 141 ? 14.969 6.152 -3.965 1 86.75 141 ALA B N 1
ATOM 2766 C CA . ALA B 1 141 ? 14.625 7.566 -4.129 1 86.75 141 ALA B CA 1
ATOM 2767 C C . ALA B 1 141 ? 14.172 7.859 -5.555 1 86.75 141 ALA B C 1
ATOM 2769 O O . ALA B 1 141 ? 13.258 8.656 -5.77 1 86.75 141 ALA B O 1
ATOM 2770 N N . ILE B 1 142 ? 14.75 7.223 -6.508 1 88.69 142 ILE B N 1
ATOM 2771 C CA . ILE B 1 142 ? 14.414 7.406 -7.914 1 88.69 142 ILE B CA 1
ATOM 2772 C C . ILE B 1 142 ? 13.008 6.863 -8.18 1 88.69 142 ILE B C 1
ATOM 2774 O O . ILE B 1 142 ? 12.258 7.43 -8.977 1 88.69 142 ILE B O 1
ATOM 2778 N N . ILE B 1 143 ? 12.633 5.852 -7.484 1 91.06 143 ILE B N 1
ATOM 2779 C CA . ILE B 1 143 ? 11.367 5.152 -7.715 1 91.06 143 ILE B CA 1
ATOM 2780 C C . ILE B 1 143 ? 10.219 5.961 -7.117 1 91.06 143 ILE B C 1
ATOM 2782 O O . ILE B 1 143 ? 9.133 6.023 -7.695 1 91.06 143 ILE B O 1
ATOM 2786 N N . TYR B 1 144 ? 10.477 6.586 -6.02 1 91.38 144 TYR B N 1
ATOM 2787 C CA . TYR B 1 144 ? 9.414 7.246 -5.266 1 91.38 144 TYR B CA 1
ATOM 2788 C C . TYR B 1 144 ? 9.125 8.633 -5.828 1 91.38 144 TYR B C 1
ATOM 2790 O O . TYR B 1 144 ? 9.82 9.602 -5.5 1 91.38 144 TYR B O 1
ATOM 2798 N N . ASN B 1 145 ? 8.062 8.773 -6.527 1 91.56 145 ASN B N 1
ATOM 2799 C CA . ASN B 1 145 ? 7.738 10.008 -7.234 1 91.56 145 ASN B CA 1
ATOM 2800 C C . ASN B 1 145 ? 7.242 11.086 -6.277 1 91.56 145 ASN B C 1
ATOM 2802 O O . ASN B 1 145 ? 7.242 12.273 -6.617 1 91.56 145 ASN B O 1
ATOM 2806 N N . HIS B 1 146 ? 6.852 10.641 -5.102 1 93.5 146 HIS B N 1
ATOM 2807 C CA . HIS B 1 146 ? 6.316 11.617 -4.156 1 93.5 146 HIS B CA 1
ATOM 2808 C C . HIS B 1 146 ? 7.438 12.359 -3.438 1 93.5 146 HIS B C 1
ATOM 2810 O O . HIS B 1 146 ? 7.184 13.336 -2.727 1 93.5 146 HIS B O 1
ATOM 2816 N N . LEU B 1 147 ? 8.672 11.906 -3.604 1 93.94 147 LEU B N 1
ATOM 2817 C CA . LEU B 1 147 ? 9.805 12.578 -2.969 1 93.94 147 LEU B CA 1
ATOM 2818 C C . LEU B 1 147 ? 10.188 13.844 -3.732 1 93.94 147 LEU B C 1
ATOM 2820 O O . LEU B 1 147 ? 10.266 13.828 -4.961 1 93.94 147 LEU B O 1
ATOM 2824 N N . ALA B 1 148 ? 10.422 14.828 -2.99 1 95.31 148 ALA B N 1
ATOM 2825 C CA . ALA B 1 148 ? 10.859 16.094 -3.582 1 95.31 148 ALA B CA 1
ATOM 2826 C C . ALA B 1 148 ? 12.234 15.945 -4.227 1 95.31 148 ALA B C 1
ATOM 2828 O O . ALA B 1 148 ? 13.047 15.125 -3.783 1 95.31 148 ALA B O 1
ATOM 2829 N N . PRO B 1 149 ? 12.5 16.812 -5.246 1 95.44 149 PRO B N 1
ATOM 2830 C CA . PRO B 1 149 ? 13.789 16.734 -5.945 1 95.44 149 PRO B CA 1
ATOM 2831 C C . PRO B 1 149 ? 14.984 16.875 -5 1 95.44 149 PRO B C 1
ATOM 2833 O O . PRO B 1 149 ? 15.961 16.141 -5.129 1 95.44 149 PRO B O 1
ATOM 2836 N N . GLU B 1 150 ? 14.93 17.781 -4.004 1 94.19 150 GLU B N 1
ATOM 2837 C CA . GLU B 1 150 ? 16.062 17.984 -3.098 1 94.19 150 GLU B CA 1
ATOM 2838 C C . GLU B 1 150 ? 16.281 16.766 -2.215 1 94.19 150 GLU B C 1
ATOM 2840 O O . GLU B 1 150 ? 17.406 16.5 -1.795 1 94.19 150 GLU B O 1
ATOM 2845 N N . ILE B 1 151 ? 15.25 16 -1.938 1 91.44 151 ILE B N 1
ATOM 2846 C CA . ILE B 1 151 ? 15.383 14.773 -1.16 1 91.44 151 ILE B CA 1
ATOM 2847 C C . ILE B 1 151 ? 16.094 13.703 -1.995 1 91.44 151 ILE B C 1
ATOM 2849 O O . ILE B 1 151 ? 16.969 13 -1.496 1 91.44 151 ILE B O 1
ATOM 2853 N N . LYS B 1 152 ? 15.703 13.617 -3.229 1 90.31 152 LYS B N 1
ATOM 2854 C CA . LYS B 1 152 ? 16.328 12.664 -4.137 1 90.31 152 LYS B CA 1
ATOM 2855 C C . LYS B 1 152 ? 17.812 12.969 -4.305 1 90.31 152 LYS B C 1
ATOM 2857 O O . LYS B 1 152 ? 18.609 12.07 -4.586 1 90.31 152 LYS B O 1
ATOM 2862 N N . HIS B 1 153 ? 18.156 14.211 -4.094 1 89.44 153 HIS B N 1
ATOM 2863 C CA . HIS B 1 153 ? 19.547 14.633 -4.219 1 89.44 153 HIS B CA 1
ATOM 2864 C C . HIS B 1 153 ? 20.297 14.484 -2.896 1 89.44 153 HIS B C 1
ATOM 2866 O O . HIS B 1 153 ? 21.469 14.859 -2.793 1 89.44 153 HIS B O 1
ATOM 2872 N N . GLY B 1 154 ? 19.625 14.031 -1.907 1 86 154 GLY B N 1
ATOM 2873 C CA . GLY B 1 154 ? 20.328 13.672 -0.684 1 86 154 GLY B CA 1
ATOM 2874 C C . GLY B 1 154 ? 20.078 14.648 0.449 1 86 154 GLY B C 1
ATOM 2875 O O . GLY B 1 154 ? 20.641 14.5 1.537 1 86 154 GLY B O 1
ATOM 2876 N N . GLU B 1 155 ? 19.297 15.672 0.229 1 87.94 155 GLU B N 1
ATOM 2877 C CA . GLU B 1 155 ? 19 16.625 1.302 1 87.94 155 GLU B CA 1
ATOM 2878 C C . GLU B 1 155 ? 18.062 16 2.34 1 87.94 155 GLU B C 1
ATOM 2880 O O . GLU B 1 155 ? 17.484 14.938 2.104 1 87.94 155 GLU B O 1
ATOM 2885 N N . GLU B 1 156 ? 18 16.688 3.424 1 87.12 156 GLU B N 1
ATOM 2886 C CA . GLU B 1 156 ? 17.094 16.234 4.484 1 87.12 156 GLU B CA 1
ATOM 2887 C C . GLU B 1 156 ? 15.664 16.688 4.227 1 87.12 156 GLU B C 1
ATOM 2889 O O . GLU B 1 156 ? 15.438 17.703 3.555 1 87.12 156 GLU B O 1
ATOM 2894 N N . THR B 1 157 ? 14.781 15.938 4.816 1 90.12 157 THR B N 1
ATOM 2895 C CA . THR B 1 157 ? 13.375 16.281 4.68 1 90.12 157 THR B CA 1
ATOM 2896 C C . THR B 1 157 ? 13.062 17.578 5.418 1 90.12 157 THR B C 1
ATOM 2898 O O . THR B 1 157 ? 13.695 17.906 6.422 1 90.12 157 THR B O 1
ATOM 2901 N N . SER B 1 158 ? 12.156 18.328 4.93 1 92.88 158 SER B N 1
ATOM 2902 C CA . SER B 1 158 ? 11.672 19.594 5.492 1 92.88 158 SER B CA 1
ATOM 2903 C C . SER B 1 158 ? 10.164 19.734 5.312 1 92.88 158 SER B C 1
ATOM 2905 O O . SER B 1 158 ? 9.523 18.875 4.691 1 92.88 158 SER B O 1
ATOM 2907 N N . GLU B 1 159 ? 9.664 20.75 5.938 1 95.62 159 GLU B N 1
ATOM 2908 C CA . GLU B 1 159 ? 8.25 21.047 5.723 1 95.62 159 GLU B CA 1
ATOM 2909 C C . GLU B 1 159 ? 7.953 21.25 4.238 1 95.62 159 GLU B C 1
ATOM 2911 O O . GLU B 1 159 ? 6.922 20.797 3.74 1 95.62 159 GLU B O 1
ATOM 2916 N N . SER B 1 160 ? 8.891 21.891 3.596 1 96.62 160 SER B N 1
ATOM 2917 C CA . SER B 1 160 ? 8.719 22.172 2.172 1 96.62 160 SER B CA 1
ATOM 2918 C C . SER B 1 160 ? 8.703 20.875 1.357 1 96.62 160 SER B C 1
ATOM 2920 O O . SER B 1 160 ? 7.945 20.75 0.391 1 96.62 160 SER B O 1
ATOM 2922 N N . SER B 1 161 ? 9.531 19.922 1.679 1 95.5 161 SER B N 1
ATOM 2923 C CA . SER B 1 161 ? 9.555 18.656 0.955 1 95.5 161 SER B CA 1
ATOM 2924 C C . SER B 1 161 ? 8.281 17.844 1.212 1 95.5 161 SER B C 1
ATOM 2926 O O . SER B 1 161 ? 7.844 17.078 0.356 1 95.5 161 SER B O 1
ATOM 2928 N N . GLU B 1 162 ? 7.676 18.031 2.379 1 96.5 162 GLU B N 1
ATOM 2929 C CA . GLU B 1 162 ? 6.418 17.359 2.662 1 96.5 162 GLU B CA 1
ATOM 2930 C C . GLU B 1 162 ? 5.258 18.016 1.915 1 96.5 162 GLU B C 1
ATOM 2932 O O . GLU B 1 162 ? 4.305 17.328 1.521 1 96.5 162 GLU B O 1
ATOM 2937 N N . VAL B 1 163 ? 5.395 19.25 1.725 1 98.5 163 VAL B N 1
ATOM 2938 C CA . VAL B 1 163 ? 4.438 19.953 0.874 1 98.5 163 VAL B CA 1
ATOM 2939 C C . VAL B 1 163 ? 4.496 19.375 -0.543 1 98.5 163 VAL B C 1
ATOM 2941 O O . VAL B 1 163 ? 3.461 19.203 -1.19 1 98.5 163 VAL B O 1
ATOM 2944 N N . PHE B 1 164 ? 5.672 19.109 -1.012 1 98.56 164 PHE B N 1
ATOM 2945 C CA . PHE B 1 164 ? 5.824 18.469 -2.307 1 98.56 164 PHE B CA 1
ATOM 2946 C C . PHE B 1 164 ? 5.086 17.125 -2.332 1 98.56 164 PHE B C 1
ATOM 2948 O O . PHE B 1 164 ? 4.336 16.844 -3.27 1 98.56 164 PHE B O 1
ATOM 2955 N N . ALA B 1 165 ? 5.293 16.328 -1.317 1 97.62 165 ALA B N 1
ATOM 2956 C CA . ALA B 1 165 ? 4.617 15.031 -1.215 1 97.62 165 ALA B CA 1
ATOM 2957 C C . ALA B 1 165 ? 3.102 15.203 -1.223 1 97.62 165 ALA B C 1
ATOM 2959 O O . ALA B 1 165 ? 2.389 14.445 -1.89 1 97.62 165 ALA B O 1
ATOM 2960 N N . LEU B 1 166 ? 2.635 16.172 -0.494 1 98.62 166 LEU B N 1
ATOM 2961 C CA . LEU B 1 166 ? 1.207 16.469 -0.487 1 98.62 166 LEU B CA 1
ATOM 2962 C C . LEU B 1 166 ? 0.724 16.859 -1.883 1 98.62 166 LEU B C 1
ATOM 2964 O O . LEU B 1 166 ? -0.341 16.406 -2.318 1 98.62 166 LEU B O 1
ATOM 2968 N N . GLY B 1 167 ? 1.47 17.672 -2.562 1 98.56 167 GLY B N 1
ATOM 2969 C CA . GLY B 1 167 ? 1.148 18.047 -3.934 1 98.56 167 GLY B CA 1
ATOM 2970 C C . GLY B 1 167 ? 1.009 16.844 -4.852 1 98.56 167 GLY B C 1
ATOM 2971 O O . GLY B 1 167 ? 0.132 16.828 -5.719 1 98.56 167 GLY B O 1
ATOM 2972 N N . TRP B 1 168 ? 1.865 15.914 -4.637 1 97.69 168 TRP B N 1
ATOM 2973 C CA . TRP B 1 168 ? 1.815 14.688 -5.434 1 97.69 168 TRP B CA 1
ATOM 2974 C C . TRP B 1 168 ? 0.508 13.938 -5.195 1 97.69 168 TRP B C 1
ATOM 2976 O O . TRP B 1 168 ? -0.089 13.406 -6.137 1 97.69 168 TRP B O 1
ATOM 2986 N N . ILE B 1 169 ? 0.06 13.891 -3.971 1 98.12 169 ILE B N 1
ATOM 2987 C CA . ILE B 1 169 ? -1.224 13.266 -3.67 1 98.12 169 ILE B CA 1
ATOM 2988 C C . ILE B 1 169 ? -2.35 14.055 -4.328 1 98.12 169 ILE B C 1
ATOM 2990 O O . ILE B 1 169 ? -3.221 13.477 -4.988 1 98.12 169 ILE B O 1
ATOM 2994 N N . PHE B 1 170 ? -2.314 15.383 -4.176 1 98.5 170 PHE B N 1
ATOM 2995 C CA . PHE B 1 170 ? -3.346 16.266 -4.715 1 98.5 170 PHE B CA 1
ATOM 2996 C C . PHE B 1 170 ? -3.479 16.078 -6.219 1 98.5 170 PHE B C 1
ATOM 2998 O O . PHE B 1 170 ? -4.59 16.094 -6.758 1 98.5 170 PHE B O 1
ATOM 3005 N N . LYS B 1 171 ? -2.402 15.906 -6.859 1 97.5 171 LYS B N 1
ATOM 3006 C CA . LYS B 1 171 ? -2.375 15.781 -8.312 1 97.5 171 LYS B CA 1
ATOM 3007 C C . LYS B 1 171 ? -3.229 14.602 -8.781 1 97.5 171 LYS B C 1
ATOM 3009 O O . LYS B 1 171 ? -3.789 14.633 -9.875 1 97.5 171 LYS B O 1
ATOM 3014 N N . ASN B 1 172 ? -3.408 13.641 -7.977 1 95.75 172 ASN B N 1
ATOM 3015 C CA . ASN B 1 172 ? -4.082 12.414 -8.383 1 95.75 172 ASN B CA 1
ATOM 3016 C C . ASN B 1 172 ? -5.516 12.359 -7.867 1 95.75 172 ASN B C 1
ATOM 3018 O O . ASN B 1 172 ? -6.281 11.469 -8.227 1 95.75 172 ASN B O 1
ATOM 3022 N N . ILE B 1 173 ? -5.879 13.258 -6.977 1 97.31 173 ILE B N 1
ATOM 3023 C CA . ILE B 1 173 ? -7.262 13.359 -6.52 1 97.31 173 ILE B CA 1
ATOM 3024 C C . ILE B 1 173 ? -8.133 13.914 -7.645 1 97.31 173 ILE B C 1
ATOM 3026 O O . ILE B 1 173 ? -7.773 14.898 -8.289 1 97.31 173 ILE B O 1
ATOM 3030 N N . PRO B 1 174 ? -9.297 13.242 -7.93 1 96.44 174 PRO B N 1
ATOM 3031 C CA . PRO B 1 174 ? -10.125 13.672 -9.055 1 96.44 174 PRO B CA 1
ATOM 3032 C C . PRO B 1 174 ? -10.906 14.953 -8.766 1 96.44 174 PRO B C 1
ATOM 3034 O O . PRO B 1 174 ? -12.141 14.953 -8.82 1 96.44 174 PRO B O 1
ATOM 3037 N N . LEU B 1 175 ? -10.258 15.992 -8.492 1 96.38 175 LEU B N 1
ATOM 3038 C CA . LEU B 1 175 ? -10.758 17.359 -8.305 1 96.38 175 LEU B CA 1
ATOM 3039 C C . LEU B 1 175 ? -9.953 18.344 -9.125 1 96.38 175 LEU B C 1
ATOM 3041 O O . LEU B 1 175 ? -8.797 18.641 -8.805 1 96.38 175 LEU B O 1
ATOM 3045 N N . GLN B 1 176 ? -10.547 18.812 -10.117 1 95.62 176 GLN B N 1
ATOM 3046 C CA . GLN B 1 176 ? -9.852 19.719 -11.023 1 95.62 176 GLN B CA 1
ATOM 3047 C C . GLN B 1 176 ? -9.398 20.984 -10.289 1 95.62 176 GLN B C 1
ATOM 3049 O O . GLN B 1 176 ? -8.344 21.547 -10.602 1 95.62 176 GLN B O 1
ATOM 3054 N N . GLU B 1 177 ? -10.125 21.406 -9.297 1 96.06 177 GLU B N 1
ATOM 3055 C CA . GLU B 1 177 ? -9.852 22.625 -8.547 1 96.06 177 GLU B CA 1
ATOM 3056 C C . GLU B 1 177 ? -8.516 22.547 -7.809 1 96.06 177 GLU B C 1
ATOM 3058 O O . GLU B 1 177 ? -7.93 23.562 -7.461 1 96.06 177 GLU B O 1
ATOM 3063 N N . LEU B 1 178 ? -8.031 21.312 -7.574 1 97.5 178 LEU B N 1
ATOM 3064 C CA . LEU B 1 178 ? -6.801 21.141 -6.809 1 97.5 178 LEU B CA 1
ATOM 3065 C C . LEU B 1 178 ? -5.574 21.312 -7.6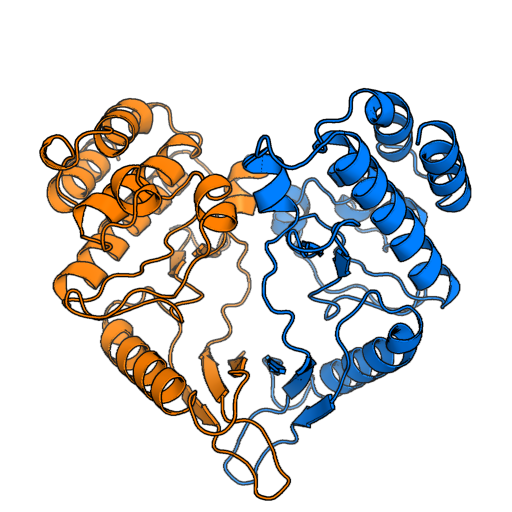99 1 97.5 178 LEU B C 1
ATOM 3067 O O . LEU B 1 178 ? -4.449 21.422 -7.207 1 97.5 178 LEU B O 1
ATOM 3071 N N . SER B 1 179 ? -5.781 21.344 -9.008 1 96.62 179 SER B N 1
ATOM 3072 C CA . SER B 1 179 ? -4.68 21.344 -9.961 1 96.62 179 SER B CA 1
ATOM 3073 C C . SER B 1 179 ? -3.748 22.531 -9.719 1 96.62 179 SER B C 1
ATOM 3075 O O . SER B 1 179 ? -2.525 22.375 -9.75 1 96.62 179 SER B O 1
ATOM 3077 N N . PHE B 1 180 ? -4.328 23.656 -9.445 1 97.06 180 PHE B N 1
ATOM 3078 C CA . PHE B 1 180 ? -3.549 24.875 -9.25 1 97.06 180 PHE B CA 1
ATOM 3079 C C . PHE B 1 180 ? -2.596 24.734 -8.07 1 97.06 180 PHE B C 1
ATOM 3081 O O . PHE B 1 180 ? -1.387 24.922 -8.219 1 97.06 180 PHE B O 1
ATOM 3088 N N . ILE B 1 181 ? -3.123 24.375 -6.969 1 98.06 181 ILE B N 1
ATOM 3089 C CA . ILE B 1 181 ? -2.314 24.312 -5.758 1 98.06 181 ILE B CA 1
ATOM 3090 C C . ILE B 1 181 ? -1.353 23.141 -5.84 1 98.06 181 ILE B C 1
ATOM 3092 O O . ILE B 1 181 ? -0.226 23.203 -5.344 1 98.06 181 ILE B O 1
ATOM 3096 N N . SER B 1 182 ? -1.801 22.016 -6.375 1 98.25 182 SER B N 1
ATOM 3097 C CA . SER B 1 182 ? -0.921 20.875 -6.566 1 98.25 182 SER B CA 1
ATOM 3098 C C . SER B 1 182 ? 0.31 21.25 -7.383 1 98.25 182 SER B C 1
ATOM 3100 O O . SER B 1 182 ? 1.433 20.875 -7.031 1 98.25 182 SER B O 1
ATOM 3102 N N . HIS B 1 183 ? 0.139 21.984 -8.438 1 98 183 HIS B N 1
ATOM 3103 C CA . HIS B 1 183 ? 1.243 22.422 -9.289 1 98 183 HIS B CA 1
ATOM 3104 C C . HIS B 1 183 ? 2.238 23.266 -8.508 1 98 183 HIS B C 1
ATOM 3106 O O . HIS B 1 183 ? 3.451 23.125 -8.672 1 98 183 HIS B O 1
ATOM 3112 N N . LYS B 1 184 ? 1.741 24.172 -7.699 1 98.5 184 LYS B N 1
ATOM 3113 C CA . LYS B 1 184 ? 2.607 25.016 -6.883 1 98.5 184 LYS B CA 1
ATOM 3114 C C . LYS B 1 184 ? 3.402 24.188 -5.883 1 98.5 184 LYS B C 1
ATOM 3116 O O . LYS B 1 184 ? 4.594 24.422 -5.668 1 98.5 184 LYS B O 1
ATOM 3121 N N . CYS B 1 185 ? 2.758 23.219 -5.297 1 98.75 185 CYS B N 1
ATOM 3122 C CA . CYS B 1 185 ? 3.404 22.328 -4.328 1 98.75 185 CYS B CA 1
ATOM 3123 C C . CYS B 1 185 ? 4.543 21.547 -4.977 1 98.75 185 CYS B C 1
ATOM 3125 O O . CYS B 1 185 ? 5.531 21.234 -4.316 1 98.75 185 CYS B O 1
ATOM 3127 N N . LEU B 1 186 ? 4.43 21.266 -6.285 1 98.38 186 LEU B N 1
ATOM 3128 C CA . LEU B 1 186 ? 5.336 20.359 -6.973 1 98.38 186 LEU B CA 1
ATOM 3129 C C . LEU B 1 186 ? 6.496 21.125 -7.609 1 98.38 186 LEU B C 1
ATOM 3131 O O . LEU B 1 186 ? 7.238 20.562 -8.422 1 98.38 186 LEU B O 1
ATOM 3135 N N . SER B 1 187 ? 6.637 22.375 -7.246 1 98.5 187 SER B N 1
ATOM 3136 C CA . SER B 1 187 ? 7.781 23.141 -7.734 1 98.5 187 SER B CA 1
ATOM 3137 C C . SER B 1 187 ? 9.094 22.453 -7.395 1 98.5 187 SER B C 1
ATOM 3139 O O . SER B 1 187 ? 9.266 21.938 -6.285 1 98.5 187 SER B O 1
ATOM 3141 N N . SER B 1 188 ? 10.062 22.5 -8.336 1 97.44 188 SER B N 1
ATOM 3142 C CA . SER B 1 188 ? 11.375 21.922 -8.094 1 97.44 188 SER B CA 1
ATOM 3143 C C . SER B 1 188 ? 12.203 22.781 -7.145 1 97.44 188 SER B C 1
ATOM 3145 O O . SER B 1 188 ? 13.195 22.328 -6.582 1 97.44 188 SER B O 1
ATOM 3147 N N . ILE B 1 189 ? 11.773 24.031 -7.016 1 97.44 189 ILE B N 1
ATOM 3148 C CA . ILE B 1 189 ? 12.438 24.969 -6.117 1 97.44 189 ILE B CA 1
ATOM 3149 C C . ILE B 1 189 ? 11.672 25.047 -4.797 1 97.44 189 ILE B C 1
ATOM 3151 O O . ILE B 1 189 ? 10.562 25.578 -4.742 1 97.44 189 ILE B O 1
ATOM 3155 N N . PRO B 1 190 ? 12.227 24.641 -3.73 1 97.38 190 PRO B N 1
ATOM 3156 C CA . PRO B 1 190 ? 11.523 24.547 -2.449 1 97.38 190 PRO B CA 1
ATOM 3157 C C . PRO B 1 190 ? 10.93 25.875 -2.004 1 97.38 190 PRO B C 1
ATOM 3159 O O . PRO B 1 190 ? 9.797 25.922 -1.521 1 97.38 190 PRO B O 1
ATOM 3162 N N . LEU B 1 191 ? 11.633 26.969 -2.186 1 96.75 191 LEU B N 1
ATOM 3163 C CA . LEU B 1 191 ? 11.219 28.281 -1.697 1 96.75 191 LEU B CA 1
ATOM 3164 C C . LEU B 1 191 ? 9.969 28.766 -2.43 1 96.75 191 LEU B C 1
ATOM 3166 O O . LEU B 1 191 ? 9.289 29.688 -1.967 1 96.75 191 LEU B O 1
ATOM 3170 N N . LEU B 1 192 ? 9.672 28.172 -3.562 1 98.06 192 LEU B N 1
ATOM 3171 C CA . LEU B 1 192 ? 8.523 28.594 -4.359 1 98.06 192 LEU B CA 1
ATOM 3172 C C . LEU B 1 192 ? 7.277 27.812 -3.973 1 98.06 192 LEU B C 1
ATOM 3174 O O . LEU B 1 192 ? 6.176 28.125 -4.434 1 98.06 192 LEU B O 1
ATOM 3178 N N . ARG B 1 193 ? 7.398 26.891 -3.123 1 98.56 193 ARG B N 1
ATOM 3179 C CA . ARG B 1 193 ? 6.25 26.109 -2.676 1 98.56 193 ARG B CA 1
ATOM 3180 C C . ARG B 1 193 ? 5.465 26.844 -1.602 1 98.56 193 ARG B C 1
ATOM 3182 O O . ARG B 1 193 ? 6.047 27.562 -0.783 1 98.56 193 ARG B O 1
ATOM 3189 N N . PRO B 1 194 ? 4.184 26.719 -1.637 1 98.62 194 PRO B N 1
ATOM 3190 C CA . PRO B 1 194 ? 3.391 27.328 -0.574 1 98.62 194 PRO B CA 1
ATOM 3191 C C . PRO B 1 194 ? 3.604 26.672 0.785 1 98.62 194 PRO B C 1
ATOM 3193 O O . PRO B 1 194 ? 4.109 25.547 0.857 1 98.62 194 PRO B O 1
ATOM 3196 N N . SER B 1 195 ? 3.246 27.391 1.846 1 97.88 195 SER B N 1
ATOM 3197 C CA . SER B 1 195 ? 3.217 26.781 3.168 1 97.88 195 SER B CA 1
ATOM 3198 C C . SER B 1 195 ? 1.989 25.891 3.338 1 97.88 195 SER B C 1
ATOM 3200 O O . SER B 1 195 ? 1.024 26 2.578 1 97.88 195 SER B O 1
ATOM 3202 N N . VAL B 1 196 ? 2.021 25.031 4.312 1 97.44 196 VAL B N 1
ATOM 3203 C CA . VAL B 1 196 ? 0.872 24.172 4.578 1 97.44 196 VAL B CA 1
ATOM 3204 C C . VAL B 1 196 ? -0.333 25.031 4.961 1 97.44 196 VAL B C 1
ATOM 3206 O O . VAL B 1 196 ? -1.476 24.672 4.656 1 97.44 196 VAL B O 1
ATOM 3209 N N . TYR B 1 197 ? -0.13 26.188 5.539 1 97.38 197 TYR B N 1
ATOM 3210 C CA . TYR B 1 197 ? -1.201 27.125 5.875 1 97.38 197 TYR B CA 1
ATOM 3211 C C . TYR B 1 197 ? -1.859 27.672 4.613 1 97.38 197 TYR B C 1
ATOM 3213 O O . TYR B 1 197 ? -3.088 27.75 4.531 1 97.38 197 TYR B O 1
ATOM 3221 N N . ASP B 1 198 ? -0.999 28.031 3.695 1 98.12 198 ASP B N 1
ATOM 3222 C CA . ASP B 1 198 ? -1.512 28.516 2.414 1 98.12 198 ASP B CA 1
ATOM 3223 C C . ASP B 1 198 ? -2.365 27.453 1.732 1 98.12 198 ASP B C 1
ATOM 3225 O O . ASP B 1 198 ? -3.412 27.75 1.16 1 98.12 198 ASP B O 1
ATOM 3229 N N . ILE B 1 199 ? -1.93 26.25 1.808 1 98.56 199 ILE B N 1
ATOM 3230 C CA . ILE B 1 199 ? -2.629 25.141 1.179 1 98.56 199 ILE B CA 1
ATOM 3231 C C . ILE B 1 199 ? -3.982 24.938 1.853 1 98.56 199 ILE B C 1
ATOM 3233 O O . ILE B 1 199 ? -5.004 24.781 1.177 1 98.56 199 ILE B O 1
ATOM 3237 N N . LEU B 1 200 ? -3.971 24.891 3.178 1 98.12 200 LEU B N 1
ATOM 3238 C CA . LEU B 1 200 ? -5.203 24.703 3.936 1 98.12 200 LEU B CA 1
ATOM 3239 C C . LEU B 1 200 ? -6.211 25.812 3.611 1 98.12 200 LEU B C 1
ATOM 3241 O O . LEU B 1 200 ? -7.387 25.531 3.369 1 98.12 200 LEU B O 1
ATOM 3245 N N . ASN B 1 201 ? -5.738 27.047 3.561 1 97.81 201 ASN B N 1
ATOM 3246 C CA . ASN B 1 201 ? -6.602 28.172 3.215 1 97.81 201 ASN B CA 1
ATOM 3247 C C . ASN B 1 201 ? -7.188 28.016 1.814 1 97.81 201 ASN B C 1
ATOM 3249 O O . ASN B 1 201 ? -8.375 28.281 1.601 1 97.81 201 ASN B O 1
ATOM 3253 N N . PHE B 1 202 ? -6.383 27.625 0.909 1 98.31 202 PHE B N 1
ATOM 3254 C CA . PHE B 1 202 ? -6.84 27.422 -0.461 1 98.31 202 PHE B CA 1
ATOM 3255 C C . PHE B 1 202 ? -7.93 26.359 -0.518 1 98.31 202 PHE B C 1
ATOM 3257 O O . PHE B 1 202 ? -8.969 26.547 -1.153 1 98.31 202 PHE B O 1
ATOM 3264 N N . VAL B 1 203 ? -7.699 25.203 0.158 1 98 203 VAL B N 1
ATOM 3265 C CA . VAL B 1 203 ? -8.656 24.109 0.129 1 98 203 VAL B CA 1
ATOM 3266 C C . VAL B 1 203 ? -9.977 24.547 0.76 1 98 203 VAL B C 1
ATOM 3268 O O . VAL B 1 203 ? -11.055 24.219 0.261 1 98 203 VAL 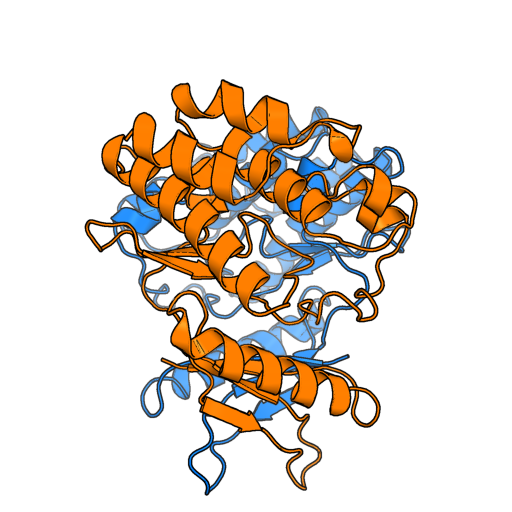B O 1
ATOM 3271 N N . GLU B 1 204 ? -9.891 25.297 1.789 1 97.06 204 GLU B N 1
ATOM 3272 C CA . GLU B 1 204 ? -11.094 25.828 2.434 1 97.06 204 GLU B CA 1
ATOM 3273 C C . GLU B 1 204 ? -11.875 26.734 1.484 1 97.06 204 GLU B C 1
ATOM 3275 O O . GLU B 1 204 ? -13.109 26.703 1.471 1 97.06 204 GLU B O 1
ATOM 3280 N N . GLU B 1 205 ? -11.18 27.438 0.699 1 96.81 205 GLU B N 1
ATOM 3281 C CA . GLU B 1 205 ? -11.805 28.391 -0.215 1 96.81 205 GLU B CA 1
ATOM 3282 C C . GLU B 1 205 ? -12.562 27.672 -1.327 1 96.81 205 GLU B C 1
ATOM 3284 O O . GLU B 1 205 ? -13.609 28.141 -1.774 1 96.81 205 GLU B O 1
ATOM 3289 N N . ILE B 1 206 ? -12.07 26.562 -1.771 1 95.06 206 ILE B N 1
ATOM 3290 C CA . ILE B 1 206 ? -12.68 25.906 -2.918 1 95.06 206 ILE B CA 1
ATOM 3291 C C . ILE B 1 206 ? -13.781 24.969 -2.439 1 95.06 206 ILE B C 1
ATOM 3293 O O . ILE B 1 206 ? -14.586 24.484 -3.24 1 95.06 206 ILE B O 1
ATOM 3297 N N . MET B 1 207 ? -13.734 24.609 -1.169 1 91.69 207 MET B N 1
ATOM 3298 C CA . MET B 1 207 ? -14.742 23.719 -0.601 1 91.69 207 MET B CA 1
ATOM 3299 C C . MET B 1 207 ? -16.109 24.406 -0.547 1 91.69 207 MET B C 1
ATOM 3301 O O . MET B 1 207 ? -17.141 23.766 -0.779 1 91.69 207 MET B O 1
#

Radius of gyration: 21.19 Å; Cα contacts (8 Å, |Δi|>4): 763; chains: 2; bounding box: 42×55×56 Å

Organism: Mytilus edulis (NCBI:txid6550)

Secondary structure (DSSP, 8-state):
-EEEEE-S-TTTHHHHHHHHHHHHHHHGGGTSSPPEEEEE---TTTPPPEEEEE---S-EEHHHHHHH--TTS-HHHHHHHHHHHHHHHHHHHHTTEE-S---GGGEEEETTSTT-EEEE--GGG-EETTSPPPP--HHHHHH-TTS-HHHHTTPPP-HHHHHHHHHHHHHHSS-GGGHHHHHHHT-SSGGGSPPHHHHHHHHHHH-/-EEEEE-S-TTTHHHHHHHHHHHHHHHGGGTSSPPEEEEE---TTTPPPEEEEE---S-EEHHHHHHH--TTS-HHHHHHHHHHHHHHHHHHHHTTEE-S---GGGEEEETTSTT-EEEE--GGG-EETTSPPPP--HHHHHH-TTS-HHHHTTPPP-HHHHHHHHHHHHHHSS-GGGHHHHHHHT-SSGGGSPPHHHHHHHHHHH-

Solvent-accessible surface area (backbone atoms only — not comparable to full-atom values): 22089 Å² total; per-residue (Å²): 84,33,29,26,56,32,52,40,56,80,81,79,33,49,59,54,47,51,49,34,49,52,49,36,55,67,42,36,81,72,64,37,38,51,46,65,74,46,70,42,65,57,43,94,86,70,40,68,40,25,39,34,26,47,29,81,67,77,50,44,36,41,41,51,46,49,74,30,58,46,82,86,61,42,72,66,35,53,43,39,40,54,41,51,52,34,48,46,52,41,56,41,45,75,70,46,35,38,55,83,66,62,47,39,78,35,24,33,27,24,72,85,43,85,56,30,51,59,33,48,46,79,57,77,46,38,32,46,66,88,48,80,72,68,89,71,53,71,69,55,40,63,25,41,78,40,56,28,63,56,45,60,71,67,46,77,78,46,73,54,39,49,35,17,12,48,14,50,47,40,62,58,42,99,44,78,82,39,46,63,60,16,55,38,22,55,43,82,49,60,88,68,30,62,54,56,65,55,50,39,53,51,46,60,69,74,96,82,32,30,30,53,31,52,38,55,81,78,79,32,48,59,53,48,50,49,36,50,52,49,36,54,66,42,37,81,72,63,36,39,51,45,65,76,46,69,43,64,56,44,94,88,70,40,66,38,26,40,32,25,46,34,80,68,76,51,44,36,39,41,50,46,50,73,31,59,44,83,84,60,44,71,66,36,54,43,39,40,54,40,50,52,33,47,47,52,41,56,41,43,75,71,46,36,38,55,81,66,63,48,40,78,34,24,35,26,25,73,85,42,85,56,30,52,60,32,49,46,79,55,77,48,36,32,48,66,87,48,80,71,67,90,71,54,71,68,55,41,63,25,41,78,41,56,29,63,56,45,61,71,66,48,76,77,46,74,54,40,50,36,18,12,49,14,50,46,39,63,57,43,98,44,77,81,38,48,64,59,15,55,39,22,55,42,81,49,62,88,69,30,62,52,54,65,55,49,38,52,51,44,60,70,75,97